Protein AF-A0A9E5YK25-F1 (afdb_monomer_lite)

Foldseek 3Di:
DQQVCALPDPLLVVVCVVDVVLVVLSVVLVVCVVCVVVCVVVVCPCVSVVSSVVSLVVLLVVQVVQLCVQLVVLPDDDDDPLLVLLVVLLVLLVVLPLFDFDPCSVVLVCVVPPDRDDRDPDDSVVQSVRHSDHPVPDGRPDDDDDDDDDDSSVVSQVRLQVSLVSCLPPLLLVLLVVLLVLCVPPPVPLNVLSVVVSVLSPDPPRGSSVCSVRDDNSNSVSSSLSSVPDAAEAEDEVVVLCVLVPPDDDDPVRNVVSVCVRVDDDDPRYDYHYDHPPPCPDPPPPLVCPVVCLLCVVVDPDPDPDDLVVVLVVCCVVPPLVNCLVVLLPDDLVRLLVCLAEVARHLSNNLSSLQSNLLVLLVLDAHDDDDQLFHNHSDPVSRVVSSVSVVLSNVLNVLVPDDPPSVLLNLQSLLVQLPDPSDDPVSNVSSVVSLVVSLVVLLVVLVVFAAADADDWQLQAAEEAEEAFFPSLLSLLCVDPQSPPPPWDKDKHFYPFFLDQQRLCCRNHVHPDGNVVVCVVVVEAEAEAQLPDPDAPVVVDDQDDLRGHYYYYYNPDVVCQVVVNDASNCSSVSSNVNCSGHVVVVVVSCVVSLHKYKYKYSFHWDQDPVGTDGRPDTRGTGIMMIIMDNPD

Radius of gyration: 38.43 Å; chains: 1; bounding box: 90×90×93 Å

Secondary structure (DSSP, 8-state):
-HHHHHHTSHHHHHHHHH-HHHHHHHHHHHHHHH-THHHHHTT-THHHHHHHHHHHHHHHHHHHHHHHHHHHTTSPPPPPHHHHHHHHHHHHHHH-TTSPPPTTHHHHHHHHHSPPP----S-HHHHHHH-SS-TT---TTPPP----PPPHHHHHHHHHHHHHHHHTSHHHHHHHHHHHHHHTTT-HHHHHHHHHHHHHHH-TT--GGGHHHH--HHHHHHHHHHHTT--EEEEEEHHHHHHHHTT----HHHHHHHHHHHH--S-TTEEEEEE--S--SS-TTGGGGHHHHHH-TTT--S-----HHHHHHHHHHHS-HHHHHHHHTTS-HHHHHHHHHH-SS-HHHHHHHHHHHHHHHHTTPPPPPS-------SSHHHHHHHHHHHHHHHHHHHHTTSPTTGGGGGHHHHHHHHT-TT--HHHHHHHHHHHHHHHHHHHHHHHHSPBPPPPP-TT--EEEEETT--HHHHHHHTTSTT---TT---EEEE--S-SSHHHHHHHHHT-SS-HHHHHHHTT--EEEE-S--SS-HHHHSPPPPTTS-EEEEE-TTHHHHHTT-S-TTTHHHHHHHHHHHHHHHHHHHHHHHT--EEEE-S---EEETTEEE-SS-SHHHHEEEEEEE---

Sequence (632 aa):
MFVNHYIRHTAVERGCLAEKDIAELKDKVKHLLDHPHDLVINDDTSQLKDIFDRFRTVYADFYTKKHNEHYKHFIKKPFSRFGKRAVVLLKRLVSIEILDRPPGLEALLRELQAPEVAVCRRNLSEELLRSPVCNCAFIPGDTPKFAQTKDPEEAIETCLNEYLLILKKPGVREAISARIFALADADPDRTKRLRSMISLLEDKLSSAAALLDILDDVTAQEVGKALAGRVKIERRGLKDLYSHLGGRRLSPDQVNEIIKEWICTTSDNTVIAIEDDRDISSGSRDRSLLWWSKMHPALFKEDVHFESRDLEDSLERQFPSMQLKDTLKRLDDGGILAFIKNEPFHTKAIRMAWLLLAERILAKAPWPDQAALDCRHVDRGIAVKIQERLSVLNTISSLWKASFPAALRVRIPLSGISVDSWVTEELRSLVFETLRAVAQRGDEWLGTLPAVEPIELSDHPVVLIIDGISPDVWLEATKTPGGKLGDGSPAWFRLEAAAKTAAAVGALFGFDQDAMDEFNARGIPYHHVKGNEQHGLADLLPEFPEKTAVVIRVGLVDEGAHAGFLRLAEIPGVLCSFLERELPRLQKICAAQKRRLIVTTDHGFSLTRKGLSHGTGGVFEQAILRAEWGIE

Structure (mmCIF, N/CA/C/O backbone):
data_AF-A0A9E5YK25-F1
#
_entry.id   AF-A0A9E5YK25-F1
#
loop_
_atom_site.group_PDB
_atom_site.id
_atom_site.type_symbol
_atom_site.label_atom_id
_atom_site.label_alt_id
_atom_site.label_comp_id
_atom_site.label_asym_id
_atom_site.label_entity_id
_atom_site.label_seq_id
_atom_site.pdbx_PDB_ins_code
_atom_site.Cartn_x
_atom_site.Cartn_y
_atom_site.Cartn_z
_atom_site.occupancy
_atom_site.B_iso_or_equiv
_atom_site.auth_seq_id
_atom_site.auth_comp_id
_atom_site.auth_asym_id
_atom_site.auth_atom_id
_atom_site.pdbx_PDB_model_num
ATOM 1 N N . MET A 1 1 ? -23.666 60.553 36.792 1.00 48.12 1 MET A N 1
ATOM 2 C CA . MET A 1 1 ? -23.942 60.941 35.386 1.00 48.12 1 MET A CA 1
ATOM 3 C C . MET A 1 1 ? -23.931 59.784 34.374 1.00 48.12 1 MET A C 1
ATOM 5 O O . MET A 1 1 ? -24.538 59.955 33.329 1.00 48.12 1 MET A O 1
ATOM 9 N N . PHE A 1 2 ? -23.347 58.605 34.648 1.00 69.31 2 PHE A N 1
ATOM 10 C CA . PHE A 1 2 ? -23.287 57.502 33.663 1.00 69.31 2 PHE A CA 1
ATOM 11 C C . PHE A 1 2 ? -24.593 56.693 33.486 1.00 69.31 2 PHE A C 1
ATOM 13 O O . PHE A 1 2 ? -24.932 56.339 32.362 1.00 69.31 2 PHE A O 1
ATOM 20 N N . VAL A 1 3 ? -25.363 56.450 34.557 1.00 81.12 3 VAL A N 1
ATOM 21 C CA . VAL A 1 3 ? -26.561 55.575 34.525 1.00 81.12 3 VAL A CA 1
ATOM 22 C C . VAL A 1 3 ? -27.672 56.120 33.619 1.00 81.12 3 VAL A C 1
ATOM 24 O O . VAL A 1 3 ? -28.175 55.404 32.758 1.00 81.12 3 VAL A O 1
ATOM 27 N N . ASN A 1 4 ? -28.022 57.404 33.763 1.00 80.81 4 ASN A N 1
ATOM 28 C CA . ASN A 1 4 ? -29.111 58.021 32.997 1.00 80.81 4 ASN A CA 1
ATOM 29 C C . ASN A 1 4 ? -28.830 58.040 31.481 1.00 80.81 4 ASN A C 1
ATOM 31 O O . ASN A 1 4 ? -29.735 57.828 30.680 1.00 80.81 4 ASN A O 1
ATOM 35 N N . HIS A 1 5 ? -27.571 58.253 31.084 1.00 82.56 5 HIS A N 1
ATOM 36 C CA . HIS A 1 5 ? -27.168 58.169 29.679 1.00 82.56 5 HIS A CA 1
ATOM 37 C C . HIS A 1 5 ? -27.248 56.728 29.159 1.00 82.56 5 HIS A C 1
ATOM 39 O O . HIS A 1 5 ? -27.764 56.494 28.069 1.00 82.56 5 HIS A O 1
ATOM 45 N N . TYR A 1 6 ? -26.801 55.761 29.965 1.00 87.56 6 TYR A N 1
ATOM 46 C CA . TYR A 1 6 ? -26.789 54.348 29.604 1.00 87.56 6 TYR A CA 1
ATOM 47 C C . TYR A 1 6 ? -28.197 53.827 29.287 1.00 87.56 6 TYR A C 1
ATOM 49 O O . TYR A 1 6 ? -28.430 53.285 28.210 1.00 87.56 6 TYR A O 1
ATOM 57 N N . ILE A 1 7 ? -29.161 54.036 30.188 1.00 88.88 7 ILE A N 1
ATOM 58 C CA . ILE A 1 7 ? -30.518 53.479 30.043 1.00 88.88 7 ILE A CA 1
ATOM 59 C C . ILE A 1 7 ? -31.350 54.156 28.939 1.00 88.88 7 ILE A C 1
ATOM 61 O O . ILE A 1 7 ? -32.312 53.570 28.437 1.00 88.88 7 ILE A O 1
ATOM 65 N N . ARG A 1 8 ? -31.002 55.394 28.562 1.00 86.88 8 ARG A N 1
ATOM 66 C CA . ARG A 1 8 ? -31.686 56.177 27.516 1.00 86.88 8 ARG A CA 1
ATOM 67 C C . ARG A 1 8 ? -31.014 56.054 26.144 1.00 86.88 8 ARG A C 1
ATOM 69 O O . ARG A 1 8 ? -31.401 56.747 25.213 1.00 86.88 8 ARG A O 1
ATOM 76 N N . HIS A 1 9 ? -30.004 55.200 26.006 1.00 87.44 9 HIS A N 1
ATOM 77 C CA . HIS A 1 9 ? -29.312 55.022 24.737 1.00 87.44 9 HIS A CA 1
ATOM 78 C C . HIS A 1 9 ? -30.168 54.243 23.727 1.00 87.44 9 HIS A C 1
ATOM 80 O O . HIS A 1 9 ? -30.809 53.251 24.072 1.00 87.44 9 HIS A O 1
ATOM 86 N N . THR A 1 10 ? -30.122 54.628 22.451 1.00 86.50 10 THR A N 1
ATOM 87 C CA . THR A 1 10 ? -30.947 54.033 21.381 1.00 86.50 10 THR A CA 1
ATOM 88 C C . THR A 1 10 ? -30.739 52.520 21.228 1.00 86.50 10 THR A C 1
ATOM 90 O O . THR A 1 10 ? -31.681 51.781 20.959 1.00 86.50 10 THR A O 1
ATOM 93 N N . ALA A 1 11 ? -29.520 52.021 21.452 1.00 85.81 11 ALA A N 1
ATOM 94 C CA . ALA A 1 11 ? -29.242 50.578 21.452 1.00 85.81 11 ALA A CA 1
ATOM 95 C C . ALA A 1 11 ? -29.976 49.822 22.576 1.00 85.81 11 ALA A C 1
ATOM 97 O O . ALA A 1 11 ? -30.475 48.719 22.353 1.00 85.81 11 ALA A O 1
ATOM 98 N N . VAL A 1 12 ? -30.103 50.442 23.755 1.00 88.00 12 VAL A N 1
ATOM 99 C CA . VAL A 1 12 ? -30.874 49.897 24.879 1.00 88.00 12 VAL A CA 1
ATOM 100 C C . VAL A 1 12 ? -32.362 49.912 24.557 1.00 88.00 12 VAL A C 1
ATOM 102 O O . VAL A 1 12 ? -33.045 48.933 24.832 1.00 88.00 12 VAL A O 1
ATOM 105 N N . GLU A 1 13 ? -32.871 50.974 23.931 1.00 87.81 13 GLU A N 1
ATOM 106 C CA . GLU A 1 13 ? -34.269 51.032 23.480 1.00 87.81 13 GLU A CA 1
ATOM 107 C C . GLU A 1 13 ? -34.601 49.908 22.498 1.00 87.81 13 GLU A C 1
ATOM 109 O O . GLU A 1 13 ? -35.614 49.232 22.664 1.00 87.81 13 GLU A O 1
ATOM 114 N N . ARG A 1 14 ? -33.711 49.631 21.539 1.00 86.19 14 ARG A N 1
ATOM 115 C CA . ARG A 1 14 ? -33.862 48.480 20.637 1.00 86.19 14 ARG A CA 1
ATOM 116 C C . ARG A 1 14 ? -33.811 47.142 21.379 1.00 86.19 14 ARG A C 1
ATOM 118 O O . ARG A 1 14 ? -34.563 46.239 21.031 1.00 86.19 14 ARG A O 1
ATOM 125 N N . GLY A 1 15 ? -32.973 47.022 22.411 1.00 87.44 15 GLY A N 1
ATOM 126 C CA . GLY A 1 15 ? -32.959 45.850 23.293 1.00 87.44 15 GLY A CA 1
ATOM 127 C C . GLY A 1 15 ? -34.271 45.662 24.057 1.00 87.44 15 GLY A C 1
ATOM 128 O O . GLY A 1 15 ? -34.787 44.555 24.107 1.00 87.44 15 GLY A O 1
ATOM 129 N N . CYS A 1 16 ? -34.862 46.746 24.563 1.00 89.06 16 CYS A N 1
ATOM 130 C CA . CYS A 1 16 ? -36.151 46.724 25.267 1.00 89.06 16 CYS A CA 1
ATOM 131 C C . CYS A 1 16 ? -37.317 46.319 24.354 1.00 89.06 16 CYS A C 1
ATOM 133 O O . CYS A 1 16 ? -38.253 45.666 24.801 1.00 89.06 16 CYS A O 1
ATOM 135 N N . LEU A 1 17 ? -37.271 46.700 23.072 1.00 88.00 17 LEU A N 1
ATOM 136 C CA . LEU A 1 17 ? -38.264 46.268 22.083 1.00 88.00 17 LEU A CA 1
ATOM 137 C C . LEU A 1 17 ? -38.148 44.774 21.750 1.00 88.00 17 LEU A C 1
ATOM 139 O O . LEU A 1 17 ? -39.139 44.162 21.358 1.00 88.00 17 LEU A O 1
ATOM 143 N N . ALA A 1 18 ? -36.948 44.203 21.875 1.00 86.06 18 ALA A N 1
ATOM 144 C CA . ALA A 1 18 ? -36.676 42.806 21.554 1.00 86.06 18 ALA A CA 1
ATOM 145 C C . ALA A 1 18 ? -36.892 41.858 22.747 1.00 86.06 18 ALA A C 1
ATOM 147 O O . ALA A 1 18 ? -37.378 40.750 22.545 1.00 86.06 18 ALA A O 1
ATOM 148 N N . GLU A 1 19 ? -36.551 42.283 23.967 1.00 89.25 19 GLU A N 1
ATOM 149 C CA . GLU A 1 19 ? -36.593 41.460 25.181 1.00 89.25 19 GLU A CA 1
ATOM 150 C C . GLU A 1 19 ? -37.325 42.189 26.315 1.00 89.25 19 GLU A C 1
ATOM 152 O O . GLU A 1 19 ? -36.907 43.261 26.770 1.00 89.25 19 GLU A O 1
ATOM 157 N N . LYS A 1 20 ? -38.408 41.579 26.810 1.00 89.25 20 LYS A N 1
ATOM 158 C CA . LYS A 1 20 ? -39.278 42.171 27.841 1.00 89.25 20 LYS A CA 1
ATOM 159 C C . LYS A 1 20 ? -38.553 42.392 29.167 1.00 89.25 20 LYS A C 1
ATOM 161 O O . LYS A 1 20 ? -38.716 43.443 29.778 1.00 89.25 20 LYS A O 1
ATOM 166 N N . ASP A 1 21 ? -37.693 41.459 29.560 1.00 89.50 21 ASP A N 1
ATOM 167 C CA . ASP A 1 21 ? -36.958 41.523 30.827 1.00 89.50 21 ASP A CA 1
ATOM 168 C C . ASP A 1 21 ? -36.039 42.754 30.900 1.00 89.50 21 ASP A C 1
ATOM 170 O O . ASP A 1 21 ? -35.901 43.383 31.952 1.00 89.50 21 ASP A O 1
ATOM 174 N N . ILE A 1 22 ? -35.442 43.147 29.767 1.00 91.50 22 ILE A N 1
ATOM 175 C CA . ILE A 1 22 ? -34.609 44.353 29.668 1.00 91.50 22 ILE A CA 1
ATOM 176 C C . ILE A 1 22 ? -35.473 45.605 29.847 1.00 91.50 22 ILE A C 1
ATOM 178 O O . ILE A 1 22 ? -35.061 46.526 30.554 1.00 91.50 22 ILE A O 1
ATOM 182 N N . ALA A 1 23 ? -36.665 45.635 29.239 1.00 90.31 23 ALA A N 1
ATOM 183 C CA . ALA A 1 23 ? -37.608 46.745 29.368 1.00 90.31 23 ALA A CA 1
ATOM 184 C C . ALA A 1 23 ? -38.085 46.919 30.818 1.00 90.31 23 ALA A C 1
ATOM 186 O O . ALA A 1 23 ? -37.994 48.015 31.367 1.00 90.31 23 ALA A O 1
ATOM 187 N N . GLU A 1 24 ? -38.497 45.831 31.471 1.00 91.25 24 GLU A N 1
ATOM 188 C CA . GLU A 1 24 ? -38.963 45.861 32.861 1.00 91.25 24 GLU A CA 1
ATOM 189 C C . GLU A 1 24 ? -37.872 46.324 33.834 1.00 91.25 24 GLU A C 1
ATOM 191 O O . GLU A 1 24 ? -38.128 47.113 34.747 1.00 91.25 24 GLU A O 1
ATOM 196 N N . LEU A 1 25 ? -36.636 45.849 33.650 1.00 90.62 25 LEU A N 1
ATOM 197 C CA . LEU A 1 25 ? -35.502 46.268 34.472 1.00 90.62 25 LEU A CA 1
ATOM 198 C C . LEU A 1 25 ? -35.119 47.728 34.201 1.00 90.62 25 LEU A C 1
ATOM 200 O O . LEU A 1 25 ? -34.860 48.470 35.148 1.00 90.62 25 LEU A O 1
ATOM 204 N N . LYS A 1 26 ? -35.140 48.173 32.938 1.00 92.75 26 LYS A N 1
ATOM 205 C CA . LYS A 1 26 ? -34.910 49.577 32.572 1.00 92.75 26 LYS A CA 1
ATOM 206 C C . LYS A 1 26 ? -35.932 50.500 33.229 1.00 92.75 26 LYS A C 1
ATOM 208 O O . LYS A 1 26 ? -35.537 51.531 33.771 1.00 92.75 26 LYS A O 1
ATOM 213 N N . ASP A 1 27 ? -37.214 50.150 33.183 1.00 91.88 27 ASP A N 1
ATOM 214 C CA . ASP A 1 27 ? -38.284 50.978 33.741 1.00 91.88 27 ASP A CA 1
ATOM 215 C C . ASP A 1 27 ? -38.169 51.089 35.263 1.00 91.88 27 ASP A C 1
ATOM 217 O O . ASP A 1 27 ? -38.332 52.181 35.806 1.00 91.88 27 ASP A O 1
ATOM 221 N N . LYS A 1 28 ? -37.764 50.010 35.946 1.00 89.44 28 LYS A N 1
ATOM 222 C CA . LYS A 1 28 ? -37.436 50.039 37.382 1.00 89.44 28 LYS A CA 1
ATOM 223 C C . LYS A 1 28 ? -36.259 50.970 37.690 1.00 89.44 28 LYS A C 1
ATOM 225 O O . LYS A 1 28 ? -36.358 51.783 38.606 1.00 89.44 28 LYS A O 1
ATOM 230 N N . VAL A 1 29 ? -35.169 50.909 36.913 1.00 89.25 29 VAL A N 1
ATOM 231 C CA . VAL A 1 29 ? -34.032 51.843 37.071 1.00 89.25 29 VAL A CA 1
ATOM 232 C C . VAL A 1 29 ? -34.476 53.286 36.817 1.00 89.25 29 VAL A C 1
ATOM 234 O O . VAL A 1 29 ? -34.118 54.186 37.573 1.00 89.25 29 VAL A O 1
ATOM 237 N N . LYS A 1 30 ? -35.265 53.521 35.765 1.00 90.31 30 LYS A N 1
ATOM 238 C CA . LYS A 1 30 ? -35.756 54.853 35.400 1.00 90.31 30 LYS A CA 1
ATOM 239 C C . LYS A 1 30 ? -36.669 55.434 36.480 1.00 90.31 30 LYS A C 1
ATOM 241 O O . LYS A 1 30 ? -36.488 56.589 36.843 1.00 90.31 30 LYS A O 1
ATOM 246 N N . HIS A 1 31 ? -37.585 54.634 37.025 1.00 88.44 31 HIS A N 1
ATOM 247 C CA . HIS A 1 31 ? -38.475 55.048 38.108 1.00 88.44 31 HIS A CA 1
ATOM 248 C C . HIS A 1 31 ? -37.690 55.566 39.316 1.00 88.44 31 HIS A C 1
ATOM 250 O O . HIS A 1 31 ? -37.974 56.659 39.797 1.00 88.44 31 HIS A O 1
ATOM 256 N N . LEU A 1 32 ? -36.666 54.823 39.752 1.00 85.69 32 LEU A N 1
ATOM 257 C CA . LEU A 1 32 ? -35.812 55.198 40.885 1.00 85.69 32 LEU A CA 1
ATOM 258 C C . LEU A 1 32 ? -34.933 56.429 40.607 1.00 85.69 32 LEU A C 1
ATOM 260 O O . LEU A 1 32 ? -34.586 57.155 41.533 1.00 85.69 32 LEU A O 1
ATOM 264 N N . LEU A 1 33 ? -34.570 56.680 39.344 1.00 85.31 33 LEU A N 1
ATOM 265 C CA . LEU A 1 33 ? -33.854 57.900 38.952 1.00 85.31 33 LEU A CA 1
ATOM 266 C C . LEU A 1 33 ? -34.766 59.131 38.901 1.00 85.31 33 LEU A C 1
ATOM 268 O O . LEU A 1 33 ? -34.321 60.219 39.260 1.00 85.31 33 LEU A O 1
ATOM 272 N N . ASP A 1 34 ? -36.005 58.965 38.436 1.00 85.75 34 ASP A N 1
ATOM 273 C CA . ASP A 1 34 ? -36.979 60.052 38.308 1.00 85.75 34 ASP A CA 1
ATOM 274 C C . ASP A 1 34 ? -37.640 60.385 39.673 1.00 85.75 34 ASP A C 1
ATOM 276 O O . ASP A 1 34 ? -38.044 61.528 39.889 1.00 85.75 34 ASP A O 1
ATOM 280 N N . HIS A 1 35 ? -37.675 59.434 40.622 1.00 85.00 35 HIS A N 1
ATOM 281 C CA . HIS A 1 35 ? -38.239 59.584 41.976 1.00 85.00 35 HIS A CA 1
ATOM 282 C C . HIS A 1 35 ? -37.203 59.258 43.074 1.00 85.00 35 HIS A C 1
ATOM 284 O O . HIS A 1 35 ? -37.340 58.276 43.804 1.00 85.00 35 HIS A O 1
ATOM 290 N N . PRO A 1 36 ? -36.151 60.082 43.251 1.00 77.12 36 PRO A N 1
ATOM 291 C CA . PRO A 1 36 ? -35.056 59.783 44.180 1.00 77.12 36 PRO A CA 1
ATOM 292 C C . PRO A 1 36 ? -35.483 59.722 45.658 1.00 77.12 36 PRO A C 1
ATOM 294 O O . PRO A 1 36 ? -34.763 59.156 46.477 1.00 77.12 36 PRO A O 1
ATOM 297 N N . HIS A 1 37 ? -36.645 60.282 46.014 1.00 75.00 37 HIS A N 1
ATOM 298 C CA . HIS A 1 37 ? -37.199 60.201 47.370 1.00 75.00 37 HIS A CA 1
ATOM 299 C C . HIS A 1 37 ? -37.519 58.758 47.796 1.00 75.00 37 HIS A C 1
ATOM 301 O O . HIS A 1 37 ? -37.378 58.441 48.976 1.00 75.00 37 HIS A O 1
ATOM 307 N N . ASP A 1 38 ? -37.842 57.870 46.852 1.00 72.38 38 ASP A N 1
ATOM 308 C CA . ASP A 1 38 ? -38.148 56.460 47.131 1.00 72.38 38 ASP A CA 1
ATOM 309 C C . ASP A 1 38 ? -36.926 55.682 47.653 1.00 72.38 38 ASP A C 1
ATOM 311 O O . ASP A 1 38 ? -37.073 54.702 48.381 1.00 72.38 38 ASP A O 1
ATOM 315 N N . LEU A 1 39 ? -35.710 56.147 47.332 1.00 66.44 39 LEU A N 1
ATOM 316 C CA . LEU A 1 39 ? -34.450 55.575 47.825 1.00 66.44 39 LEU A CA 1
ATOM 317 C C . LEU A 1 39 ? -34.131 56.009 49.263 1.00 66.44 39 LEU A C 1
ATOM 319 O O . LEU A 1 39 ? -33.459 55.287 49.992 1.00 66.44 39 LEU A O 1
ATOM 323 N N . VAL A 1 40 ? -34.609 57.187 49.674 1.00 61.34 40 VAL A N 1
ATOM 324 C CA . VAL A 1 40 ? -34.353 57.754 51.009 1.00 61.34 40 VAL A CA 1
ATOM 325 C C . VAL A 1 40 ? -35.270 57.126 52.060 1.00 61.34 40 VAL A C 1
ATOM 327 O O . VAL A 1 40 ? -34.871 56.968 53.207 1.00 61.34 40 VAL A O 1
ATOM 330 N N . ILE A 1 41 ? -36.487 56.731 51.673 1.00 60.00 41 ILE A N 1
ATOM 331 C CA . ILE A 1 41 ? -37.489 56.161 52.589 1.00 60.00 41 ILE A CA 1
ATOM 332 C C . ILE A 1 41 ? -37.073 54.775 53.117 1.00 60.00 41 ILE A C 1
ATOM 334 O O . ILE A 1 41 ? -37.440 54.419 54.234 1.00 60.00 41 ILE A O 1
ATOM 338 N N . ASN A 1 42 ? -36.283 54.015 52.352 1.00 59.03 42 ASN A N 1
ATOM 339 C CA . ASN A 1 42 ? -35.887 52.643 52.694 1.00 59.03 42 ASN A CA 1
ATOM 340 C C . ASN A 1 42 ? -34.444 52.511 53.225 1.00 59.03 42 ASN A C 1
ATOM 342 O O . ASN A 1 42 ? -34.003 51.391 53.463 1.00 59.03 42 ASN A O 1
ATOM 346 N N . ASP A 1 43 ? -33.712 53.623 53.382 1.00 57.59 43 ASP A N 1
ATOM 347 C CA . ASP A 1 43 ? -32.288 53.689 53.788 1.00 57.59 43 ASP A CA 1
ATOM 348 C C . ASP A 1 43 ? -31.331 52.813 52.942 1.00 57.59 43 ASP A C 1
ATOM 350 O O . ASP A 1 43 ? -30.188 52.536 53.308 1.00 57.59 43 ASP A O 1
ATOM 354 N N . ASP A 1 44 ? -31.790 52.386 51.762 1.00 64.81 44 ASP A N 1
ATOM 355 C CA . ASP A 1 44 ? -31.112 51.418 50.910 1.00 64.81 44 ASP A CA 1
ATOM 356 C C . ASP A 1 44 ? -30.579 52.089 49.640 1.00 64.81 44 ASP A C 1
ATOM 358 O O . ASP A 1 44 ? -31.100 51.971 48.528 1.00 64.81 44 ASP A O 1
ATOM 362 N N . THR A 1 45 ? -29.470 52.804 49.811 1.00 65.25 45 THR A N 1
ATOM 363 C CA . THR A 1 45 ? -28.717 53.391 48.692 1.00 65.25 45 THR A CA 1
ATOM 364 C C . THR A 1 45 ? -28.107 52.335 47.756 1.00 65.25 45 THR A C 1
ATOM 366 O O . THR A 1 45 ? -27.671 52.680 46.652 1.00 65.25 45 THR A O 1
ATOM 369 N N . SER A 1 46 ? -28.099 51.053 48.150 1.00 77.12 46 SER A N 1
ATOM 370 C CA . SER A 1 46 ? -27.620 49.949 47.315 1.00 77.12 46 SER A CA 1
ATOM 371 C C . SER A 1 46 ? -28.670 49.456 46.317 1.00 77.12 46 SER A C 1
ATOM 373 O O . SER A 1 46 ? -28.304 48.999 45.236 1.00 77.12 46 SER A O 1
ATOM 375 N N . GLN A 1 47 ? -29.958 49.703 46.571 1.00 82.81 47 GLN A N 1
ATOM 376 C CA . GLN A 1 47 ? -31.062 49.253 45.720 1.00 82.81 47 GLN A CA 1
ATOM 377 C C . GLN A 1 47 ? -30.960 49.731 44.258 1.00 82.81 47 GLN A C 1
ATOM 379 O O . GLN A 1 47 ? -31.131 48.939 43.327 1.00 82.81 47 GLN A O 1
ATOM 384 N N . LEU A 1 48 ? -30.651 51.014 44.018 1.00 84.19 48 LEU A N 1
ATOM 385 C CA . LEU A 1 48 ? -30.476 51.537 42.652 1.00 84.19 48 LEU A CA 1
ATOM 386 C C . LEU A 1 48 ? -29.279 50.881 41.954 1.00 84.19 48 LEU A C 1
ATOM 388 O O . LEU A 1 48 ? -29.346 50.581 40.760 1.00 84.19 48 LEU A O 1
ATOM 392 N N . LYS A 1 49 ? -28.186 50.672 42.695 1.00 85.12 49 LYS A N 1
ATOM 393 C CA . LYS A 1 49 ? -26.971 50.047 42.173 1.00 85.12 49 LYS A CA 1
ATOM 394 C C . LYS A 1 49 ? -27.246 48.596 41.784 1.00 85.12 49 LYS A C 1
ATOM 396 O O . LYS A 1 49 ? -26.927 48.222 40.662 1.00 85.12 49 LYS A O 1
ATOM 401 N N . ASP A 1 50 ? -27.909 47.833 42.643 1.00 87.31 50 ASP A N 1
ATOM 402 C CA . ASP A 1 50 ? -28.199 46.416 42.421 1.00 87.31 50 ASP A CA 1
ATOM 403 C C . ASP A 1 50 ? -29.164 46.202 41.250 1.00 87.31 50 ASP A C 1
ATOM 405 O O . ASP A 1 50 ? -28.941 45.345 40.390 1.00 87.31 50 ASP A O 1
ATOM 409 N N . ILE A 1 51 ? -30.216 47.023 41.156 1.00 88.25 51 ILE A N 1
ATOM 410 C CA . ILE A 1 51 ? -31.162 46.960 40.035 1.00 88.25 51 ILE A CA 1
ATOM 411 C C . ILE A 1 51 ? -30.471 47.380 38.733 1.00 88.25 51 ILE A C 1
ATOM 413 O O . ILE A 1 51 ? -30.692 46.748 37.697 1.00 88.25 51 ILE A O 1
ATOM 417 N N . PHE A 1 52 ? -29.608 48.400 38.766 1.00 89.88 52 PHE A N 1
ATOM 418 C CA . PHE A 1 52 ? -28.848 48.810 37.588 1.00 89.88 52 PHE A CA 1
ATOM 419 C C . PHE A 1 52 ? -27.806 47.768 37.165 1.00 89.88 52 PHE A C 1
ATOM 421 O O . PHE A 1 52 ? -27.671 47.507 35.972 1.00 89.88 52 PHE A O 1
ATOM 428 N N . ASP A 1 53 ? -27.110 47.129 38.105 1.00 88.62 53 ASP A N 1
ATOM 429 C CA . ASP A 1 53 ? -26.151 46.061 37.817 1.00 88.62 53 ASP A CA 1
ATOM 430 C C . ASP A 1 53 ? -26.852 44.834 37.225 1.00 88.62 53 ASP A C 1
ATOM 432 O O . ASP A 1 53 ? -26.370 44.256 36.244 1.00 88.62 53 ASP A O 1
ATOM 436 N N . ARG A 1 54 ? -28.046 44.497 37.727 1.00 89.88 54 ARG A N 1
ATOM 437 C CA . ARG A 1 54 ? -28.887 43.445 37.148 1.00 89.88 54 ARG A CA 1
ATOM 438 C C . ARG A 1 54 ? -29.365 43.803 35.742 1.00 89.88 54 ARG A C 1
ATOM 440 O O . ARG A 1 54 ? -29.217 42.989 34.835 1.00 89.88 54 ARG A O 1
ATOM 447 N N . PHE A 1 55 ? -29.884 45.017 35.541 1.00 93.00 55 PHE A N 1
ATOM 448 C CA . PHE A 1 55 ? -30.252 45.532 34.217 1.00 93.00 55 PHE A CA 1
ATOM 449 C C . PHE A 1 55 ? -29.073 45.442 33.238 1.00 93.00 55 PHE A C 1
ATOM 451 O O . PHE A 1 55 ? -29.209 44.899 32.142 1.00 93.00 55 PHE A O 1
ATOM 458 N N . ARG A 1 56 ? -27.903 45.944 33.647 1.00 91.31 56 ARG A N 1
ATOM 459 C CA . ARG A 1 56 ? -26.697 45.995 32.822 1.00 91.31 56 ARG A CA 1
ATOM 460 C C . ARG A 1 56 ? -26.206 44.601 32.454 1.00 91.31 56 ARG A C 1
ATOM 462 O O . ARG A 1 56 ? -25.799 44.413 31.317 1.00 91.31 56 ARG A O 1
ATOM 469 N N . THR A 1 57 ? -26.279 43.640 33.373 1.00 90.94 57 THR A N 1
ATOM 470 C CA . THR A 1 57 ? -25.898 42.243 33.114 1.00 90.94 57 THR A CA 1
ATOM 471 C C . THR A 1 57 ? -26.800 41.624 32.047 1.00 90.94 57 THR A C 1
ATOM 473 O O . THR A 1 57 ? -26.308 41.178 31.015 1.00 90.94 57 THR A O 1
ATOM 476 N N . VAL A 1 58 ? -28.124 41.703 32.227 1.00 90.81 58 VAL A N 1
ATOM 477 C CA . VAL A 1 58 ? -29.091 41.139 31.266 1.00 90.81 58 VAL A CA 1
ATOM 478 C C . VAL A 1 58 ? -28.973 41.815 29.895 1.00 90.81 58 VAL A C 1
ATOM 480 O O . VAL A 1 58 ? -28.982 41.149 28.858 1.00 90.81 58 VAL A O 1
ATOM 483 N N . TYR A 1 59 ? -28.805 43.140 29.866 1.00 91.94 59 TYR A N 1
ATOM 484 C CA . TYR A 1 59 ? -28.578 43.869 28.620 1.00 91.94 59 TYR A CA 1
ATOM 485 C C . TYR A 1 59 ? -27.238 43.505 27.962 1.00 91.94 59 TYR A C 1
ATOM 487 O O . TYR A 1 59 ? -27.182 43.363 26.739 1.00 91.94 59 TYR A O 1
ATOM 495 N N . ALA A 1 60 ? -26.167 43.326 28.741 1.00 90.06 60 ALA A N 1
ATOM 496 C CA . ALA A 1 60 ? -24.857 42.960 28.217 1.00 90.06 60 ALA A CA 1
ATOM 497 C C . ALA A 1 60 ? -24.851 41.557 27.601 1.00 90.06 60 ALA A C 1
ATOM 499 O O . ALA A 1 60 ? -24.251 41.371 26.540 1.00 90.06 60 ALA A O 1
ATOM 500 N N . ASP A 1 61 ? -25.569 40.605 28.196 1.00 90.69 61 ASP A N 1
ATOM 501 C CA . ASP A 1 61 ? -25.740 39.258 27.646 1.00 90.69 61 ASP A CA 1
ATOM 502 C C . ASP A 1 61 ? -26.501 39.296 26.316 1.00 90.69 61 ASP A C 1
ATOM 504 O O . ASP A 1 61 ? -26.055 38.726 25.314 1.00 90.69 61 ASP A O 1
ATOM 508 N N . PHE A 1 62 ? -27.610 40.041 26.264 1.00 92.56 62 PHE A N 1
ATOM 509 C CA . PHE A 1 62 ? -28.370 40.255 25.031 1.00 92.56 62 PHE A CA 1
ATOM 510 C C . PHE A 1 62 ? -27.521 40.918 23.938 1.00 92.56 62 PHE A C 1
ATOM 512 O O . PHE A 1 62 ? -27.472 40.436 22.801 1.00 92.56 62 PHE A O 1
ATOM 519 N N . TYR A 1 63 ? -26.823 42.006 24.276 1.00 91.50 63 TYR A N 1
ATOM 520 C CA . TYR A 1 63 ? -25.973 42.730 23.336 1.00 91.50 63 TYR A CA 1
ATOM 521 C C . TYR A 1 63 ? -24.843 41.834 22.830 1.00 91.50 63 TYR A C 1
ATOM 523 O O . TYR A 1 63 ? -24.597 41.787 21.628 1.00 91.50 63 TYR A O 1
ATOM 531 N N . THR A 1 64 ? -24.200 41.071 23.717 1.00 89.88 64 THR A N 1
ATOM 532 C CA . THR A 1 64 ? -23.134 40.123 23.370 1.00 89.88 64 THR A CA 1
ATOM 533 C C . THR A 1 64 ? -23.639 39.039 22.429 1.00 89.88 64 THR A C 1
ATOM 535 O O . THR A 1 64 ? -23.004 38.767 21.409 1.00 89.88 64 THR A O 1
ATOM 538 N N . LYS A 1 65 ? -24.816 38.468 22.703 1.00 89.38 65 LYS A N 1
ATOM 539 C CA . LYS A 1 65 ? -25.454 37.488 21.820 1.00 89.38 65 LYS A CA 1
ATOM 540 C C . LYS A 1 65 ? -25.702 38.073 20.429 1.00 89.38 65 LYS A C 1
ATOM 542 O O . LYS A 1 65 ? -25.280 37.478 19.440 1.00 89.38 65 LYS A O 1
ATOM 547 N N . LYS A 1 66 ? -26.312 39.259 20.340 1.00 88.50 66 LYS A N 1
ATOM 548 C CA . LYS A 1 66 ? -26.618 39.916 19.057 1.00 88.50 66 LYS A CA 1
ATOM 549 C C . LYS A 1 66 ? -25.371 40.379 18.306 1.00 88.50 66 LYS A C 1
ATOM 551 O O . LYS A 1 66 ? -25.314 40.249 17.087 1.00 88.50 66 LYS A O 1
ATOM 556 N N . HIS A 1 67 ? -24.362 40.856 19.024 1.00 88.44 67 HIS A N 1
ATOM 557 C CA . HIS A 1 67 ? -23.061 41.219 18.473 1.00 88.44 67 HIS A CA 1
ATOM 558 C C . HIS A 1 67 ? -22.364 39.993 17.874 1.00 88.44 67 HIS A C 1
ATOM 560 O O . HIS A 1 67 ? -21.916 40.026 16.729 1.00 88.44 67 HIS A O 1
ATOM 566 N N . ASN A 1 68 ? -22.325 38.880 18.608 1.00 85.12 68 ASN A N 1
ATOM 567 C CA . ASN A 1 68 ? -21.733 37.639 18.117 1.00 85.12 68 ASN A CA 1
ATOM 568 C C . ASN A 1 68 ? -22.514 37.074 16.926 1.00 85.12 68 ASN A C 1
ATOM 570 O O . ASN A 1 68 ? -21.895 36.658 15.952 1.00 85.12 68 ASN A O 1
ATOM 574 N N . GLU A 1 69 ? -23.851 37.110 16.954 1.00 84.25 69 GLU A N 1
ATOM 575 C CA . GLU A 1 69 ? -24.695 36.743 15.808 1.00 84.25 69 GLU A CA 1
ATOM 576 C C . GLU A 1 69 ? -24.364 37.593 14.573 1.00 84.25 69 GLU A C 1
ATOM 578 O O . GLU A 1 69 ? -24.163 37.040 13.494 1.00 84.25 69 GLU A O 1
ATOM 583 N N . HIS A 1 70 ? -24.233 38.914 14.718 1.00 82.50 70 HIS A N 1
ATOM 584 C CA . HIS A 1 70 ? -23.885 39.811 13.615 1.00 82.50 70 HIS A CA 1
ATOM 585 C C . HIS A 1 70 ? -22.511 39.474 13.018 1.00 82.50 70 HIS A C 1
ATOM 587 O O . HIS A 1 70 ? -22.396 39.266 11.811 1.00 82.50 70 HIS A O 1
ATOM 593 N N . TYR A 1 71 ? -21.482 39.329 13.858 1.00 78.88 71 TYR A N 1
ATOM 594 C CA . TYR A 1 71 ? -20.114 39.085 13.396 1.00 78.88 71 TYR A CA 1
ATOM 595 C C . TYR A 1 71 ? -19.834 37.646 12.947 1.00 78.88 71 TYR A C 1
ATOM 597 O O . TYR A 1 71 ? -18.955 37.448 12.109 1.00 78.88 71 TYR A O 1
ATOM 605 N N . LYS A 1 72 ? -20.601 36.649 13.410 1.00 74.62 72 LYS A N 1
ATOM 606 C CA . LYS A 1 72 ? -20.475 35.242 12.979 1.00 74.62 72 LYS A CA 1
ATOM 607 C C . LYS A 1 72 ? -20.595 35.080 11.461 1.00 74.62 72 LYS A C 1
ATOM 609 O O . LYS A 1 72 ? -19.963 34.195 10.896 1.00 74.62 72 LYS A O 1
ATOM 614 N N . HIS A 1 73 ? -21.354 35.957 10.807 1.00 67.00 73 HIS A N 1
ATOM 615 C CA . HIS A 1 73 ? -21.556 35.949 9.358 1.00 67.00 73 HIS A CA 1
ATOM 616 C C . HIS A 1 73 ? -20.395 36.576 8.567 1.00 67.00 73 HIS A C 1
ATOM 618 O O . HIS A 1 73 ? -20.282 36.332 7.370 1.00 67.00 73 HIS A O 1
ATOM 624 N N . PHE A 1 74 ? -19.521 37.353 9.217 1.00 69.25 74 PHE A N 1
ATOM 625 C CA . PHE A 1 74 ? -18.337 37.966 8.598 1.00 69.25 74 PHE A CA 1
ATOM 626 C C . PHE A 1 74 ? -17.063 37.132 8.784 1.00 69.25 74 PHE A C 1
ATOM 628 O O . PHE A 1 74 ? -16.035 37.429 8.173 1.00 69.25 74 PHE A O 1
ATOM 635 N N . ILE A 1 75 ? -17.113 36.080 9.608 1.00 66.38 75 ILE A N 1
ATOM 636 C CA . ILE A 1 75 ? -16.005 35.139 9.771 1.00 66.38 75 ILE A CA 1
ATOM 637 C C . ILE A 1 75 ? -15.910 34.307 8.488 1.00 66.38 75 ILE A C 1
ATOM 639 O O . ILE A 1 75 ? -16.695 33.380 8.279 1.00 66.38 75 ILE A O 1
ATOM 643 N N . LYS A 1 76 ? -14.943 34.635 7.618 1.00 65.88 76 LYS A N 1
ATOM 644 C CA . LYS A 1 76 ? -14.596 33.789 6.467 1.00 65.88 76 LYS A CA 1
ATOM 645 C C . LYS A 1 76 ? -14.264 32.390 6.994 1.00 65.88 76 LYS A C 1
ATOM 647 O O . LYS A 1 76 ? -13.451 32.249 7.911 1.00 65.88 76 LYS A O 1
ATOM 652 N N . LYS A 1 77 ? -14.886 31.351 6.428 1.00 68.69 77 LYS A N 1
ATOM 653 C CA . LYS A 1 77 ? -14.492 29.971 6.737 1.00 68.69 77 LYS A CA 1
ATOM 654 C C . LYS A 1 77 ? -13.014 29.809 6.363 1.00 68.69 77 LYS A C 1
ATOM 656 O O . LYS A 1 77 ? -12.637 30.203 5.257 1.00 68.69 77 LYS A O 1
ATOM 661 N N . PRO A 1 78 ? -12.163 29.283 7.259 1.00 69.56 78 PRO A N 1
ATOM 662 C CA . PRO A 1 78 ? -10.777 29.037 6.909 1.00 69.56 78 PRO A CA 1
ATOM 663 C C . PRO A 1 78 ? -10.731 28.004 5.786 1.00 69.56 78 PRO A C 1
ATOM 665 O O . PRO A 1 78 ? -11.398 26.974 5.870 1.00 69.56 78 PRO A O 1
ATOM 668 N N . PHE A 1 79 ? -9.918 28.272 4.764 1.00 78.38 79 PHE A N 1
ATOM 669 C CA . PHE A 1 79 ? -9.688 27.306 3.697 1.00 78.38 79 PHE A CA 1
ATOM 670 C C . PHE A 1 79 ? -9.185 25.977 4.262 1.00 78.38 79 PHE A C 1
ATOM 672 O O . PHE A 1 79 ? -8.320 25.946 5.153 1.00 78.38 79 PHE A O 1
ATOM 679 N N . SER A 1 80 ? -9.666 24.889 3.671 1.00 83.50 80 SER A N 1
ATOM 680 C CA . SER A 1 80 ? -9.114 23.555 3.839 1.00 83.50 80 SER A CA 1
ATOM 681 C C . SER A 1 80 ? -7.623 23.537 3.468 1.00 83.50 80 SER A C 1
ATOM 683 O O . SER A 1 80 ? -7.091 24.428 2.792 1.00 83.50 80 SER A O 1
ATOM 685 N N . ARG A 1 81 ? -6.892 22.501 3.904 1.00 80.81 81 ARG A N 1
ATOM 686 C CA . ARG A 1 81 ? -5.481 22.323 3.505 1.00 80.81 81 ARG A CA 1
ATOM 687 C C . ARG A 1 81 ? -5.339 22.276 1.978 1.00 80.81 81 ARG A C 1
ATOM 689 O O . ARG A 1 81 ? -4.356 22.790 1.446 1.00 80.81 81 ARG A O 1
ATOM 696 N N . PHE A 1 82 ? -6.325 21.692 1.299 1.00 82.81 82 PHE A N 1
ATOM 697 C CA . PHE A 1 82 ? -6.420 21.673 -0.154 1.00 82.81 82 PHE A CA 1
ATOM 698 C C . PHE A 1 82 ? -6.652 23.080 -0.716 1.00 82.81 82 PHE A C 1
ATOM 700 O O . PHE A 1 82 ? -5.832 23.541 -1.507 1.00 82.81 82 PHE A O 1
ATOM 707 N N . GLY A 1 83 ? -7.664 23.806 -0.227 1.00 83.75 83 GLY A N 1
ATOM 708 C CA . GLY A 1 83 ? -7.981 25.170 -0.658 1.00 83.75 83 GLY A CA 1
ATOM 709 C C . GLY A 1 83 ? -6.788 26.126 -0.550 1.00 83.75 83 GLY A C 1
ATOM 710 O O . GLY A 1 83 ? -6.485 26.861 -1.488 1.00 83.75 83 GLY A O 1
ATOM 711 N N . LYS A 1 84 ? -6.007 26.046 0.537 1.00 85.75 84 LYS A N 1
ATOM 712 C CA . LYS A 1 84 ? -4.775 26.845 0.694 1.00 85.75 84 LYS A CA 1
ATOM 713 C C . LYS A 1 84 ? -3.737 26.551 -0.393 1.00 85.75 84 LYS A C 1
ATOM 715 O O . LYS A 1 84 ? -3.157 27.482 -0.949 1.00 85.75 84 LYS A O 1
ATOM 720 N N . ARG A 1 85 ? -3.498 25.272 -0.705 1.00 87.94 85 ARG A N 1
ATOM 721 C CA . ARG A 1 85 ? -2.573 24.868 -1.782 1.00 87.94 85 ARG A CA 1
ATOM 722 C C . ARG A 1 85 ? -3.112 25.275 -3.156 1.00 87.94 85 ARG A C 1
ATOM 724 O O . ARG A 1 85 ? -2.343 25.750 -3.988 1.00 87.94 85 ARG A O 1
ATOM 731 N N . ALA A 1 86 ? -4.419 25.150 -3.363 1.00 88.38 86 ALA A N 1
ATOM 732 C CA . ALA A 1 86 ? -5.109 25.517 -4.593 1.00 88.38 86 ALA A CA 1
ATOM 733 C C . ALA A 1 86 ? -5.001 27.019 -4.899 1.00 88.38 86 ALA A C 1
ATOM 735 O O . ALA A 1 86 ? -4.694 27.388 -6.030 1.00 88.38 86 ALA A O 1
ATOM 736 N N . VAL A 1 87 ? -5.124 27.892 -3.892 1.00 88.19 87 VAL A N 1
ATOM 737 C CA . VAL A 1 87 ? -4.893 29.341 -4.056 1.00 88.19 87 VAL A CA 1
ATOM 738 C C . VAL A 1 87 ? -3.449 29.645 -4.470 1.00 88.19 87 VAL A C 1
ATOM 740 O O . VAL A 1 87 ? -3.223 30.504 -5.323 1.00 88.19 87 VAL A O 1
ATOM 743 N N . VAL A 1 88 ? -2.460 28.959 -3.887 1.00 89.25 88 VAL A N 1
ATOM 744 C CA . VAL A 1 88 ? -1.044 29.135 -4.264 1.00 89.25 88 VAL A CA 1
ATOM 745 C C . VAL A 1 88 ? -0.819 28.718 -5.716 1.00 89.25 88 VAL A C 1
ATOM 747 O O . VAL A 1 88 ? -0.217 29.469 -6.482 1.00 89.25 88 VAL A O 1
ATOM 750 N N . LEU A 1 89 ? -1.354 27.563 -6.116 1.00 90.69 89 LEU A N 1
ATOM 751 C CA . LEU A 1 89 ? -1.292 27.094 -7.497 1.00 90.69 89 LEU A CA 1
ATOM 752 C C . LEU A 1 89 ? -1.961 28.077 -8.467 1.00 90.69 89 LEU A C 1
ATOM 754 O O . LEU A 1 89 ? -1.383 28.410 -9.499 1.00 90.69 89 LEU A O 1
ATOM 758 N N . LEU A 1 90 ? -3.140 28.595 -8.116 1.00 89.44 90 LEU A N 1
ATOM 759 C CA . LEU A 1 90 ? -3.857 29.572 -8.931 1.00 89.44 90 LEU A CA 1
ATOM 760 C C . LEU A 1 90 ? -3.018 30.839 -9.154 1.00 89.44 90 LEU A C 1
ATOM 762 O O . LEU A 1 90 ? -2.928 31.328 -10.277 1.00 89.44 90 LEU A O 1
ATOM 766 N N . LYS A 1 91 ? -2.335 31.338 -8.115 1.00 88.12 91 LYS A N 1
ATOM 767 C CA . LYS A 1 91 ? -1.416 32.484 -8.230 1.00 88.12 91 LYS A CA 1
ATOM 768 C C . LYS A 1 91 ? -0.217 32.190 -9.137 1.00 88.12 91 LYS A C 1
ATOM 770 O O . LYS A 1 91 ? 0.181 33.063 -9.904 1.00 88.12 91 LYS A O 1
ATOM 775 N N . ARG A 1 92 ? 0.331 30.971 -9.097 1.00 90.31 92 ARG A N 1
ATOM 776 C CA . ARG A 1 92 ? 1.411 30.549 -10.007 1.00 90.31 92 ARG A CA 1
ATOM 777 C C . ARG A 1 92 ? 0.946 30.528 -11.457 1.00 90.31 92 ARG A C 1
ATOM 779 O O . ARG A 1 92 ? 1.621 31.085 -12.314 1.00 90.31 92 ARG A O 1
ATOM 786 N N . LEU A 1 93 ? -0.230 29.973 -11.732 1.00 88.44 93 LEU A N 1
ATOM 787 C CA . LEU A 1 93 ? -0.810 29.981 -13.080 1.00 88.44 93 LEU A CA 1
ATOM 788 C C . LEU A 1 93 ? -1.058 31.414 -13.576 1.00 88.44 93 LEU A C 1
ATOM 790 O O . LEU A 1 93 ? -0.756 31.736 -14.723 1.00 88.44 93 LEU A O 1
ATOM 794 N N . VAL A 1 94 ? -1.508 32.301 -12.682 1.00 87.56 94 VAL A N 1
ATOM 795 C CA . VAL A 1 94 ? -1.658 33.737 -12.958 1.00 87.56 94 VAL A CA 1
ATOM 796 C C . VAL A 1 94 ? -0.321 34.409 -13.285 1.00 87.56 94 VAL A C 1
ATOM 798 O O . VAL A 1 94 ? -0.275 35.262 -14.162 1.00 87.56 94 VAL A O 1
ATOM 801 N N . SER A 1 95 ? 0.789 34.022 -12.657 1.00 86.50 95 SER A N 1
ATOM 802 C CA . SER A 1 95 ? 2.099 34.618 -12.975 1.00 86.50 95 SER A CA 1
ATOM 803 C C . SER A 1 95 ? 2.623 34.298 -14.382 1.00 86.50 95 SER A C 1
ATOM 805 O O . SER A 1 95 ? 3.539 34.962 -14.856 1.00 86.50 95 SER A O 1
ATOM 807 N N . ILE A 1 96 ? 2.033 33.325 -15.083 1.00 86.19 96 ILE A N 1
ATOM 808 C CA . ILE A 1 96 ? 2.373 33.038 -16.476 1.00 86.19 96 ILE A CA 1
ATOM 809 C C . ILE A 1 96 ? 1.576 33.998 -17.365 1.00 86.19 96 ILE A C 1
ATOM 811 O O . ILE A 1 96 ? 0.400 33.761 -17.632 1.00 86.19 96 ILE A O 1
ATOM 815 N N . GLU A 1 97 ? 2.199 35.099 -17.792 1.00 78.69 97 GLU A N 1
ATOM 816 C CA . GLU A 1 97 ? 1.530 36.199 -18.513 1.00 78.69 97 GLU A CA 1
ATOM 817 C C . GLU A 1 97 ? 0.913 35.784 -19.854 1.00 78.69 97 GLU A C 1
ATOM 819 O O . GLU A 1 97 ? -0.155 36.267 -20.215 1.00 78.69 97 GLU A O 1
ATOM 824 N N . ILE A 1 98 ? 1.570 34.873 -20.576 1.00 80.50 98 ILE A N 1
ATOM 825 C CA . ILE A 1 98 ? 1.184 34.452 -21.935 1.00 80.50 98 ILE A CA 1
ATOM 826 C C . ILE A 1 98 ? 0.065 33.393 -21.918 1.00 80.50 98 ILE A C 1
ATOM 828 O O . ILE A 1 98 ? -0.509 33.069 -22.955 1.00 80.50 98 ILE A O 1
ATOM 832 N N . LEU A 1 99 ? -0.258 32.832 -20.750 1.00 81.19 99 LEU A N 1
ATOM 833 C CA . LEU A 1 99 ? -1.285 31.803 -20.621 1.00 81.19 99 LEU A CA 1
ATOM 834 C C . LEU A 1 99 ? -2.683 32.436 -20.580 1.00 81.19 99 LEU A C 1
ATOM 836 O O . LEU A 1 99 ? -2.928 33.350 -19.788 1.00 81.19 99 LEU A O 1
ATOM 840 N N . ASP A 1 100 ? -3.611 31.904 -21.382 1.00 76.88 100 ASP A N 1
ATOM 841 C CA . ASP A 1 100 ? -5.012 32.344 -21.378 1.00 76.88 100 ASP A CA 1
ATOM 842 C C . ASP A 1 100 ? -5.615 32.293 -19.963 1.00 76.88 100 ASP A C 1
ATOM 844 O O . ASP A 1 100 ? -5.290 31.419 -19.152 1.00 76.88 100 ASP A O 1
ATOM 848 N N . ARG A 1 101 ? -6.533 33.222 -19.670 1.00 82.19 101 ARG A N 1
ATOM 849 C CA . ARG A 1 101 ? -7.214 33.309 -18.371 1.00 82.19 101 ARG A CA 1
ATOM 850 C C . ARG A 1 101 ? -8.604 32.666 -18.424 1.00 82.19 101 ARG A C 1
ATOM 852 O O . ARG A 1 101 ? -9.378 32.995 -19.322 1.00 82.19 101 ARG A O 1
ATOM 859 N N . PRO A 1 102 ? -8.950 31.804 -17.453 1.00 81.69 102 PRO A N 1
ATOM 860 C CA . PRO A 1 102 ? -10.314 31.337 -17.246 1.00 81.69 102 PRO A CA 1
ATOM 861 C C . PRO A 1 102 ? -11.321 32.476 -16.992 1.00 81.69 102 PRO A C 1
ATOM 863 O O . PRO A 1 102 ? -10.966 33.481 -16.359 1.00 81.69 102 PRO A O 1
ATOM 866 N N . PRO A 1 103 ? -12.581 32.343 -17.444 1.00 73.44 103 PRO A N 1
ATOM 867 C CA . PRO A 1 103 ? -13.646 33.294 -17.135 1.00 73.44 103 PRO A CA 1
ATOM 868 C C . PRO A 1 103 ? -13.876 33.438 -15.620 1.00 73.44 103 PRO A C 1
ATOM 870 O O . PRO A 1 103 ? -13.845 32.477 -14.863 1.00 73.44 103 PRO A O 1
ATOM 873 N N . GLY A 1 104 ? -14.128 34.665 -15.153 1.00 72.12 104 GLY A N 1
ATOM 874 C CA . GLY A 1 104 ? -14.433 34.934 -13.738 1.00 72.12 104 GLY A CA 1
ATOM 875 C C . GLY A 1 104 ? -13.226 34.952 -12.787 1.00 72.12 104 GLY A C 1
ATOM 876 O O . GLY A 1 104 ? -13.383 35.322 -11.623 1.00 72.12 104 GLY A O 1
ATOM 877 N N . LEU A 1 105 ? -12.015 34.654 -13.274 1.00 80.00 105 LEU A N 1
ATOM 878 C CA . LEU A 1 105 ? -10.790 34.641 -12.469 1.00 80.00 105 LEU A CA 1
ATOM 879 C C . LEU A 1 105 ? -10.487 35.987 -11.794 1.00 80.00 105 LEU A C 1
ATOM 881 O O . LEU A 1 105 ? -10.105 36.020 -10.628 1.00 80.00 105 LEU A O 1
ATOM 885 N N . GLU A 1 106 ? -10.654 37.106 -12.501 1.00 76.19 106 GLU A N 1
ATOM 886 C CA . GLU A 1 106 ? -10.370 38.438 -11.946 1.00 76.19 106 GLU A CA 1
ATOM 887 C C . GLU A 1 106 ? -11.293 38.790 -10.773 1.00 76.19 106 GLU A C 1
ATOM 889 O O . GLU A 1 106 ? -10.851 39.379 -9.784 1.00 76.19 106 GLU A O 1
ATOM 894 N N . ALA A 1 107 ? -12.567 38.398 -10.862 1.00 76.19 107 ALA A N 1
ATOM 895 C CA . ALA A 1 107 ? -13.535 38.580 -9.787 1.00 76.19 107 ALA A CA 1
ATOM 896 C C . ALA A 1 107 ? -13.165 37.719 -8.570 1.00 76.19 107 ALA A C 1
ATOM 898 O O . ALA A 1 107 ? -13.130 38.231 -7.451 1.00 76.19 107 ALA A O 1
ATOM 899 N N . LEU A 1 108 ? -12.791 36.455 -8.800 1.00 82.88 108 LEU A N 1
ATOM 900 C CA . LEU A 1 108 ? -12.335 35.543 -7.750 1.00 82.88 108 LEU A CA 1
ATOM 901 C C . LEU A 1 108 ? -11.056 36.048 -7.066 1.00 82.88 108 LEU A C 1
ATOM 903 O O . LEU A 1 108 ? -10.976 36.073 -5.842 1.00 82.88 108 LEU A O 1
ATOM 907 N N . LEU A 1 109 ? -10.053 36.499 -7.825 1.00 81.69 109 LEU A N 1
ATOM 908 C CA . LEU A 1 109 ? -8.816 37.043 -7.254 1.00 81.69 109 LEU A CA 1
ATOM 909 C C . LEU A 1 109 ? -9.081 38.297 -6.419 1.00 81.69 109 LEU A C 1
ATOM 911 O O . LEU A 1 109 ? -8.496 38.440 -5.345 1.00 81.69 109 LEU A O 1
ATOM 915 N N . ARG A 1 110 ? -9.987 39.171 -6.872 1.00 80.44 110 ARG A N 1
ATOM 916 C CA . ARG A 1 110 ? -10.411 40.352 -6.112 1.00 80.44 110 ARG A CA 1
ATOM 917 C C . ARG A 1 110 ? -11.083 39.963 -4.794 1.00 80.44 110 ARG A C 1
ATOM 919 O O . ARG A 1 110 ? -10.822 40.600 -3.780 1.00 80.44 110 ARG A O 1
ATOM 926 N N . GLU A 1 111 ? -11.895 38.911 -4.785 1.00 81.12 111 GLU A N 1
ATOM 927 C CA . GLU A 1 111 ? -12.546 38.389 -3.577 1.00 81.12 111 GLU A CA 1
ATOM 928 C C . GLU A 1 111 ? -11.550 37.726 -2.606 1.00 81.12 111 GLU A C 1
ATOM 930 O O . GLU A 1 111 ? -11.593 37.965 -1.395 1.00 81.12 111 GLU A O 1
ATOM 935 N N . LEU A 1 112 ? -10.595 36.953 -3.134 1.00 79.44 112 LEU A N 1
ATOM 936 C CA . LEU A 1 112 ? -9.527 36.317 -2.354 1.00 79.44 112 LEU A CA 1
ATOM 937 C C . LEU A 1 112 ? -8.559 37.336 -1.738 1.00 79.44 112 LEU A C 1
ATOM 939 O O . LEU A 1 112 ? -8.017 37.094 -0.661 1.00 79.44 112 LEU A O 1
ATOM 943 N N . GLN A 1 113 ? -8.332 38.461 -2.418 1.00 75.88 113 GLN A N 1
ATOM 944 C CA . GLN A 1 113 ? -7.485 39.560 -1.950 1.00 75.88 113 GLN A CA 1
ATOM 945 C C . GLN A 1 113 ? -8.251 40.606 -1.131 1.00 75.88 113 GLN A C 1
ATOM 947 O O . GLN A 1 113 ? -7.624 41.489 -0.545 1.00 75.88 113 GLN A O 1
ATOM 952 N N . ALA A 1 114 ? -9.585 40.523 -1.072 1.00 72.38 114 ALA A N 1
ATOM 953 C CA . ALA A 1 114 ? -10.385 41.460 -0.302 1.00 72.38 114 ALA A CA 1
ATOM 954 C C . ALA A 1 114 ? -10.015 41.347 1.189 1.00 72.38 114 ALA A C 1
ATOM 956 O O . ALA A 1 114 ? -10.072 40.233 1.737 1.00 72.38 114 ALA A O 1
ATOM 957 N N . PRO A 1 115 ? -9.653 42.467 1.850 1.00 62.34 115 PRO A N 1
ATOM 958 C CA . PRO A 1 115 ? -9.307 42.459 3.264 1.00 62.34 115 PRO A CA 1
ATOM 959 C C . PRO A 1 115 ? -10.444 41.834 4.075 1.00 62.34 115 PRO A C 1
ATOM 961 O O . PRO A 1 115 ? -11.623 42.013 3.756 1.00 62.34 115 PRO A O 1
ATOM 964 N N . GLU A 1 116 ? -10.092 41.058 5.101 1.00 63.19 116 GLU A N 1
ATOM 965 C CA . GLU A 1 116 ? -11.091 40.533 6.030 1.00 63.19 116 GLU A CA 1
ATOM 966 C C . GLU A 1 116 ? -11.871 41.709 6.618 1.00 63.19 116 GLU A C 1
ATOM 968 O O . GLU A 1 116 ? -11.281 42.678 7.104 1.00 63.19 116 GLU A O 1
ATOM 973 N N . VAL A 1 117 ? -13.204 41.646 6.544 1.00 65.06 117 VAL A N 1
ATOM 974 C CA . VAL A 1 117 ? -14.050 42.634 7.214 1.00 65.06 117 VAL A CA 1
ATOM 975 C C . VAL A 1 117 ? -13.685 42.578 8.692 1.00 65.06 117 VAL A C 1
ATOM 977 O O . VAL A 1 117 ? -13.706 41.502 9.288 1.00 65.06 117 VAL A O 1
ATOM 980 N N . ALA A 1 118 ? -13.287 43.716 9.263 1.00 63.84 118 ALA A N 1
ATOM 981 C CA . ALA A 1 118 ? -12.778 43.777 10.625 1.00 63.84 118 ALA A CA 1
ATOM 982 C C . ALA A 1 118 ? -13.839 43.267 11.612 1.00 63.84 118 ALA A C 1
ATOM 984 O O . ALA A 1 118 ? -14.787 43.971 11.955 1.00 63.84 118 ALA A O 1
ATOM 985 N N . VAL A 1 119 ? -13.678 42.024 12.068 1.00 75.94 119 VAL A N 1
ATOM 986 C CA . VAL A 1 119 ? -14.502 41.453 13.131 1.00 75.94 119 VAL A CA 1
ATOM 987 C C . VAL A 1 119 ? -14.084 42.096 14.449 1.00 75.94 119 VAL A C 1
ATOM 989 O O . VAL A 1 119 ? -12.904 42.089 14.808 1.00 75.94 119 VAL A O 1
ATOM 992 N N . CYS A 1 120 ? -15.043 42.650 15.190 1.00 80.81 120 CYS A N 1
ATOM 993 C CA . CYS A 1 120 ? -14.772 43.214 16.507 1.00 80.81 120 CYS A CA 1
ATOM 994 C C . CYS A 1 120 ? -14.316 42.112 17.484 1.00 80.81 120 CYS A C 1
ATOM 996 O O . CYS A 1 120 ? -15.047 41.154 17.725 1.00 80.81 120 CYS A O 1
ATOM 998 N N . ARG A 1 121 ? -13.116 42.265 18.066 1.00 80.00 121 ARG A N 1
ATOM 999 C CA . ARG A 1 121 ? -12.526 41.350 19.072 1.00 80.00 121 ARG A CA 1
ATOM 1000 C C . ARG A 1 121 ? -12.392 41.975 20.468 1.00 80.00 121 ARG A C 1
ATOM 1002 O O . ARG A 1 121 ? -11.607 41.501 21.283 1.00 80.00 121 ARG A O 1
ATOM 1009 N N . ARG A 1 122 ? -13.080 43.089 20.727 1.00 83.31 122 ARG A N 1
ATOM 1010 C CA . ARG A 1 122 ? -12.986 43.795 22.015 1.00 83.31 122 ARG A CA 1
ATOM 1011 C C . ARG A 1 122 ? -13.659 42.992 23.129 1.00 83.31 122 ARG A C 1
ATOM 1013 O O . ARG A 1 122 ? -14.603 42.248 22.871 1.00 83.31 122 ARG A O 1
ATOM 1020 N N . ASN A 1 123 ? -13.195 43.179 24.364 1.00 85.88 123 ASN A N 1
ATOM 1021 C CA . ASN A 1 123 ? -13.826 42.589 25.541 1.00 85.88 123 ASN A CA 1
ATOM 1022 C C . ASN A 1 123 ? -15.165 43.294 25.810 1.00 85.88 123 ASN A C 1
ATOM 1024 O O . ASN A 1 123 ? -15.204 44.366 26.412 1.00 85.88 123 ASN A O 1
ATOM 1028 N N . LEU A 1 124 ? -16.259 42.701 25.324 1.00 87.06 124 LEU A N 1
ATOM 1029 C CA . LEU A 1 124 ? -17.596 43.283 25.444 1.00 87.06 124 LEU A CA 1
ATOM 1030 C C . LEU A 1 124 ? -18.006 43.481 26.899 1.00 87.06 124 LEU A C 1
ATOM 1032 O O . LEU A 1 124 ? -18.645 44.482 27.193 1.00 87.06 124 LEU A O 1
ATOM 1036 N N . SER A 1 125 ? -17.589 42.603 27.811 1.00 83.19 125 SER A N 1
ATOM 1037 C CA . SER A 1 125 ? -17.889 42.756 29.233 1.00 83.19 125 SER A CA 1
ATOM 1038 C C . SER A 1 125 ? -17.303 44.058 29.779 1.00 83.19 125 SER A C 1
ATOM 1040 O O . SER A 1 125 ? -18.010 44.816 30.427 1.00 83.19 125 SER A O 1
ATOM 1042 N N . GLU A 1 126 ? -16.052 44.390 29.456 1.00 84.25 126 GLU A N 1
ATOM 1043 C CA . GLU A 1 126 ? -15.419 45.640 29.907 1.00 84.25 126 GLU A CA 1
ATOM 1044 C C . GLU A 1 126 ? -15.962 46.890 29.206 1.00 84.25 126 GLU A C 1
ATOM 1046 O O . GLU A 1 126 ? -16.158 47.929 29.843 1.00 84.25 126 GLU A O 1
ATOM 1051 N N . GLU A 1 127 ? -16.223 46.801 27.901 1.00 86.56 127 GLU A N 1
ATOM 1052 C CA . GLU A 1 127 ? -16.790 47.907 27.124 1.00 86.56 127 GLU A CA 1
ATOM 1053 C C . GLU A 1 127 ? -18.205 48.243 27.619 1.00 86.56 127 GLU A C 1
ATOM 1055 O O . GLU A 1 127 ? -18.522 49.412 27.857 1.00 86.56 127 GLU A O 1
ATOM 1060 N N . LEU A 1 128 ? -19.029 47.215 27.857 1.00 87.50 128 LEU A N 1
ATOM 1061 C CA . LEU A 1 128 ? -20.417 47.361 28.289 1.00 87.50 128 LEU A CA 1
ATOM 1062 C C . LEU A 1 128 ? -20.555 47.786 29.756 1.00 87.50 128 LEU A C 1
ATOM 1064 O O . LEU A 1 128 ? -21.600 48.314 30.138 1.00 87.50 128 LEU A O 1
ATOM 1068 N N . LEU A 1 129 ? -19.497 47.659 30.569 1.00 85.44 129 LEU A N 1
ATOM 1069 C CA . LEU A 1 129 ? -19.436 48.296 31.889 1.00 85.44 129 LEU A CA 1
ATOM 1070 C C . LEU A 1 129 ? -19.382 49.830 31.786 1.00 85.44 129 LEU A C 1
ATOM 1072 O O . LEU A 1 129 ? -19.874 50.505 32.693 1.00 85.44 129 LEU A O 1
ATOM 1076 N N . ARG A 1 130 ? -18.786 50.369 30.710 1.00 84.25 130 ARG A N 1
ATOM 1077 C CA . ARG A 1 130 ? -18.508 51.806 30.519 1.00 84.25 130 ARG A CA 1
ATOM 1078 C C . ARG A 1 130 ? -19.504 52.500 29.584 1.00 84.25 130 ARG A C 1
ATOM 1080 O O . ARG A 1 130 ? -19.764 53.687 29.766 1.00 84.25 130 ARG A O 1
ATOM 1087 N N . SER A 1 131 ? -20.051 51.782 28.602 1.00 85.56 131 SER A N 1
ATOM 1088 C CA . SER A 1 131 ? -20.925 52.312 27.545 1.00 85.56 131 SER A CA 1
ATOM 1089 C C . SER A 1 131 ? -22.016 51.302 27.159 1.00 85.56 131 SER A C 1
ATOM 1091 O O . SER A 1 131 ? -21.751 50.109 27.160 1.00 85.56 131 SER A O 1
ATOM 1093 N N . PRO A 1 132 ? -23.235 51.725 26.780 1.00 86.44 132 PRO A N 1
ATOM 1094 C CA . PRO A 1 132 ? -24.300 50.818 26.328 1.00 86.44 132 PRO A CA 1
ATOM 1095 C C . PRO A 1 132 ? -24.056 50.192 24.943 1.00 86.44 132 PRO A C 1
ATOM 1097 O O . PRO A 1 132 ? -24.865 49.387 24.480 1.00 86.44 132 PRO A O 1
ATOM 1100 N N . VAL A 1 133 ? -22.979 50.574 24.255 1.00 88.88 133 VAL A N 1
ATOM 1101 C CA . VAL A 1 133 ? -22.561 50.004 22.970 1.00 88.88 133 VAL A CA 1
ATOM 1102 C C . VAL A 1 133 ? -21.059 49.785 22.951 1.00 88.88 133 VAL A C 1
ATOM 1104 O O . VAL A 1 133 ? -20.298 50.553 23.543 1.00 88.88 133 VAL A O 1
ATOM 1107 N N . CYS A 1 134 ? -20.626 48.767 22.212 1.00 85.62 134 CYS A N 1
ATOM 1108 C CA . CYS A 1 134 ? -19.220 48.604 21.895 1.00 85.62 134 CYS A CA 1
ATOM 1109 C C . CYS A 1 134 ? -18.772 49.724 20.948 1.00 85.62 134 CYS A C 1
ATOM 1111 O O . CYS A 1 134 ? -19.473 50.091 20.002 1.00 85.62 134 CYS A O 1
ATOM 1113 N N . ASN A 1 135 ? -17.538 50.187 21.117 1.00 84.00 135 ASN A N 1
ATOM 1114 C CA . ASN A 1 135 ? -16.904 51.155 20.224 1.00 84.00 135 ASN A CA 1
ATOM 1115 C C . ASN A 1 135 ? -16.725 50.658 18.765 1.00 84.00 135 ASN A C 1
ATOM 1117 O O . ASN A 1 135 ? -16.073 51.327 17.968 1.00 84.00 135 ASN A O 1
ATOM 1121 N N . CYS A 1 136 ? -17.180 49.447 18.411 1.00 80.12 136 CYS A N 1
ATOM 1122 C CA . CYS A 1 136 ? -17.234 48.962 17.023 1.00 80.12 136 CYS A CA 1
ATOM 1123 C C . CYS A 1 136 ? -18.443 49.508 16.244 1.00 80.12 136 CYS A C 1
ATOM 1125 O O . CYS A 1 136 ? -18.613 49.157 15.082 1.00 80.12 136 CYS A O 1
ATOM 1127 N N . ALA A 1 137 ? -19.267 50.349 16.884 1.00 75.81 137 ALA A N 1
ATOM 1128 C CA . ALA A 1 137 ? -20.459 50.984 16.321 1.00 75.81 137 ALA A CA 1
ATOM 1129 C C . ALA A 1 137 ? -21.601 50.020 15.941 1.00 75.81 137 ALA A C 1
ATOM 1131 O O . ALA A 1 137 ? -22.553 50.435 15.288 1.00 75.81 137 ALA A O 1
ATOM 1132 N N . PHE A 1 138 ? -21.550 48.759 16.385 1.00 85.50 138 PHE A N 1
ATOM 1133 C CA . PHE A 1 138 ? -22.655 47.815 16.215 1.00 85.50 138 PHE A CA 1
ATOM 1134 C C . PHE A 1 138 ? -23.870 48.215 17.065 1.00 85.50 138 PHE A C 1
ATOM 1136 O O . PHE A 1 138 ? -23.742 48.444 18.276 1.00 85.50 138 PHE A O 1
ATOM 1143 N N . ILE A 1 139 ? -25.060 48.221 16.458 1.00 86.12 139 ILE A N 1
ATOM 1144 C CA . ILE A 1 139 ? -26.328 48.408 17.162 1.00 86.12 139 ILE A CA 1
ATOM 1145 C C . ILE A 1 139 ? -27.212 47.163 16.954 1.00 86.12 139 ILE A C 1
ATOM 1147 O O . ILE A 1 139 ? -27.407 46.721 15.820 1.00 86.12 139 ILE A O 1
ATOM 1151 N N . PRO A 1 140 ? -27.802 46.588 18.022 1.00 83.88 140 PRO A N 1
ATOM 1152 C CA . PRO A 1 140 ? -28.757 45.493 17.886 1.00 83.88 140 PRO A CA 1
ATOM 1153 C C . PRO A 1 140 ? -29.874 45.840 16.889 1.00 83.88 140 PRO A C 1
ATOM 1155 O O . PRO A 1 140 ? -30.455 46.926 16.945 1.00 83.88 140 PRO A O 1
ATOM 1158 N N . GLY A 1 141 ? -30.153 44.923 15.959 1.00 76.25 141 GLY A N 1
ATOM 1159 C CA . GLY A 1 141 ? -31.110 45.120 14.862 1.00 76.25 141 GLY A CA 1
ATOM 1160 C C . GLY A 1 141 ? -30.484 45.508 13.517 1.00 76.25 141 GLY A C 1
ATOM 1161 O O . GLY A 1 141 ? -31.191 45.505 12.513 1.00 76.25 141 GLY A O 1
ATOM 1162 N N . ASP A 1 142 ? -29.179 45.785 13.461 1.00 78.56 142 ASP A N 1
ATOM 1163 C CA . ASP A 1 142 ? -28.495 46.043 12.193 1.00 78.56 142 ASP A CA 1
ATOM 1164 C C . ASP A 1 142 ? -28.385 44.752 11.357 1.00 78.56 142 ASP A C 1
ATOM 1166 O O . ASP A 1 142 ? -27.749 43.768 11.755 1.00 78.56 142 ASP A O 1
ATOM 1170 N N . THR A 1 143 ? -29.011 44.746 10.176 1.00 64.25 143 THR A N 1
ATOM 1171 C CA . THR A 1 143 ? -28.983 43.615 9.237 1.00 64.25 143 THR A CA 1
ATOM 1172 C C . THR A 1 143 ? -27.730 43.658 8.353 1.00 64.25 143 THR A C 1
ATOM 1174 O O . THR A 1 143 ? -27.482 44.697 7.730 1.00 64.25 143 THR A O 1
ATOM 1177 N N . PRO A 1 144 ? -26.968 42.554 8.215 1.00 63.69 144 PRO A N 1
ATOM 1178 C CA . PRO A 1 144 ? -25.849 42.491 7.277 1.00 63.69 144 PRO A CA 1
ATOM 1179 C C . PRO A 1 144 ? -26.338 42.701 5.835 1.00 63.69 144 PRO A C 1
ATOM 1181 O O . PRO A 1 144 ? -27.292 42.055 5.402 1.00 63.69 144 PRO A O 1
ATOM 1184 N N . LYS A 1 145 ? -25.690 43.583 5.064 1.00 56.19 145 LYS A N 1
ATOM 1185 C CA . LYS A 1 145 ? -25.910 43.667 3.610 1.00 56.19 145 LYS A CA 1
ATOM 1186 C C . LYS A 1 145 ? -25.104 42.551 2.938 1.00 56.19 145 LYS A C 1
ATOM 1188 O O . LYS A 1 145 ? -23.881 42.632 2.890 1.00 56.19 145 LYS A O 1
ATOM 1193 N N . PHE A 1 146 ? -25.776 41.506 2.462 1.00 56.44 146 PHE A N 1
ATOM 1194 C CA . PHE A 1 146 ? -25.131 40.356 1.821 1.00 56.44 146 PHE A CA 1
ATOM 1195 C C . PHE A 1 146 ? -24.772 40.633 0.355 1.00 56.44 146 PHE A C 1
ATOM 1197 O O . PHE A 1 146 ? -25.592 41.154 -0.399 1.00 56.44 146 PHE A O 1
ATOM 1204 N N . ALA A 1 147 ? -23.595 40.172 -0.069 1.00 48.47 147 ALA A N 1
ATOM 1205 C CA . ALA A 1 147 ? -23.400 39.650 -1.418 1.00 48.47 147 ALA A CA 1
ATOM 1206 C C . ALA A 1 147 ? -23.444 38.119 -1.295 1.00 48.47 147 ALA A C 1
ATOM 1208 O O . ALA A 1 147 ? -22.725 37.559 -0.471 1.00 48.47 147 ALA A O 1
ATOM 1209 N N . GLN A 1 148 ? -24.332 37.447 -2.031 1.00 46.47 148 GLN A N 1
ATOM 1210 C CA . GLN A 1 148 ? -24.380 35.982 -2.066 1.00 46.47 148 GLN A CA 1
ATOM 1211 C C . GLN A 1 148 ? -23.051 35.458 -2.615 1.00 46.47 148 GLN A C 1
ATOM 1213 O O . GLN A 1 148 ? -22.740 35.688 -3.782 1.00 46.47 148 GLN A O 1
ATOM 1218 N N . THR A 1 149 ? -22.268 34.766 -1.795 1.00 52.75 149 THR A N 1
ATOM 1219 C CA . THR A 1 149 ? -21.022 34.140 -2.231 1.00 52.75 149 THR A CA 1
ATOM 1220 C C . THR A 1 149 ? -21.254 32.650 -2.447 1.00 52.75 149 THR A C 1
ATOM 1222 O O . THR A 1 149 ? -21.701 31.931 -1.552 1.00 52.75 149 THR A O 1
ATOM 1225 N N . LYS A 1 150 ? -20.974 32.193 -3.674 1.00 59.53 150 LYS A N 1
ATOM 1226 C CA . LYS A 1 150 ? -20.692 30.779 -3.959 1.00 59.53 150 LYS A CA 1
ATOM 1227 C C . LYS A 1 150 ? -19.570 30.307 -3.026 1.00 59.53 150 LYS A C 1
ATOM 1229 O O . LYS A 1 150 ? -18.775 31.133 -2.576 1.00 59.53 150 LYS A O 1
ATOM 1234 N N . ASP A 1 151 ? -19.498 29.009 -2.737 1.00 76.00 151 ASP A N 1
ATOM 1235 C CA . ASP A 1 151 ? -18.380 28.471 -1.958 1.00 76.00 151 ASP A CA 1
ATOM 1236 C C . ASP A 1 151 ? -17.054 28.842 -2.657 1.00 76.00 151 ASP A C 1
ATOM 1238 O O . ASP A 1 151 ? -16.859 28.488 -3.827 1.00 76.00 151 ASP A O 1
ATOM 1242 N N . PRO A 1 152 ? -16.153 29.600 -2.002 1.00 77.81 152 PRO A N 1
ATOM 1243 C CA . PRO A 1 152 ? -14.910 30.030 -2.628 1.00 77.81 152 PRO A CA 1
ATOM 1244 C C . PRO A 1 152 ? -14.021 28.847 -3.032 1.00 77.81 152 PRO A C 1
ATOM 1246 O O . PRO A 1 152 ? -13.261 28.982 -3.989 1.00 77.81 152 PRO A O 1
ATOM 1249 N N . GLU A 1 153 ? -14.107 27.691 -2.359 1.00 84.06 153 GLU A N 1
ATOM 1250 C CA . GLU A 1 153 ? -13.340 26.501 -2.758 1.00 84.06 153 GLU A CA 1
ATOM 1251 C C . GLU A 1 153 ? -13.866 25.889 -4.063 1.00 84.06 153 GLU A C 1
ATOM 1253 O O . GLU A 1 153 ? -13.066 25.549 -4.936 1.00 84.06 153 GLU A O 1
ATOM 1258 N N . GLU A 1 154 ? -15.185 25.860 -4.258 1.00 85.00 154 GLU A N 1
ATOM 1259 C CA . GLU A 1 154 ? -15.819 25.404 -5.504 1.00 85.00 154 GLU A CA 1
ATOM 1260 C C . GLU A 1 154 ? -15.465 26.328 -6.685 1.00 85.00 154 GLU A C 1
ATOM 1262 O O . GLU A 1 154 ? -15.174 25.876 -7.799 1.00 85.00 154 GLU A O 1
ATOM 1267 N N . ALA A 1 155 ? -15.413 27.643 -6.439 1.00 83.94 155 ALA A N 1
ATOM 1268 C CA . ALA A 1 155 ? -14.990 28.623 -7.438 1.00 83.94 155 ALA A CA 1
ATOM 1269 C C . ALA A 1 155 ? -13.507 28.459 -7.830 1.00 83.94 155 ALA A C 1
ATOM 1271 O O . ALA A 1 155 ? -13.162 28.567 -9.012 1.00 83.94 155 ALA A O 1
ATOM 1272 N N . ILE A 1 156 ? -12.632 28.166 -6.859 1.00 88.12 156 ILE A N 1
ATOM 1273 C CA . ILE A 1 156 ? -11.212 27.873 -7.109 1.00 88.12 156 ILE A CA 1
ATOM 1274 C C . ILE A 1 156 ? -11.063 26.584 -7.921 1.00 88.12 156 ILE A C 1
ATOM 1276 O O . ILE A 1 156 ? -10.314 26.568 -8.897 1.00 88.12 156 ILE A O 1
ATOM 1280 N N . GLU A 1 157 ? -11.770 25.516 -7.549 1.00 88.25 157 GLU A N 1
ATOM 1281 C CA . GLU A 1 157 ? -11.712 24.235 -8.257 1.00 88.25 157 GLU A CA 1
ATOM 1282 C C . GLU A 1 157 ? -12.175 24.371 -9.712 1.00 88.25 157 GLU A C 1
ATOM 1284 O O . GLU A 1 157 ? -11.501 23.890 -10.626 1.00 88.25 157 GLU A O 1
ATOM 1289 N N . THR A 1 158 ? -13.264 25.109 -9.941 1.00 87.31 158 THR A N 1
ATOM 1290 C CA . THR A 1 158 ? -13.756 25.423 -11.289 1.00 87.31 158 THR A CA 1
ATOM 1291 C C . THR A 1 158 ? -12.678 26.129 -12.119 1.00 87.31 158 THR A C 1
ATOM 1293 O O . THR A 1 158 ? -12.344 25.668 -13.212 1.00 87.31 158 THR A O 1
ATOM 1296 N N . CYS A 1 159 ? -12.050 27.179 -11.575 1.00 86.94 159 CYS A N 1
ATOM 1297 C CA . CYS A 1 159 ? -10.979 27.905 -12.268 1.00 86.94 159 CYS A CA 1
ATOM 1298 C C . CYS A 1 159 ? -9.757 27.020 -12.566 1.00 86.94 159 CYS A C 1
ATOM 1300 O O . CYS A 1 159 ? -9.130 27.163 -13.617 1.00 86.94 159 CYS A O 1
ATOM 1302 N N . LEU A 1 160 ? -9.386 26.114 -11.656 1.00 89.94 160 LEU A N 1
ATOM 1303 C CA . LEU A 1 160 ? -8.251 25.213 -11.869 1.00 89.94 160 LEU A CA 1
ATOM 1304 C C . LEU A 1 160 ? -8.546 24.150 -12.935 1.00 89.94 160 LEU A C 1
ATOM 1306 O O . LEU A 1 160 ? -7.665 23.839 -13.737 1.00 89.94 160 LEU A O 1
ATOM 1310 N N . ASN A 1 161 ? -9.772 23.625 -12.985 1.00 89.00 161 ASN A N 1
ATOM 1311 C CA . ASN A 1 161 ? -10.200 22.712 -14.047 1.00 89.00 161 ASN A CA 1
ATOM 1312 C C . ASN A 1 161 ? -10.197 23.408 -15.417 1.00 89.00 161 ASN A C 1
ATOM 1314 O O . ASN A 1 161 ? -9.734 22.832 -16.403 1.00 89.00 161 ASN A O 1
ATOM 1318 N N . GLU A 1 162 ? -10.621 24.669 -15.487 1.00 85.38 162 GLU A N 1
ATOM 1319 C CA . GLU A 1 162 ? -10.540 25.465 -16.716 1.00 85.38 162 GLU A CA 1
ATOM 1320 C C . GLU A 1 162 ? -9.088 25.751 -17.127 1.00 85.38 162 GLU A C 1
ATOM 1322 O O . GLU A 1 162 ? -8.736 25.596 -18.299 1.00 85.38 162 GLU A O 1
ATOM 1327 N N . TYR A 1 163 ? -8.201 26.069 -16.179 1.00 89.81 163 TYR A N 1
ATOM 1328 C CA . TYR A 1 163 ? -6.765 26.178 -16.457 1.00 89.81 163 TYR A CA 1
ATOM 1329 C C . TYR A 1 163 ? -6.170 24.871 -16.981 1.00 89.81 163 TYR A C 1
ATOM 1331 O O . TYR A 1 163 ? -5.350 24.898 -17.898 1.00 89.81 163 TYR A O 1
ATOM 1339 N N . LEU A 1 164 ? -6.585 23.722 -16.443 1.00 89.94 164 LEU A N 1
ATOM 1340 C CA . LEU A 1 164 ? -6.145 22.426 -16.949 1.00 89.94 164 LEU A CA 1
ATOM 1341 C C . LEU A 1 164 ? -6.559 22.236 -18.416 1.00 89.94 164 LEU A C 1
ATOM 1343 O O . LEU A 1 164 ? -5.746 21.784 -19.220 1.00 89.94 164 LEU A O 1
ATOM 1347 N N . LEU A 1 165 ? -7.777 22.633 -18.797 1.00 86.75 165 LEU A N 1
ATOM 1348 C CA . LEU A 1 165 ? -8.215 22.603 -20.198 1.00 86.75 165 LEU A CA 1
ATOM 1349 C C . LEU A 1 165 ? -7.369 23.522 -21.090 1.00 86.75 165 LEU A C 1
ATOM 1351 O O . LEU A 1 165 ? -6.997 23.125 -22.196 1.00 86.75 165 LEU A O 1
ATOM 1355 N N . ILE A 1 166 ? -7.018 24.717 -20.606 1.00 85.50 166 ILE A N 1
ATOM 1356 C CA . ILE A 1 166 ? -6.128 25.650 -21.313 1.00 85.50 166 ILE A CA 1
ATOM 1357 C C . ILE A 1 166 ? -4.740 25.026 -21.509 1.00 85.50 166 ILE A C 1
ATOM 1359 O O . ILE A 1 166 ? -4.209 25.049 -22.619 1.00 85.50 166 ILE A O 1
ATOM 1363 N N . LEU A 1 167 ? -4.173 24.409 -20.471 1.00 87.88 167 LEU A N 1
ATOM 1364 C CA . LEU A 1 167 ? -2.863 23.754 -20.536 1.00 87.88 167 LEU A CA 1
ATOM 1365 C C . LEU A 1 167 ? -2.857 22.522 -21.458 1.00 87.88 167 LEU A C 1
ATOM 1367 O O . LEU A 1 167 ? -1.836 22.219 -22.071 1.00 87.88 167 LEU A O 1
ATOM 1371 N N . LYS A 1 168 ? -3.993 21.827 -21.606 1.00 89.25 168 LYS A N 1
ATOM 1372 C CA . LYS A 1 168 ? -4.145 20.694 -22.537 1.00 89.25 168 LYS A CA 1
ATOM 1373 C C . LYS A 1 168 ? -4.239 21.116 -24.012 1.00 89.25 168 LYS A C 1
ATOM 1375 O O . LYS A 1 168 ? -4.176 20.250 -24.895 1.00 89.25 168 LYS A O 1
ATOM 1380 N N . LYS A 1 169 ? -4.349 22.415 -24.329 1.00 86.31 169 LYS A N 1
ATOM 1381 C CA . LYS A 1 169 ? -4.352 22.891 -25.724 1.00 86.31 169 LYS A CA 1
ATOM 1382 C C . LYS A 1 169 ? -3.072 22.434 -26.454 1.00 86.31 169 LYS A C 1
ATOM 1384 O O . LYS A 1 169 ? -1.989 22.503 -25.872 1.00 86.31 169 LYS A O 1
ATOM 1389 N N . PRO A 1 170 ? -3.159 21.974 -27.720 1.00 81.31 170 PRO A N 1
ATOM 1390 C CA . PRO A 1 170 ? -1.999 21.480 -28.473 1.00 81.31 170 PRO A CA 1
ATOM 1391 C C . PRO A 1 170 ? -0.817 22.456 -28.501 1.00 81.31 170 PRO A C 1
ATOM 1393 O O . PRO A 1 170 ? 0.290 22.058 -28.163 1.00 81.31 170 PRO A O 1
ATOM 1396 N N . GLY A 1 171 ? -1.066 23.748 -28.750 1.00 77.19 171 GLY A N 1
ATOM 1397 C CA . GLY A 1 171 ? -0.001 24.757 -28.810 1.00 77.19 171 GLY A CA 1
ATOM 1398 C C . GLY A 1 171 ? 0.782 24.935 -27.501 1.00 77.19 171 GLY A C 1
ATOM 1399 O O . GLY A 1 171 ? 1.984 25.177 -27.530 1.00 77.19 171 GLY A O 1
ATOM 1400 N N . VAL A 1 172 ? 0.140 24.744 -26.342 1.00 84.31 172 VAL A N 1
ATOM 1401 C CA . VAL A 1 172 ? 0.828 24.787 -25.038 1.00 84.31 172 VAL A CA 1
ATOM 1402 C C . VAL A 1 172 ? 1.724 23.560 -24.864 1.00 84.31 172 VAL A C 1
ATOM 1404 O O . VAL A 1 172 ? 2.875 23.679 -24.446 1.00 84.31 172 VAL A O 1
ATOM 1407 N N . ARG A 1 173 ? 1.225 22.375 -25.232 1.00 87.62 173 ARG A N 1
ATOM 1408 C CA . ARG A 1 173 ? 1.984 21.117 -25.152 1.00 87.62 173 ARG A CA 1
ATOM 1409 C C . ARG A 1 173 ? 3.172 21.096 -26.110 1.00 87.62 173 ARG A C 1
ATOM 1411 O O . ARG A 1 173 ? 4.250 20.639 -25.734 1.00 87.62 173 ARG A O 1
ATOM 1418 N N . GLU A 1 174 ? 2.998 21.624 -27.314 1.00 81.56 174 GLU A N 1
ATOM 1419 C CA . GLU A 1 174 ? 4.066 21.775 -28.306 1.00 81.56 174 GLU A CA 1
ATOM 1420 C C . GLU A 1 174 ? 5.167 22.712 -27.798 1.00 81.56 174 GLU A C 1
ATOM 1422 O O . GLU A 1 174 ? 6.345 22.356 -27.848 1.00 81.56 174 GLU A O 1
ATOM 1427 N N . ALA A 1 175 ? 4.800 23.858 -27.215 1.00 82.56 175 ALA A N 1
ATOM 1428 C CA . ALA A 1 175 ? 5.756 24.796 -26.631 1.00 82.56 175 ALA A CA 1
ATOM 1429 C C . ALA A 1 175 ? 6.568 24.162 -25.487 1.00 82.56 175 ALA A C 1
ATOM 1431 O O . ALA A 1 175 ? 7.797 24.275 -25.449 1.00 82.56 175 ALA A O 1
ATOM 1432 N N . ILE A 1 176 ? 5.901 23.441 -24.577 1.00 89.25 176 ILE A N 1
ATOM 1433 C CA . ILE A 1 176 ? 6.572 22.720 -23.485 1.00 89.25 176 ILE A CA 1
ATOM 1434 C C . ILE A 1 176 ? 7.488 21.619 -24.045 1.00 89.25 176 ILE A C 1
ATOM 1436 O O . ILE A 1 176 ? 8.620 21.481 -23.586 1.00 89.25 176 ILE A O 1
ATOM 1440 N N . SER A 1 177 ? 7.052 20.881 -25.071 1.00 86.25 177 SER A N 1
ATOM 1441 C CA . SER A 1 177 ? 7.860 19.840 -25.729 1.00 86.25 177 SER A CA 1
ATOM 1442 C C . SER A 1 177 ? 9.124 20.413 -26.372 1.00 86.25 177 SER A C 1
ATOM 1444 O O . SER A 1 177 ? 10.211 19.856 -26.214 1.00 86.25 177 SER A O 1
ATOM 1446 N N . ALA A 1 178 ? 9.014 21.562 -27.043 1.00 80.31 178 ALA A N 1
ATOM 1447 C CA . ALA A 1 178 ? 10.161 22.261 -27.616 1.00 80.31 178 ALA A CA 1
ATOM 1448 C C . ALA A 1 178 ? 11.147 22.720 -26.528 1.00 80.31 178 ALA A C 1
ATOM 1450 O O . ALA A 1 178 ? 12.362 22.600 -26.692 1.00 80.31 178 ALA A O 1
ATOM 1451 N N . ARG A 1 179 ? 10.637 23.185 -25.380 1.00 84.31 179 ARG A N 1
ATOM 1452 C CA . ARG A 1 179 ? 11.467 23.557 -24.226 1.00 84.31 179 ARG A CA 1
ATOM 1453 C C . ARG A 1 179 ? 12.173 22.352 -23.602 1.00 84.31 179 ARG A C 1
ATOM 1455 O O . ARG A 1 179 ? 13.345 22.468 -23.260 1.00 84.31 179 ARG A O 1
ATOM 1462 N N . ILE A 1 180 ? 11.497 21.206 -23.497 1.00 85.44 180 ILE A N 1
ATOM 1463 C CA . ILE A 1 180 ? 12.089 19.928 -23.060 1.00 85.44 180 ILE A CA 1
ATOM 1464 C C . ILE A 1 180 ? 13.249 19.541 -23.975 1.00 85.44 180 ILE A C 1
ATOM 1466 O O . ILE A 1 180 ? 14.298 19.144 -23.483 1.00 85.44 180 ILE A O 1
ATOM 1470 N N . PHE A 1 181 ? 13.073 19.668 -25.292 1.00 78.06 181 PHE A N 1
ATOM 1471 C CA . PHE A 1 181 ? 14.128 19.363 -26.255 1.00 78.06 181 PHE A CA 1
ATOM 1472 C C . PHE A 1 181 ? 15.330 20.304 -26.098 1.00 78.06 181 PHE A C 1
ATOM 1474 O O . PHE A 1 181 ? 16.465 19.847 -26.058 1.00 78.06 181 PHE A O 1
ATOM 1481 N N . ALA A 1 182 ? 15.086 21.606 -25.929 1.00 76.06 182 ALA A N 1
ATOM 1482 C CA . ALA A 1 182 ? 16.148 22.598 -25.759 1.00 76.06 182 ALA A CA 1
ATOM 1483 C C . ALA A 1 182 ? 16.941 22.462 -24.444 1.00 76.06 182 ALA A C 1
ATOM 1485 O O . ALA A 1 182 ? 18.091 22.888 -24.383 1.00 76.06 182 ALA A O 1
ATOM 1486 N N . LEU A 1 183 ? 16.328 21.916 -23.389 1.00 80.25 183 LEU A N 1
ATOM 1487 C CA . LEU A 1 183 ? 16.955 21.745 -22.073 1.00 80.25 183 LEU A CA 1
ATOM 1488 C C . LEU A 1 183 ? 17.512 20.338 -21.832 1.00 80.25 183 LEU A C 1
ATOM 1490 O O . LEU A 1 183 ? 18.131 20.127 -20.789 1.00 80.25 183 LEU A O 1
ATOM 1494 N N . ALA A 1 184 ? 17.302 19.398 -22.759 1.00 73.94 184 ALA A N 1
ATOM 1495 C CA . ALA A 1 184 ? 17.538 17.973 -22.535 1.00 73.94 184 ALA A CA 1
ATOM 1496 C C . ALA A 1 184 ? 18.952 17.661 -22.018 1.00 73.94 184 ALA A C 1
ATOM 1498 O O . ALA A 1 184 ? 19.085 16.857 -21.096 1.00 73.94 184 ALA A O 1
ATOM 1499 N N . ASP A 1 185 ? 19.956 18.352 -22.562 1.00 66.88 185 ASP A N 1
ATOM 1500 C CA . ASP A 1 185 ? 21.370 18.133 -22.238 1.00 66.88 185 ASP A CA 1
ATOM 1501 C C . ASP A 1 185 ? 21.913 19.145 -21.213 1.00 66.88 185 ASP A C 1
ATOM 1503 O O . ASP A 1 185 ? 22.879 18.868 -20.508 1.00 66.88 185 ASP A O 1
ATOM 1507 N N . ALA A 1 186 ? 21.287 20.323 -21.111 1.00 70.12 186 ALA A N 1
ATOM 1508 C CA . ALA A 1 186 ? 21.756 21.422 -20.265 1.00 70.12 186 ALA A CA 1
ATOM 1509 C C . ALA A 1 186 ? 21.204 21.366 -18.830 1.00 70.12 186 ALA A C 1
ATOM 1511 O O . ALA A 1 186 ? 21.889 21.770 -17.892 1.00 70.12 186 ALA A O 1
ATOM 1512 N N . ASP A 1 187 ? 19.967 20.893 -18.646 1.00 76.50 187 ASP A N 1
ATOM 1513 C CA . ASP A 1 187 ? 19.327 20.787 -17.331 1.00 76.50 187 ASP A CA 1
ATOM 1514 C C . ASP A 1 187 ? 18.362 19.578 -17.298 1.00 76.50 187 ASP A C 1
ATOM 1516 O O . ASP A 1 187 ? 17.158 19.701 -17.590 1.00 76.50 187 ASP A O 1
ATOM 1520 N N . PRO A 1 188 ? 18.873 18.376 -16.961 1.00 78.06 188 PRO A N 1
ATOM 1521 C CA . PRO A 1 188 ? 18.076 17.151 -16.959 1.00 78.06 188 PRO A CA 1
ATOM 1522 C C . PRO A 1 188 ? 16.977 17.163 -15.885 1.00 78.06 188 PRO A C 1
ATOM 1524 O O . PRO A 1 188 ? 15.932 16.529 -16.069 1.00 78.06 188 PRO A O 1
ATOM 1527 N N . ASP A 1 189 ? 17.158 17.916 -14.797 1.00 82.44 189 ASP A N 1
ATOM 1528 C CA . ASP A 1 189 ? 16.189 18.007 -13.705 1.00 82.44 189 ASP A CA 1
ATOM 1529 C C . ASP A 1 189 ? 14.970 18.848 -14.097 1.00 82.44 189 ASP A C 1
ATOM 1531 O O . ASP A 1 189 ? 13.830 18.416 -13.883 1.00 82.44 189 ASP A O 1
ATOM 1535 N N . ARG A 1 190 ? 15.168 20.009 -14.738 1.00 84.88 190 ARG A N 1
ATOM 1536 C CA . ARG A 1 190 ? 14.056 20.796 -15.310 1.00 84.88 190 ARG A CA 1
ATOM 1537 C C . ARG A 1 190 ? 13.353 20.033 -16.424 1.00 84.88 190 ARG A C 1
ATOM 1539 O O . ARG A 1 190 ? 12.124 20.017 -16.481 1.00 84.88 190 ARG A O 1
ATOM 1546 N N . THR A 1 191 ? 14.119 19.335 -17.258 1.00 86.19 191 THR A N 1
ATOM 1547 C CA . THR A 1 191 ? 13.587 18.482 -18.327 1.00 86.19 191 THR A CA 1
ATOM 1548 C C . THR A 1 191 ? 12.688 17.380 -17.763 1.00 86.19 191 THR A C 1
ATOM 1550 O O . THR A 1 191 ? 11.585 17.163 -18.266 1.00 86.19 191 THR A O 1
ATOM 1553 N N . LYS A 1 192 ? 13.104 16.710 -16.681 1.00 87.31 192 LYS A N 1
ATOM 1554 C CA . LYS A 1 192 ? 12.297 15.684 -16.005 1.00 87.31 192 LYS A CA 1
ATOM 1555 C C . LYS A 1 192 ? 10.983 16.251 -15.465 1.00 87.31 192 LYS A C 1
ATOM 1557 O O . LYS A 1 192 ? 9.943 15.627 -15.661 1.00 87.31 192 LYS A O 1
ATOM 1562 N N . ARG A 1 193 ? 11.007 17.432 -14.838 1.00 88.00 193 ARG A N 1
ATOM 1563 C CA . ARG A 1 193 ? 9.795 18.105 -14.327 1.00 88.00 193 ARG A CA 1
ATOM 1564 C C . ARG A 1 193 ? 8.815 18.446 -15.449 1.00 88.00 193 ARG A C 1
ATOM 1566 O O . ARG A 1 193 ? 7.634 18.123 -15.351 1.00 88.00 193 ARG A O 1
ATOM 1573 N N . LEU A 1 194 ? 9.309 19.012 -16.551 1.00 89.69 194 LEU A N 1
ATOM 1574 C CA . LEU A 1 194 ? 8.483 19.324 -17.720 1.00 89.69 194 LEU A CA 1
ATOM 1575 C C . LEU A 1 194 ? 7.931 18.059 -18.404 1.00 89.69 194 LEU A C 1
ATOM 1577 O O . LEU A 1 194 ? 6.789 18.067 -18.859 1.00 89.69 194 LEU A O 1
ATOM 1581 N N . ARG A 1 195 ? 8.680 16.946 -18.431 1.00 90.75 195 ARG A N 1
ATOM 1582 C CA . ARG A 1 195 ? 8.172 15.648 -18.922 1.00 90.75 195 ARG A CA 1
ATOM 1583 C C . ARG A 1 195 ? 7.040 15.105 -18.049 1.00 90.75 195 ARG A C 1
ATOM 1585 O O . ARG A 1 195 ? 6.038 14.649 -18.591 1.00 90.75 195 ARG A O 1
ATOM 1592 N N . SER A 1 196 ? 7.161 15.202 -16.722 1.00 89.19 196 SER A N 1
ATOM 1593 C CA . SER A 1 196 ? 6.067 14.855 -15.802 1.00 89.19 196 SER A CA 1
ATOM 1594 C C . SER A 1 196 ? 4.828 15.720 -16.046 1.00 89.19 196 SER A C 1
ATOM 1596 O O . SER A 1 196 ? 3.710 15.209 -16.030 1.00 89.19 196 SER A O 1
ATOM 1598 N N . MET A 1 197 ? 5.021 17.010 -16.340 1.00 89.94 197 MET A N 1
ATOM 1599 C CA . MET A 1 197 ? 3.935 17.915 -16.717 1.00 89.94 197 MET A CA 1
ATOM 1600 C C . MET A 1 197 ? 3.255 17.482 -18.023 1.00 89.94 197 MET A C 1
ATOM 1602 O O . MET A 1 197 ? 2.033 17.402 -18.066 1.00 89.94 197 MET A O 1
ATOM 1606 N N . ILE A 1 198 ? 4.008 17.142 -19.075 1.00 90.06 198 ILE A N 1
ATOM 1607 C CA . ILE A 1 198 ? 3.416 16.645 -20.331 1.00 90.06 198 ILE A CA 1
ATOM 1608 C C . ILE A 1 198 ? 2.647 15.344 -20.119 1.00 90.06 198 ILE A C 1
ATOM 1610 O O . ILE A 1 198 ? 1.510 15.247 -20.572 1.00 90.06 198 ILE A O 1
ATOM 1614 N N . SER A 1 199 ? 3.211 14.392 -19.373 1.00 89.50 199 SER A N 1
ATOM 1615 C CA . SER A 1 199 ? 2.527 13.133 -19.068 1.00 89.50 199 SER A CA 1
ATOM 1616 C C . SER A 1 199 ? 1.185 13.368 -18.368 1.00 89.50 199 SER A C 1
ATOM 1618 O O . SER A 1 199 ? 0.210 12.689 -18.680 1.00 89.50 199 SER A O 1
ATOM 1620 N N . LEU A 1 200 ? 1.111 14.352 -17.464 1.00 89.12 200 LEU A N 1
ATOM 1621 C CA . LEU A 1 200 ? -0.140 14.737 -16.815 1.00 89.12 200 LEU A CA 1
ATOM 1622 C C . LEU A 1 200 ? -1.147 15.347 -17.804 1.00 89.12 200 LEU A C 1
ATOM 1624 O O . LEU A 1 200 ? -2.347 15.077 -17.721 1.00 89.12 200 LEU A O 1
ATOM 1628 N N . LEU A 1 201 ? -0.675 16.196 -18.719 1.00 87.69 201 LEU A N 1
ATOM 1629 C CA . LEU A 1 201 ? -1.521 16.877 -19.701 1.00 87.69 201 LEU A CA 1
ATOM 1630 C C . LEU A 1 201 ? -2.035 15.932 -20.800 1.00 87.69 201 LEU A C 1
ATOM 1632 O O . LEU A 1 201 ? -3.095 16.188 -21.371 1.00 87.69 201 LEU A O 1
ATOM 1636 N N . GLU A 1 202 ? -1.313 14.851 -21.096 1.00 86.25 202 GLU A N 1
ATOM 1637 C CA . GLU A 1 202 ? -1.726 13.814 -22.051 1.00 86.25 202 GLU A CA 1
ATOM 1638 C C . GLU A 1 202 ? -2.797 12.874 -21.491 1.00 86.25 202 GLU A C 1
ATOM 1640 O O . GLU A 1 202 ? -3.641 12.385 -22.250 1.00 86.25 202 GLU A O 1
ATOM 1645 N N . ASP A 1 203 ? -2.813 12.661 -20.175 1.00 84.94 203 ASP A N 1
ATOM 1646 C CA . ASP A 1 203 ? -3.841 11.854 -19.532 1.00 84.94 203 ASP A CA 1
ATOM 1647 C C . ASP A 1 203 ? -5.208 12.571 -19.562 1.00 84.94 203 ASP A C 1
ATOM 1649 O O . ASP A 1 203 ? -5.411 13.704 -19.098 1.00 84.94 203 ASP A O 1
ATOM 1653 N N . LYS A 1 204 ? -6.185 11.893 -20.172 1.00 73.94 204 LYS A N 1
ATOM 1654 C CA . LYS A 1 204 ? -7.555 12.384 -20.351 1.00 73.94 204 LYS A CA 1
ATOM 1655 C C . LYS A 1 204 ? -8.342 12.405 -19.040 1.00 73.94 204 LYS A C 1
ATOM 1657 O O . LYS A 1 204 ? -9.294 13.176 -18.958 1.00 73.94 204 LYS A O 1
ATOM 1662 N N . LEU A 1 205 ? -7.940 11.615 -18.043 1.00 73.88 205 LEU A N 1
ATOM 1663 C CA . LEU A 1 205 ? -8.609 11.489 -16.745 1.00 73.88 205 LEU A CA 1
ATOM 1664 C C . LEU A 1 205 ? -7.969 12.348 -15.642 1.00 73.88 205 LEU A C 1
ATOM 1666 O O . LEU A 1 205 ? -8.490 12.386 -14.528 1.00 73.88 205 LEU A O 1
ATOM 1670 N N . SER A 1 206 ? -6.884 13.071 -15.941 1.00 79.50 206 SER A N 1
ATOM 1671 C CA . SER A 1 206 ? -6.227 13.967 -14.984 1.00 79.50 206 SER A CA 1
ATOM 1672 C C . SER A 1 206 ? -7.175 15.035 -14.448 1.00 79.50 206 SER A C 1
ATOM 1674 O O . SER A 1 206 ? -7.805 15.753 -15.230 1.00 79.50 206 SER A O 1
ATOM 1676 N N . SER A 1 207 ? -7.201 15.187 -13.123 1.00 82.56 207 SER A N 1
ATOM 1677 C CA . SER A 1 207 ? -7.899 16.264 -12.421 1.00 82.56 207 SER A CA 1
ATOM 1678 C C . SER A 1 207 ? -6.966 17.439 -12.118 1.00 82.56 207 SER A C 1
ATOM 1680 O O . SER A 1 207 ? -5.740 17.294 -12.075 1.00 82.56 207 SER A O 1
ATOM 1682 N N . ALA A 1 208 ? -7.541 18.612 -11.845 1.00 81.00 208 ALA A N 1
ATOM 1683 C CA . ALA A 1 208 ? -6.786 19.788 -11.414 1.00 81.00 208 ALA A CA 1
ATOM 1684 C C . ALA A 1 208 ? -5.968 19.563 -10.128 1.00 81.00 208 ALA A C 1
ATOM 1686 O O . ALA A 1 208 ? -4.956 20.231 -9.921 1.00 81.00 208 ALA A O 1
ATOM 1687 N N . ALA A 1 209 ? -6.355 18.602 -9.281 1.00 81.94 209 ALA A N 1
ATOM 1688 C CA . ALA A 1 209 ? -5.621 18.274 -8.062 1.00 81.94 209 ALA A CA 1
ATOM 1689 C C . ALA A 1 209 ? -4.196 17.775 -8.354 1.00 81.94 209 ALA A C 1
ATOM 1691 O O . ALA A 1 209 ? -3.274 18.098 -7.611 1.00 81.94 209 ALA A O 1
ATOM 1692 N N . ALA A 1 210 ? -3.988 17.071 -9.467 1.00 84.19 210 ALA A N 1
ATOM 1693 C CA . ALA A 1 210 ? -2.671 16.568 -9.848 1.00 84.19 210 ALA A CA 1
ATOM 1694 C C . ALA A 1 210 ? -1.688 17.685 -10.262 1.00 84.19 210 ALA A C 1
ATOM 1696 O O . ALA A 1 210 ? -0.472 17.510 -10.177 1.00 84.19 210 ALA A O 1
ATOM 1697 N N . LEU A 1 211 ? -2.188 18.874 -10.634 1.00 84.94 211 LEU A N 1
ATOM 1698 C CA . LEU A 1 211 ? -1.339 20.050 -10.866 1.00 84.94 211 LEU A CA 1
ATOM 1699 C C . LEU A 1 211 ? -0.669 20.542 -9.573 1.00 84.94 211 LEU A C 1
ATOM 1701 O O . LEU A 1 211 ? 0.394 21.156 -9.644 1.00 84.94 211 LEU A O 1
ATOM 1705 N N . LEU A 1 212 ? -1.248 20.266 -8.396 1.00 83.94 212 LEU A N 1
ATOM 1706 C CA . LEU A 1 212 ? -0.723 20.730 -7.103 1.00 83.94 212 LEU A CA 1
ATOM 1707 C C . LEU A 1 212 ? 0.617 20.100 -6.726 1.00 83.94 212 LEU A C 1
ATOM 1709 O O . LEU A 1 212 ? 1.334 20.670 -5.898 1.00 83.94 212 LEU A O 1
ATOM 1713 N N . ASP A 1 213 ? 0.918 18.930 -7.284 1.00 83.25 213 ASP A N 1
ATOM 1714 C CA . ASP A 1 213 ? 2.130 18.169 -6.981 1.00 83.25 213 ASP A CA 1
ATOM 1715 C C . ASP A 1 213 ? 3.212 18.347 -8.056 1.00 83.25 213 ASP A C 1
ATOM 1717 O O . ASP A 1 213 ? 4.387 18.103 -7.793 1.00 83.25 213 ASP A O 1
ATOM 1721 N N . ILE A 1 214 ? 2.829 18.803 -9.255 1.00 86.06 214 ILE A N 1
ATOM 1722 C CA . ILE A 1 214 ? 3.727 18.914 -10.414 1.00 86.06 214 ILE A CA 1
ATOM 1723 C C . ILE A 1 214 ? 4.089 20.372 -10.725 1.00 86.06 214 ILE A C 1
ATOM 1725 O O . ILE A 1 214 ? 5.230 20.650 -11.092 1.00 86.06 214 ILE A O 1
ATOM 1729 N N . LEU A 1 215 ? 3.159 21.320 -10.563 1.00 88.56 215 LEU A N 1
ATOM 1730 C CA . LEU A 1 215 ? 3.378 22.722 -10.923 1.00 88.56 215 LEU A CA 1
ATOM 1731 C C . LEU A 1 215 ? 3.898 23.549 -9.734 1.00 88.56 215 LEU A C 1
ATOM 1733 O O . LEU A 1 215 ? 3.178 24.314 -9.079 1.00 88.56 215 LEU A O 1
ATOM 1737 N N . ASP A 1 216 ? 5.188 23.392 -9.461 1.00 88.50 216 ASP A N 1
ATOM 1738 C CA . ASP A 1 216 ? 5.935 24.272 -8.565 1.00 88.50 216 ASP A CA 1
ATOM 1739 C C . ASP A 1 216 ? 6.417 25.558 -9.264 1.00 88.50 216 ASP A C 1
ATOM 1741 O O . ASP A 1 216 ? 6.190 25.763 -10.457 1.00 88.50 216 ASP A O 1
ATOM 1745 N N . ASP A 1 217 ? 7.062 26.454 -8.512 1.00 85.94 217 ASP A N 1
ATOM 1746 C CA . ASP A 1 217 ? 7.511 27.756 -9.029 1.00 85.94 217 ASP A CA 1
ATOM 1747 C C . ASP A 1 217 ? 8.523 27.610 -10.180 1.00 85.94 217 ASP A C 1
ATOM 1749 O O . ASP A 1 217 ? 8.475 28.359 -11.156 1.00 85.94 217 ASP A O 1
ATOM 1753 N N . VAL A 1 218 ? 9.394 26.597 -10.109 1.00 87.56 218 VAL A N 1
ATOM 1754 C CA . VAL A 1 218 ? 10.387 26.300 -11.153 1.00 87.56 218 VAL A CA 1
ATOM 1755 C C . VAL A 1 218 ? 9.692 25.836 -12.433 1.00 87.56 218 VAL A C 1
ATOM 1757 O O . VAL A 1 218 ? 9.992 26.323 -13.522 1.00 87.56 218 VAL A O 1
ATOM 1760 N N . THR A 1 219 ? 8.729 24.927 -12.309 1.00 89.75 219 THR A N 1
ATOM 1761 C CA . THR A 1 219 ? 7.983 24.381 -13.445 1.00 89.75 219 THR A CA 1
ATOM 1762 C C . THR A 1 219 ? 7.098 25.453 -14.077 1.00 89.75 219 THR A C 1
ATOM 1764 O O . THR A 1 219 ? 7.077 25.575 -15.299 1.00 89.75 219 THR A O 1
ATOM 1767 N N . ALA A 1 220 ? 6.434 26.293 -13.275 1.00 88.62 220 ALA A N 1
ATOM 1768 C CA . ALA A 1 220 ? 5.644 27.421 -13.770 1.00 88.62 220 ALA A CA 1
ATOM 1769 C C . ALA A 1 220 ? 6.503 28.429 -14.555 1.00 88.62 220 ALA A C 1
ATOM 1771 O O . ALA A 1 220 ? 6.103 28.868 -15.636 1.00 88.62 220 ALA A O 1
ATOM 1772 N N . GLN A 1 221 ? 7.709 28.742 -14.067 1.00 87.81 221 GLN A N 1
ATOM 1773 C CA . GLN A 1 221 ? 8.643 29.624 -14.769 1.00 87.81 221 GLN A CA 1
ATOM 1774 C C . GLN A 1 221 ? 9.079 29.035 -16.118 1.00 87.81 221 GLN A C 1
ATOM 1776 O O . GLN A 1 221 ? 9.117 29.746 -17.122 1.00 87.81 221 GLN A O 1
ATOM 1781 N N . GLU A 1 222 ? 9.405 27.743 -16.165 1.00 87.94 222 GLU A N 1
ATOM 1782 C CA . GLU A 1 222 ? 9.819 27.092 -17.409 1.00 87.94 222 GLU A CA 1
ATOM 1783 C C . GLU A 1 222 ? 8.666 26.942 -18.410 1.00 87.94 222 GLU A C 1
ATOM 1785 O O . GLU A 1 222 ? 8.889 27.124 -19.606 1.00 87.94 222 GLU A O 1
ATOM 1790 N N . VAL A 1 223 ? 7.432 26.715 -17.947 1.00 88.38 223 VAL A N 1
ATOM 1791 C CA . VAL A 1 223 ? 6.230 26.786 -18.798 1.00 88.38 223 VAL A CA 1
ATOM 1792 C C . VAL A 1 223 ? 6.052 28.203 -19.352 1.00 88.38 223 VAL A C 1
ATOM 1794 O O . VAL A 1 223 ? 5.806 28.361 -20.545 1.00 88.38 223 VAL A O 1
ATOM 1797 N N . GLY A 1 224 ? 6.257 29.244 -18.540 1.00 86.12 224 GLY A N 1
ATOM 1798 C CA . GLY A 1 224 ? 6.238 30.628 -19.019 1.00 86.12 224 GLY A CA 1
ATOM 1799 C C . GLY A 1 224 ? 7.293 30.910 -20.091 1.00 86.12 224 GLY A C 1
ATOM 1800 O O . GLY A 1 224 ? 6.973 31.485 -21.130 1.00 86.12 224 GLY A O 1
ATOM 1801 N N . LYS A 1 225 ? 8.530 30.436 -19.902 1.00 84.88 225 LYS A N 1
ATOM 1802 C CA . LYS A 1 225 ? 9.602 30.556 -20.909 1.00 84.88 225 LYS A CA 1
ATOM 1803 C C . LYS A 1 225 ? 9.307 29.764 -22.182 1.00 84.88 225 LYS A C 1
ATOM 1805 O O . LYS A 1 225 ? 9.628 30.235 -23.270 1.00 84.88 225 LYS A O 1
ATOM 1810 N N . ALA A 1 226 ? 8.705 28.583 -22.050 1.00 86.06 226 ALA A N 1
ATOM 1811 C CA . ALA A 1 226 ? 8.274 27.770 -23.181 1.00 86.06 226 ALA A CA 1
ATOM 1812 C C . ALA A 1 226 ? 7.246 28.525 -24.037 1.00 86.06 226 ALA A C 1
ATOM 1814 O O . ALA A 1 226 ? 7.405 28.632 -25.251 1.00 86.06 226 ALA A O 1
ATOM 1815 N N . LEU A 1 227 ? 6.238 29.119 -23.391 1.00 82.06 227 LEU A N 1
ATOM 1816 C CA . LEU A 1 227 ? 5.177 29.883 -24.050 1.00 82.06 227 LEU A CA 1
ATOM 1817 C C . LEU A 1 227 ? 5.658 31.223 -24.629 1.00 82.06 227 LEU A C 1
ATOM 1819 O O . LEU A 1 227 ? 5.095 31.694 -25.613 1.00 82.06 227 LEU A O 1
ATOM 1823 N N . ALA A 1 228 ? 6.733 31.808 -24.089 1.00 78.50 228 ALA A N 1
ATOM 1824 C CA . ALA A 1 228 ? 7.376 33.011 -24.632 1.00 78.50 228 ALA A CA 1
ATOM 1825 C C . ALA A 1 228 ? 8.096 32.799 -25.977 1.00 78.50 228 ALA A C 1
ATOM 1827 O O . ALA A 1 228 ? 8.512 33.771 -26.610 1.00 78.50 228 ALA A O 1
ATOM 1828 N N . GLY A 1 229 ? 8.222 31.551 -26.445 1.00 60.19 229 GLY A N 1
ATOM 1829 C CA . GLY A 1 229 ? 8.469 31.246 -27.856 1.00 60.19 229 GLY A CA 1
ATOM 1830 C C . GLY A 1 229 ? 9.830 31.657 -28.425 1.00 60.19 229 GLY A C 1
ATOM 1831 O O . GLY A 1 229 ? 9.959 31.785 -29.639 1.00 60.19 229 GLY A O 1
ATOM 1832 N N . ARG A 1 230 ? 10.869 31.869 -27.608 1.00 49.50 230 ARG A N 1
ATOM 1833 C CA . ARG A 1 230 ? 12.213 32.194 -28.120 1.00 49.50 230 ARG A CA 1
ATOM 1834 C C . ARG A 1 230 ? 13.299 31.452 -27.363 1.00 49.50 230 ARG A C 1
ATOM 1836 O O . ARG A 1 230 ? 13.916 32.026 -26.477 1.00 49.50 230 ARG A O 1
ATOM 1843 N N . VAL A 1 231 ? 13.557 30.201 -27.738 1.00 51.25 231 VAL A N 1
ATOM 1844 C CA . VAL A 1 231 ? 14.901 29.639 -27.563 1.00 51.25 231 VAL A CA 1
ATOM 1845 C C . VAL A 1 231 ? 15.594 29.734 -28.908 1.00 51.25 231 VAL A C 1
ATOM 1847 O O . VAL A 1 231 ? 15.250 29.008 -29.839 1.00 51.25 231 VAL A O 1
ATOM 1850 N N . LYS A 1 232 ? 16.536 30.668 -29.033 1.00 48.19 232 LYS A N 1
ATOM 1851 C CA . LYS A 1 232 ? 17.400 30.727 -30.211 1.00 48.19 232 LYS A CA 1
ATOM 1852 C C . LYS A 1 232 ? 18.524 29.722 -29.970 1.00 48.19 232 LYS A C 1
ATOM 1854 O O . LYS A 1 232 ? 19.310 29.901 -29.046 1.00 48.19 232 LYS A O 1
ATOM 1859 N N . ILE A 1 233 ? 18.555 28.636 -30.738 1.00 54.78 233 ILE A N 1
ATOM 1860 C CA . ILE A 1 233 ? 19.666 27.682 -30.683 1.00 54.78 233 ILE A CA 1
ATOM 1861 C C . ILE A 1 233 ? 20.727 28.179 -31.659 1.00 54.78 233 ILE A C 1
ATOM 1863 O O . ILE A 1 233 ? 20.498 28.182 -32.869 1.00 54.78 233 ILE A O 1
ATOM 1867 N N . GLU A 1 234 ? 21.868 28.625 -31.140 1.00 57.50 234 GLU A N 1
ATOM 1868 C CA . GLU A 1 234 ? 23.023 28.993 -31.960 1.00 57.50 234 GLU A CA 1
ATOM 1869 C C . GLU A 1 234 ? 24.042 27.856 -31.935 1.00 57.50 234 GLU A C 1
ATOM 1871 O O . GLU A 1 234 ? 24.522 27.453 -30.878 1.00 57.50 234 GLU A O 1
ATOM 1876 N N . ARG A 1 235 ? 24.353 27.309 -33.110 1.00 56.44 235 ARG A N 1
ATOM 1877 C CA . ARG A 1 235 ? 25.341 26.237 -33.262 1.00 56.44 235 ARG A CA 1
ATOM 1878 C C . ARG A 1 235 ? 26.736 26.838 -33.405 1.00 56.44 235 ARG A C 1
ATOM 1880 O O . ARG A 1 235 ? 26.912 27.783 -34.175 1.00 56.44 235 ARG A O 1
ATOM 1887 N N . ARG A 1 236 ? 27.717 26.302 -32.679 1.00 73.44 236 ARG A N 1
ATOM 1888 C CA . ARG A 1 236 ? 29.124 26.732 -32.725 1.00 73.44 236 ARG A CA 1
ATOM 1889 C C . ARG A 1 236 ? 30.037 25.512 -32.830 1.00 73.44 236 ARG A C 1
ATOM 1891 O O . ARG A 1 236 ? 29.946 24.607 -32.006 1.00 73.44 236 ARG A O 1
ATOM 1898 N N . GLY A 1 237 ? 30.910 25.495 -33.835 1.00 70.69 237 GLY A N 1
ATOM 1899 C CA . GLY A 1 237 ? 31.876 24.413 -34.050 1.00 70.69 237 GLY A CA 1
ATOM 1900 C C . GLY A 1 237 ? 33.122 24.556 -33.173 1.00 70.69 237 GLY A C 1
ATOM 1901 O O . GLY A 1 237 ? 33.641 25.662 -32.990 1.00 70.69 237 GLY A O 1
ATOM 1902 N N . LEU A 1 238 ? 33.628 23.441 -32.643 1.00 78.06 238 LEU A N 1
ATOM 1903 C CA . LEU A 1 238 ? 34.874 23.391 -31.868 1.00 78.06 238 LEU A CA 1
ATOM 1904 C C . LEU A 1 238 ? 36.121 23.681 -32.710 1.00 78.06 238 LEU A C 1
ATOM 1906 O O . LEU A 1 238 ? 37.120 24.148 -32.162 1.00 78.06 238 LEU A O 1
ATOM 1910 N N . LYS A 1 239 ? 36.086 23.446 -34.025 1.00 77.69 239 LYS A N 1
ATOM 1911 C CA . LYS A 1 239 ? 37.179 23.771 -34.954 1.00 77.69 239 LYS A CA 1
ATOM 1912 C C . LYS A 1 239 ? 37.509 25.262 -34.948 1.00 77.69 239 LYS A C 1
ATOM 1914 O O . LYS A 1 239 ? 38.685 25.626 -34.987 1.00 77.69 239 LYS A O 1
ATOM 1919 N N . ASP A 1 240 ? 36.487 26.107 -34.843 1.00 74.69 240 ASP A N 1
ATOM 1920 C CA . ASP A 1 240 ? 36.631 27.561 -34.794 1.00 74.69 240 ASP A CA 1
ATOM 1921 C C . ASP A 1 240 ? 37.334 27.999 -33.501 1.00 74.69 240 ASP A C 1
ATOM 1923 O O . ASP A 1 240 ? 38.381 28.644 -33.548 1.00 74.69 240 ASP A O 1
ATOM 1927 N N . LEU A 1 241 ? 36.868 27.526 -32.340 1.00 81.31 241 LEU A N 1
ATOM 1928 C CA . LEU A 1 241 ? 37.522 27.790 -31.052 1.00 81.31 241 LEU A CA 1
ATOM 1929 C C . LEU A 1 241 ? 38.958 27.236 -31.007 1.00 81.31 241 LEU A C 1
ATOM 1931 O O . LEU A 1 241 ? 39.890 27.912 -30.564 1.00 81.31 241 LEU A O 1
ATOM 1935 N N . TYR A 1 242 ? 39.160 26.018 -31.515 1.00 80.19 242 TYR A N 1
ATOM 1936 C CA . TYR A 1 242 ? 40.474 25.383 -31.583 1.00 80.19 242 TYR A CA 1
ATOM 1937 C C . TYR A 1 242 ? 41.445 26.158 -32.481 1.00 80.19 242 TYR A C 1
ATOM 1939 O O . TYR A 1 242 ? 42.626 26.232 -32.161 1.00 80.19 242 TYR A O 1
ATOM 1947 N N . SER A 1 243 ? 40.984 26.797 -33.560 1.00 79.00 243 SER A N 1
ATOM 1948 C CA . SER A 1 243 ? 41.844 27.628 -34.419 1.00 79.00 243 SER A CA 1
ATOM 1949 C C . SER A 1 243 ? 42.404 28.873 -33.704 1.00 79.00 243 SER A C 1
ATOM 1951 O O . SER A 1 243 ? 43.499 29.350 -34.030 1.00 79.00 243 SER A O 1
ATOM 1953 N N . HIS A 1 244 ? 41.692 29.362 -32.684 1.00 77.62 244 HIS A N 1
ATOM 1954 C CA . HIS A 1 244 ? 42.088 30.518 -31.881 1.00 77.62 244 HIS A CA 1
ATOM 1955 C C . HIS A 1 244 ? 42.978 30.136 -30.687 1.00 77.62 244 HIS A C 1
ATOM 1957 O O . HIS A 1 244 ? 43.836 30.930 -30.298 1.00 77.62 244 HIS A O 1
ATOM 1963 N N . LEU A 1 245 ? 42.826 28.922 -30.143 1.00 85.19 245 LEU A N 1
ATOM 1964 C CA . LEU A 1 245 ? 43.570 28.443 -28.966 1.00 85.19 245 LEU A CA 1
ATOM 1965 C C . LEU A 1 245 ? 44.754 27.515 -29.305 1.00 85.19 245 LEU A C 1
ATOM 1967 O O . LEU A 1 245 ? 45.766 27.503 -28.604 1.00 85.19 245 LEU A O 1
ATOM 1971 N N . GLY A 1 246 ? 44.645 26.723 -30.370 1.00 81.19 246 GLY A N 1
ATOM 1972 C CA . GLY A 1 246 ? 45.567 25.643 -30.712 1.00 81.19 246 GLY A CA 1
ATOM 1973 C C . GLY A 1 246 ? 46.975 26.133 -31.051 1.00 81.19 246 GLY A C 1
ATOM 1974 O O . GLY A 1 246 ? 47.167 26.984 -31.915 1.00 81.19 246 GLY A O 1
ATOM 1975 N N . GLY A 1 247 ? 47.983 25.577 -30.370 1.00 73.25 247 GLY A N 1
ATOM 1976 C CA . GLY A 1 247 ? 49.403 25.825 -30.652 1.00 73.25 247 GLY A CA 1
ATOM 1977 C C . GLY A 1 247 ? 49.943 27.193 -30.213 1.00 73.25 247 GLY A C 1
ATOM 1978 O O . GLY A 1 247 ? 51.109 27.491 -30.474 1.00 73.25 247 GLY A O 1
ATOM 1979 N N . ARG A 1 248 ? 49.138 28.023 -29.536 1.00 82.81 248 ARG A N 1
ATOM 1980 C CA . ARG A 1 248 ? 49.533 29.368 -29.084 1.00 82.81 248 ARG A CA 1
ATOM 1981 C C . ARG A 1 248 ? 49.914 29.368 -27.601 1.00 82.81 248 ARG A C 1
ATOM 1983 O O . ARG A 1 248 ? 49.347 28.632 -26.801 1.00 82.81 248 ARG A O 1
ATOM 1990 N N . ARG A 1 249 ? 50.872 30.219 -27.217 1.00 79.56 249 ARG A N 1
ATOM 1991 C CA . ARG A 1 249 ? 51.181 30.514 -25.806 1.00 79.56 249 ARG A CA 1
ATOM 1992 C C . ARG A 1 249 ? 50.378 31.742 -25.393 1.00 79.56 249 ARG A C 1
ATOM 1994 O O . ARG A 1 249 ? 50.711 32.843 -25.818 1.00 79.56 249 ARG A O 1
ATOM 2001 N N . LEU A 1 250 ? 49.322 31.535 -24.617 1.00 87.19 250 LEU A N 1
ATOM 2002 C CA . LEU A 1 250 ? 48.375 32.572 -24.209 1.00 87.19 250 LEU A CA 1
ATOM 2003 C C . LEU A 1 250 ? 48.365 32.694 -22.682 1.00 87.19 250 LEU A C 1
ATOM 2005 O O . LEU A 1 250 ? 48.524 31.693 -21.981 1.00 87.19 250 LEU A O 1
ATOM 2009 N N . SER A 1 251 ? 48.186 33.909 -22.165 1.00 83.50 251 SER A N 1
ATOM 2010 C CA . SER A 1 251 ? 47.932 34.122 -20.738 1.00 83.50 251 SER A CA 1
ATOM 2011 C C . SER A 1 251 ? 46.496 33.705 -20.370 1.00 83.50 251 SER A C 1
ATOM 2013 O O . SER A 1 251 ? 45.631 33.655 -21.248 1.00 83.50 251 SER A O 1
ATOM 2015 N N . PRO A 1 252 ? 46.199 33.432 -19.085 1.00 79.88 252 PRO A N 1
ATOM 2016 C CA . PRO A 1 252 ? 44.842 33.096 -18.642 1.00 79.88 252 PRO A CA 1
ATOM 2017 C C . PRO A 1 252 ? 43.791 34.139 -19.046 1.00 79.88 252 PRO A C 1
ATOM 2019 O O . PRO A 1 252 ? 42.687 33.779 -19.449 1.00 79.88 252 PRO A O 1
ATOM 2022 N N . ASP A 1 253 ? 44.155 35.423 -19.014 1.00 80.19 253 ASP A N 1
ATOM 2023 C CA . ASP A 1 253 ? 43.267 36.515 -19.421 1.00 80.19 253 ASP A CA 1
ATOM 2024 C C . ASP A 1 253 ? 42.963 36.464 -20.922 1.00 80.19 253 ASP A C 1
ATOM 2026 O O . ASP A 1 253 ? 41.817 36.623 -21.326 1.00 80.19 253 ASP A O 1
ATOM 2030 N N . GLN A 1 254 ? 43.960 36.146 -21.753 1.00 75.50 254 GLN A N 1
ATOM 2031 C CA . GLN A 1 254 ? 43.777 35.998 -23.199 1.00 75.50 254 GLN A CA 1
ATOM 2032 C C . GLN A 1 254 ? 42.905 34.789 -23.552 1.00 75.50 254 GLN A C 1
ATOM 2034 O O . GLN A 1 254 ? 42.085 34.873 -24.461 1.00 75.50 254 GLN A O 1
ATOM 2039 N N . VAL A 1 255 ? 43.048 33.674 -22.829 1.00 82.69 255 VAL A N 1
ATOM 2040 C CA . VAL A 1 255 ? 42.183 32.497 -23.010 1.00 82.69 255 VAL A CA 1
ATOM 2041 C C . VAL A 1 255 ? 40.738 32.831 -22.642 1.00 82.69 255 VAL A C 1
ATOM 2043 O O . VAL A 1 255 ? 39.823 32.495 -23.390 1.00 82.69 255 VAL A O 1
ATOM 2046 N N . ASN A 1 256 ? 40.530 33.530 -21.523 1.00 81.50 256 ASN A N 1
ATOM 2047 C CA . ASN A 1 256 ? 39.198 33.938 -21.087 1.00 81.50 256 ASN A CA 1
ATOM 2048 C C . ASN A 1 256 ? 38.538 34.917 -22.059 1.00 81.50 256 ASN A C 1
ATOM 2050 O O . ASN A 1 256 ? 37.348 34.774 -22.319 1.00 81.50 256 ASN A O 1
ATOM 2054 N N . GLU A 1 257 ? 39.277 35.877 -22.613 1.00 82.81 257 GLU A N 1
ATOM 2055 C CA . GLU A 1 257 ? 38.729 36.797 -23.615 1.00 82.81 257 GLU A CA 1
ATOM 2056 C C . GLU A 1 257 ? 38.348 36.069 -24.910 1.00 82.81 257 GLU A C 1
ATOM 2058 O O . GLU A 1 257 ? 37.229 36.242 -25.382 1.00 82.81 257 GLU A O 1
ATOM 2063 N N . ILE A 1 258 ? 39.188 35.156 -25.413 1.00 83.06 258 ILE A N 1
ATOM 2064 C CA . ILE A 1 258 ? 38.865 34.341 -26.601 1.00 83.06 258 ILE A CA 1
ATOM 2065 C C . ILE A 1 258 ? 37.602 33.497 -26.372 1.00 83.06 258 ILE A C 1
ATOM 2067 O O . ILE A 1 258 ? 36.743 33.399 -27.247 1.00 83.06 258 ILE A O 1
ATOM 2071 N N . ILE A 1 259 ? 37.464 32.894 -25.189 1.00 83.06 259 ILE A N 1
ATOM 2072 C CA . ILE A 1 259 ? 36.284 32.096 -24.837 1.00 83.06 259 ILE A CA 1
ATOM 2073 C C . ILE A 1 259 ? 35.045 32.988 -24.687 1.00 83.06 259 ILE A C 1
ATOM 2075 O O . ILE A 1 259 ? 33.978 32.624 -25.177 1.00 83.06 259 ILE A O 1
ATOM 2079 N N . LYS A 1 260 ? 35.159 34.158 -24.050 1.00 80.88 260 LYS A N 1
AT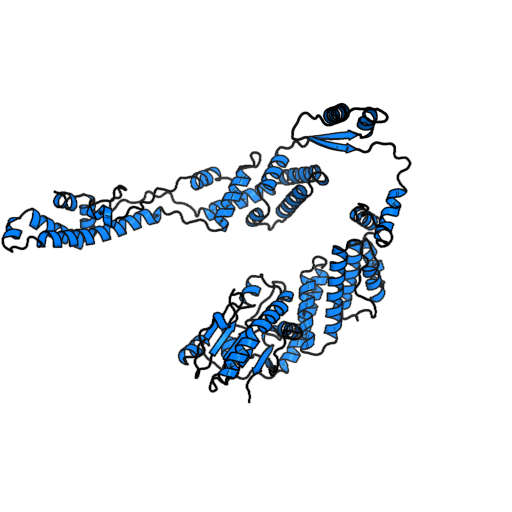OM 2080 C CA . LYS A 1 260 ? 34.044 35.107 -23.919 1.00 80.88 260 LYS A CA 1
ATOM 2081 C C . LYS A 1 260 ? 33.586 35.628 -25.273 1.00 80.88 260 LYS A C 1
ATOM 2083 O O . LYS A 1 260 ? 32.388 35.641 -25.518 1.00 80.88 260 LYS A O 1
ATOM 2088 N N . GLU A 1 261 ? 34.502 36.017 -26.153 1.00 77.75 261 GLU A N 1
ATOM 2089 C CA . GLU A 1 261 ? 34.171 36.449 -27.515 1.00 77.75 261 GLU A CA 1
ATOM 2090 C C . GLU A 1 261 ? 33.482 35.335 -28.306 1.00 77.75 261 GLU A C 1
ATOM 2092 O O . GLU A 1 261 ? 32.505 35.589 -29.009 1.00 77.75 261 GLU A O 1
ATOM 2097 N N . TRP A 1 262 ? 33.930 34.090 -28.134 1.00 80.81 262 TRP A N 1
ATOM 2098 C CA . TRP A 1 262 ? 33.318 32.928 -28.773 1.00 80.81 262 TRP A CA 1
ATOM 2099 C C . TRP A 1 262 ? 31.914 32.600 -28.224 1.00 80.81 262 TRP A C 1
ATOM 2101 O O . TRP A 1 262 ? 31.039 32.182 -28.984 1.00 80.81 262 TRP A O 1
ATOM 2111 N N . ILE A 1 263 ? 31.674 32.825 -26.925 1.00 76.44 263 ILE A N 1
ATOM 2112 C CA . ILE A 1 263 ? 30.391 32.573 -26.235 1.00 76.44 263 ILE A CA 1
ATOM 2113 C C . ILE A 1 263 ? 29.413 33.756 -26.351 1.00 76.44 263 ILE A C 1
ATOM 2115 O O . ILE A 1 263 ? 28.203 33.570 -26.200 1.00 76.44 263 ILE A O 1
ATOM 2119 N N . CYS A 1 264 ? 29.901 34.972 -26.604 1.00 63.78 264 CYS A N 1
ATOM 2120 C CA . CYS A 1 264 ? 29.101 36.193 -26.556 1.00 63.78 264 CYS A CA 1
ATOM 2121 C C . CYS A 1 264 ? 27.921 36.144 -27.538 1.00 63.78 264 CYS A C 1
ATOM 2123 O O . CYS A 1 264 ? 28.065 36.309 -28.750 1.00 63.78 264 CYS A O 1
ATOM 2125 N N . THR A 1 265 ? 26.722 35.970 -26.981 1.00 54.84 265 THR A N 1
ATOM 2126 C CA . THR A 1 265 ? 25.444 36.057 -27.689 1.00 54.84 265 THR A CA 1
ATOM 2127 C C . THR A 1 265 ? 24.572 37.133 -27.048 1.00 54.84 265 THR A C 1
ATOM 2129 O O . THR A 1 265 ? 24.633 37.394 -25.851 1.00 54.84 265 THR A O 1
ATOM 2132 N N . THR A 1 266 ? 23.775 37.812 -27.869 1.00 50.03 266 THR A N 1
ATOM 2133 C CA . THR A 1 266 ? 23.099 39.079 -27.541 1.00 50.03 266 THR A CA 1
ATOM 2134 C C . THR A 1 266 ? 21.778 38.928 -26.763 1.00 50.03 266 THR A C 1
ATOM 2136 O O . THR A 1 266 ? 21.035 39.901 -26.660 1.00 50.03 266 THR A O 1
ATOM 2139 N N . SER A 1 267 ? 21.435 37.745 -26.224 1.00 53.31 267 SER A N 1
ATOM 2140 C CA . SER A 1 267 ? 20.181 37.566 -25.464 1.00 53.31 267 SER A CA 1
ATOM 2141 C C . SER A 1 267 ? 20.224 36.450 -24.413 1.00 53.31 267 SER A C 1
ATOM 2143 O O . SER A 1 267 ? 20.718 35.363 -24.702 1.00 53.31 267 SER A O 1
ATOM 2145 N N . ASP A 1 268 ? 19.585 36.680 -23.260 1.00 54.47 268 ASP A N 1
ATOM 2146 C CA . ASP A 1 268 ? 19.451 35.740 -22.124 1.00 54.47 268 ASP A CA 1
ATOM 2147 C C . ASP A 1 268 ? 18.666 34.445 -22.438 1.00 54.47 268 ASP A C 1
ATOM 2149 O O . ASP A 1 268 ? 18.559 33.553 -21.598 1.00 54.47 268 ASP A O 1
ATOM 2153 N N . ASN A 1 269 ? 18.106 34.321 -23.646 1.00 55.12 269 ASN A N 1
ATOM 2154 C CA . ASN A 1 269 ? 17.268 33.197 -24.081 1.00 55.12 269 ASN A CA 1
ATOM 2155 C C . ASN A 1 269 ? 17.914 32.368 -25.218 1.00 55.12 269 ASN A C 1
ATOM 2157 O O . ASN A 1 269 ? 17.222 31.668 -25.966 1.00 55.12 269 ASN A O 1
ATOM 2161 N N . THR A 1 270 ? 19.241 32.447 -25.359 1.00 57.62 270 THR A N 1
ATOM 2162 C CA . THR A 1 270 ? 20.025 31.695 -26.351 1.00 57.62 270 THR A CA 1
ATOM 2163 C C . THR A 1 270 ? 20.647 30.447 -25.719 1.00 57.62 270 THR A C 1
ATOM 2165 O O . THR A 1 270 ? 21.267 30.529 -24.662 1.00 57.62 270 THR A O 1
ATOM 2168 N N . VAL A 1 271 ? 20.516 29.292 -26.374 1.00 57.56 271 VAL A N 1
ATOM 2169 C CA . VAL A 1 271 ? 21.242 28.060 -26.011 1.00 57.56 271 VAL A CA 1
ATOM 2170 C C . VAL A 1 271 ? 22.313 27.820 -27.070 1.00 57.56 271 VAL A C 1
ATOM 2172 O O . VAL A 1 271 ? 22.002 27.789 -28.261 1.00 57.56 271 VAL A O 1
ATOM 2175 N N . ILE A 1 272 ? 23.570 27.668 -26.647 1.00 60.94 272 ILE A N 1
ATOM 2176 C CA . ILE A 1 272 ? 24.687 27.377 -27.553 1.00 60.94 272 ILE A CA 1
ATOM 2177 C C . ILE A 1 272 ? 24.829 25.860 -27.676 1.00 60.94 272 ILE A C 1
ATOM 2179 O O . ILE A 1 272 ? 25.130 25.181 -26.697 1.00 60.94 272 ILE A O 1
ATOM 2183 N N . ALA A 1 273 ? 24.618 25.332 -28.879 1.00 59.81 273 ALA A N 1
ATOM 2184 C CA . ALA A 1 273 ? 24.898 23.938 -29.199 1.00 59.81 273 ALA A CA 1
ATOM 2185 C C . ALA A 1 273 ? 26.333 23.831 -29.733 1.00 59.81 273 ALA A C 1
ATOM 2187 O O . ALA A 1 273 ? 26.645 24.392 -30.785 1.00 59.81 273 ALA A O 1
ATOM 2188 N N . ILE A 1 274 ? 27.205 23.140 -28.998 1.00 67.62 274 ILE A N 1
ATOM 2189 C CA . ILE A 1 274 ? 28.610 22.957 -29.377 1.00 67.62 274 ILE A CA 1
ATOM 2190 C C . ILE A 1 274 ? 28.724 21.697 -30.239 1.00 67.62 274 ILE A C 1
ATOM 2192 O O . ILE A 1 274 ? 28.461 20.594 -29.765 1.00 67.62 274 ILE A O 1
ATOM 2196 N N . GLU A 1 275 ? 29.112 21.860 -31.501 1.00 62.16 275 GLU A N 1
ATOM 2197 C CA . GLU A 1 275 ? 29.321 20.751 -32.436 1.00 62.16 275 GLU A CA 1
ATOM 2198 C C . GLU A 1 275 ? 30.816 20.389 -32.486 1.00 62.16 275 GLU A C 1
ATOM 2200 O O . GLU A 1 275 ? 31.672 21.253 -32.691 1.00 62.16 275 GLU A O 1
ATOM 2205 N N . ASP A 1 276 ? 31.149 19.108 -32.288 1.00 56.22 276 ASP A N 1
ATOM 2206 C CA . ASP A 1 276 ? 32.506 18.595 -32.513 1.00 56.22 276 ASP A CA 1
ATOM 2207 C C . ASP A 1 276 ? 32.692 18.291 -34.005 1.00 56.22 276 ASP A C 1
ATOM 2209 O O . ASP A 1 276 ? 32.477 17.177 -34.476 1.00 56.22 276 ASP A O 1
ATOM 2213 N N . ASP A 1 277 ? 33.039 19.333 -34.755 1.00 60.28 277 ASP A N 1
ATOM 2214 C CA . ASP A 1 277 ? 33.255 19.355 -36.205 1.00 60.28 277 ASP A CA 1
ATOM 2215 C C . ASP A 1 277 ? 34.721 19.098 -36.599 1.00 60.28 277 ASP A C 1
ATOM 2217 O O . ASP A 1 277 ? 35.157 19.398 -37.716 1.00 60.28 277 ASP A O 1
ATOM 2221 N N . ARG A 1 278 ? 35.520 18.544 -35.681 1.00 55.56 278 ARG A N 1
ATOM 2222 C CA . ARG A 1 278 ? 36.866 18.066 -36.005 1.00 55.56 278 ARG A CA 1
ATOM 2223 C C . ARG A 1 278 ? 36.737 16.855 -36.929 1.00 55.56 278 ARG A C 1
ATOM 2225 O O . ARG A 1 278 ? 35.955 15.949 -36.660 1.00 55.56 278 ARG A O 1
ATOM 2232 N N . ASP A 1 279 ? 37.534 16.810 -37.997 1.00 44.59 279 ASP A N 1
ATOM 2233 C CA . ASP A 1 279 ? 37.645 15.641 -38.877 1.00 44.59 279 ASP A CA 1
ATOM 2234 C C . ASP A 1 279 ? 38.259 14.460 -38.098 1.00 44.59 279 ASP A C 1
ATOM 2236 O O . ASP A 1 279 ? 39.458 14.182 -38.167 1.00 44.59 279 ASP A O 1
ATOM 2240 N N . ILE A 1 280 ? 37.438 13.758 -37.313 1.00 43.75 280 ILE A N 1
ATOM 2241 C CA . ILE A 1 280 ? 37.831 12.565 -36.561 1.00 43.75 280 ILE A CA 1
ATOM 2242 C C . ILE A 1 280 ? 37.840 11.383 -37.535 1.00 43.75 280 ILE A C 1
ATOM 2244 O O . ILE A 1 280 ? 36.975 10.513 -37.533 1.00 43.75 280 ILE A O 1
ATOM 2248 N N . SER A 1 281 ? 38.871 11.327 -38.372 1.00 43.03 281 SER A N 1
ATOM 2249 C CA . SER A 1 281 ? 39.196 10.155 -39.193 1.00 43.03 281 SER A CA 1
ATOM 2250 C C . SER A 1 281 ? 39.976 9.073 -38.419 1.00 43.03 281 SER A C 1
ATOM 2252 O O . SER A 1 281 ? 40.600 8.207 -39.023 1.00 43.03 281 SER A O 1
ATOM 2254 N N . SER A 1 282 ? 39.941 9.055 -37.078 1.00 42.31 282 SER A N 1
ATOM 2255 C CA . SER A 1 282 ? 40.691 8.054 -36.286 1.00 42.31 282 SER A CA 1
ATOM 2256 C C . SER A 1 282 ? 40.141 7.702 -34.886 1.00 42.31 282 SER A C 1
ATOM 2258 O O . SER A 1 282 ? 40.857 7.108 -34.089 1.00 42.31 282 SER A O 1
ATOM 2260 N N . GLY A 1 283 ? 38.864 7.969 -34.575 1.00 41.47 283 GLY A N 1
ATOM 2261 C CA . GLY A 1 283 ? 38.299 7.769 -33.219 1.00 41.47 283 GLY A CA 1
ATOM 2262 C C . GLY A 1 283 ? 37.359 6.570 -33.006 1.00 41.47 283 GLY A C 1
ATOM 2263 O O . GLY A 1 283 ? 36.848 6.381 -31.906 1.00 41.47 283 GLY A O 1
ATOM 2264 N N . SER A 1 284 ? 37.093 5.744 -34.024 1.00 42.62 284 SER A N 1
ATOM 2265 C CA . SER A 1 284 ? 36.087 4.664 -33.926 1.00 42.62 284 SER A CA 1
ATOM 2266 C C . SER A 1 284 ? 36.537 3.432 -33.121 1.00 42.62 284 SER A C 1
ATOM 2268 O O . SER A 1 284 ? 35.711 2.557 -32.858 1.00 42.62 284 SER A O 1
ATOM 2270 N N . ARG A 1 285 ? 37.816 3.308 -32.741 1.00 43.44 285 ARG A N 1
ATOM 2271 C CA . ARG A 1 285 ? 38.304 2.117 -32.019 1.00 43.44 285 ARG A CA 1
ATOM 2272 C C . ARG A 1 285 ? 38.178 2.223 -30.497 1.00 43.44 285 ARG A C 1
ATOM 2274 O O . ARG A 1 285 ? 37.829 1.219 -29.881 1.00 43.44 285 ARG A O 1
ATOM 2281 N N . ASP A 1 286 ? 38.340 3.410 -29.909 1.00 46.53 286 ASP A N 1
ATOM 2282 C CA . ASP A 1 286 ? 38.365 3.563 -28.442 1.00 46.53 286 ASP A CA 1
ATOM 2283 C C . ASP A 1 286 ? 36.989 3.430 -27.778 1.00 46.53 286 ASP A C 1
ATOM 2285 O O . ASP A 1 286 ? 36.878 2.810 -26.724 1.00 46.53 286 ASP A O 1
ATOM 2289 N N . ARG A 1 287 ? 35.901 3.886 -28.420 1.00 49.31 287 ARG A N 1
ATOM 2290 C CA . ARG A 1 287 ? 34.536 3.632 -27.908 1.00 49.31 287 ARG A CA 1
ATOM 2291 C C . ARG A 1 287 ? 34.162 2.145 -27.915 1.00 49.31 287 ARG A C 1
ATOM 2293 O O . ARG A 1 287 ? 33.313 1.732 -27.130 1.00 49.31 287 ARG A O 1
ATOM 2300 N N . SER A 1 288 ? 34.804 1.332 -28.761 1.00 55.09 288 SER A N 1
ATOM 2301 C CA . SER A 1 288 ? 34.451 -0.083 -28.939 1.00 55.09 288 SER A CA 1
ATOM 2302 C C . SER A 1 288 ? 34.917 -1.000 -27.805 1.00 55.09 288 SER A C 1
ATOM 2304 O O . SER A 1 288 ? 34.513 -2.156 -27.793 1.00 55.09 288 SER A O 1
ATOM 2306 N N . LEU A 1 289 ? 35.723 -0.513 -26.851 1.00 64.06 289 LEU A N 1
ATOM 2307 C CA . LEU A 1 289 ? 36.259 -1.316 -25.740 1.00 64.06 289 LEU A CA 1
ATOM 2308 C C . LEU A 1 289 ? 35.877 -0.782 -24.349 1.00 64.06 289 LEU A C 1
ATOM 2310 O O . LEU A 1 289 ? 36.209 -1.408 -23.346 1.00 64.06 289 LEU A O 1
ATOM 2314 N N . LEU A 1 290 ? 35.138 0.330 -24.257 1.00 64.81 290 LEU A N 1
ATOM 2315 C CA . LEU A 1 290 ? 34.724 0.912 -22.968 1.00 64.81 290 LEU A CA 1
ATOM 2316 C C . LEU A 1 290 ? 33.778 -0.004 -22.171 1.00 64.81 290 LEU A C 1
ATOM 2318 O O . LEU A 1 290 ? 33.748 0.049 -20.946 1.00 64.81 290 LEU A O 1
ATOM 2322 N N . TRP A 1 291 ? 33.049 -0.896 -22.843 1.00 70.81 291 TRP A N 1
ATOM 2323 C CA . TRP A 1 291 ? 32.228 -1.922 -22.192 1.00 70.81 291 TRP A CA 1
ATOM 2324 C C . TRP A 1 291 ? 33.069 -3.007 -21.501 1.00 70.81 291 TRP A C 1
ATOM 2326 O O . TRP A 1 291 ? 32.626 -3.603 -20.519 1.00 70.81 291 TRP A O 1
ATOM 2336 N N . TRP A 1 292 ? 34.300 -3.243 -21.971 1.00 73.25 292 TRP A N 1
ATOM 2337 C CA . TRP A 1 292 ? 35.197 -4.256 -21.413 1.00 73.25 292 TRP A CA 1
ATOM 2338 C C . TRP A 1 292 ? 35.647 -3.892 -19.999 1.00 73.25 292 TRP A C 1
ATOM 2340 O O . TRP A 1 292 ? 35.672 -4.748 -19.114 1.00 73.25 292 TRP A O 1
ATOM 2350 N N . SER A 1 293 ? 35.935 -2.611 -19.747 1.00 71.50 293 SER A N 1
ATOM 2351 C CA . SER A 1 293 ? 36.332 -2.164 -18.408 1.00 71.50 293 SER A CA 1
ATOM 2352 C C . SER A 1 293 ? 35.227 -2.369 -17.374 1.00 71.50 293 SER A C 1
ATOM 2354 O O . SER A 1 293 ? 35.496 -2.714 -16.224 1.00 71.50 293 SER A O 1
ATOM 2356 N N . LYS A 1 294 ? 33.972 -2.258 -17.813 1.00 70.62 294 LYS A N 1
ATOM 2357 C CA . LYS A 1 294 ? 32.782 -2.517 -17.008 1.00 70.62 294 LYS A CA 1
ATOM 2358 C C . LYS A 1 294 ? 32.477 -4.006 -16.800 1.00 70.62 294 LYS A C 1
ATOM 2360 O O . LYS A 1 294 ? 31.949 -4.357 -15.750 1.00 70.62 294 LYS A O 1
ATOM 2365 N N . MET A 1 295 ? 32.860 -4.880 -17.733 1.00 70.88 295 MET A N 1
ATOM 2366 C CA . MET A 1 295 ? 32.803 -6.342 -17.549 1.00 70.88 295 MET A CA 1
ATOM 2367 C C . MET A 1 295 ? 33.869 -6.861 -16.574 1.00 70.88 295 MET A C 1
ATOM 2369 O O . MET A 1 295 ? 33.685 -7.907 -15.950 1.00 70.88 295 MET A O 1
ATOM 2373 N N . HIS A 1 296 ? 34.976 -6.128 -16.413 1.00 74.19 296 HIS A N 1
ATOM 2374 C CA . HIS A 1 296 ? 36.121 -6.539 -15.599 1.00 74.19 296 HIS A CA 1
ATOM 2375 C C . HIS A 1 296 ? 36.526 -5.484 -14.556 1.00 74.19 296 HIS A C 1
ATOM 2377 O O . HIS A 1 296 ? 37.684 -5.062 -14.532 1.00 74.19 296 HIS A O 1
ATOM 2383 N N . PRO A 1 297 ? 35.633 -5.093 -13.627 1.00 67.25 297 PRO A N 1
ATOM 2384 C CA . PRO A 1 297 ? 35.902 -4.017 -12.668 1.00 67.25 297 PRO A CA 1
ATOM 2385 C C . PRO A 1 297 ? 37.086 -4.308 -11.731 1.00 67.25 297 PRO A C 1
ATOM 2387 O O . PRO A 1 297 ? 37.667 -3.392 -11.166 1.00 67.25 297 PRO A O 1
ATOM 2390 N N . ALA A 1 298 ? 37.486 -5.574 -11.573 1.00 71.69 298 ALA A N 1
ATOM 2391 C CA . ALA A 1 298 ? 38.678 -5.946 -10.810 1.00 71.69 298 ALA A CA 1
ATOM 2392 C C . ALA A 1 298 ? 40.002 -5.547 -11.497 1.00 71.69 298 ALA A C 1
ATOM 2394 O O . ALA A 1 298 ? 41.027 -5.444 -10.826 1.00 71.69 298 ALA A O 1
ATOM 2395 N N . LEU A 1 299 ? 39.996 -5.347 -12.822 1.00 73.12 299 LEU A N 1
ATOM 2396 C CA . LEU A 1 299 ? 41.184 -5.009 -13.614 1.00 73.12 299 LEU A CA 1
ATOM 2397 C C . LEU A 1 299 ? 41.361 -3.496 -13.808 1.00 73.12 299 LEU A C 1
ATOM 2399 O O . LEU A 1 299 ? 42.483 -3.043 -14.025 1.00 73.12 299 LEU A O 1
ATOM 2403 N N . PHE A 1 300 ? 40.284 -2.714 -13.709 1.00 72.62 300 PHE A N 1
ATOM 2404 C CA . PHE A 1 300 ? 40.287 -1.278 -13.987 1.00 72.62 300 PHE A CA 1
ATOM 2405 C C . PHE A 1 300 ? 39.945 -0.495 -12.715 1.00 72.62 300 PHE A C 1
ATOM 2407 O O . PHE A 1 300 ? 38.861 -0.642 -12.161 1.00 72.62 300 PHE A O 1
ATOM 2414 N N . LYS A 1 301 ? 40.897 0.314 -12.229 1.00 55.88 301 LYS A N 1
ATOM 2415 C CA . LYS A 1 301 ? 40.770 1.089 -10.977 1.00 55.88 301 LYS A CA 1
ATOM 2416 C C . LYS A 1 301 ? 40.116 2.461 -11.157 1.00 55.88 301 LYS A C 1
ATOM 2418 O O . LYS A 1 301 ? 39.707 3.060 -10.169 1.00 55.88 301 LYS A O 1
ATOM 2423 N N . GLU A 1 302 ? 40.052 2.962 -12.387 1.00 55.06 302 GLU A N 1
ATOM 2424 C CA . GLU A 1 302 ? 39.464 4.261 -12.713 1.00 55.06 302 GLU A CA 1
ATOM 2425 C C . GLU A 1 302 ? 38.010 4.085 -13.155 1.00 55.06 302 GLU A C 1
ATOM 2427 O O . GLU A 1 302 ? 37.704 3.242 -14.004 1.00 55.06 302 GLU A O 1
ATOM 2432 N N . ASP A 1 303 ? 37.111 4.896 -12.590 1.00 51.91 303 ASP A N 1
ATOM 2433 C CA . ASP A 1 303 ? 35.731 5.000 -13.055 1.00 51.91 303 ASP A CA 1
ATOM 2434 C C . ASP A 1 303 ? 35.721 5.719 -14.405 1.00 51.91 303 ASP A C 1
ATOM 2436 O O . ASP A 1 303 ? 35.585 6.937 -14.509 1.00 51.91 303 ASP A O 1
ATOM 2440 N N . VAL A 1 304 ? 35.900 4.947 -15.473 1.00 53.50 304 VAL A N 1
ATOM 2441 C CA . VAL A 1 304 ? 35.714 5.461 -16.824 1.00 53.50 304 VAL A CA 1
ATOM 2442 C C . VAL A 1 304 ? 34.233 5.816 -16.975 1.00 53.50 304 VAL A C 1
ATOM 2444 O O . VAL A 1 304 ? 33.364 4.936 -16.925 1.00 53.50 304 VAL A O 1
ATOM 2447 N N . HIS A 1 305 ? 33.943 7.114 -17.116 1.00 50.00 305 HIS A N 1
ATOM 2448 C CA . HIS A 1 305 ? 32.607 7.623 -17.412 1.00 50.00 305 HIS A CA 1
ATOM 2449 C C . HIS A 1 305 ? 32.205 7.182 -18.824 1.00 50.00 305 HIS A C 1
ATOM 2451 O O . HIS A 1 305 ? 32.537 7.810 -19.825 1.00 50.00 305 HIS A O 1
ATOM 2457 N N . PHE A 1 306 ? 31.504 6.055 -18.883 1.00 60.03 306 PHE A N 1
ATOM 2458 C CA . PHE A 1 306 ? 30.818 5.548 -20.060 1.00 60.03 306 PHE A CA 1
ATOM 2459 C C . PHE A 1 306 ? 29.334 5.448 -19.724 1.00 60.03 306 PHE A C 1
ATOM 2461 O O . PHE A 1 306 ? 28.966 4.837 -18.715 1.00 60.03 306 PHE A O 1
ATOM 2468 N N . GLU A 1 307 ? 28.483 6.051 -20.548 1.00 64.75 307 GLU A N 1
ATOM 2469 C CA . GLU A 1 307 ? 27.040 5.974 -20.365 1.00 64.75 307 GLU A CA 1
ATOM 2470 C C . GLU A 1 307 ? 26.549 4.595 -20.821 1.00 64.75 307 GLU A C 1
ATOM 2472 O O . GLU A 1 307 ? 26.412 4.320 -22.009 1.00 64.75 307 GLU A O 1
ATOM 2477 N N . SER A 1 308 ? 26.266 3.704 -19.866 1.00 70.38 308 SER A N 1
ATOM 2478 C CA . SER A 1 308 ? 25.711 2.363 -20.127 1.00 70.38 308 SER A CA 1
ATOM 2479 C C . SER A 1 308 ? 24.435 2.392 -20.980 1.00 70.38 308 SER A C 1
ATOM 2481 O O . SER A 1 308 ? 24.142 1.421 -21.676 1.00 70.38 308 SER A O 1
ATOM 2483 N N . ARG A 1 309 ? 23.718 3.522 -20.970 1.00 76.81 309 ARG A N 1
ATOM 2484 C CA . ARG A 1 309 ? 22.521 3.768 -21.780 1.00 76.81 309 ARG A CA 1
ATOM 2485 C C . ARG A 1 309 ? 22.789 3.773 -23.280 1.00 76.81 309 ARG A C 1
ATOM 2487 O O . ARG A 1 309 ? 21.988 3.207 -24.010 1.00 76.81 309 ARG A O 1
ATOM 2494 N N . ASP A 1 310 ? 23.910 4.324 -23.740 1.00 78.75 310 ASP A N 1
ATOM 2495 C CA . ASP A 1 310 ? 24.234 4.352 -25.173 1.00 78.75 310 ASP A CA 1
ATOM 2496 C C . ASP A 1 310 ? 24.423 2.940 -25.734 1.00 78.75 310 ASP A C 1
ATOM 2498 O O . ASP A 1 310 ? 24.038 2.633 -26.869 1.00 78.75 310 ASP A O 1
ATOM 2502 N N . LEU A 1 311 ? 25.019 2.061 -24.924 1.00 81.75 311 LEU A N 1
ATOM 2503 C CA . LEU A 1 311 ? 25.231 0.668 -25.288 1.00 81.75 311 LEU A CA 1
ATOM 2504 C C . LEU A 1 311 ? 23.931 -0.128 -25.219 1.00 81.75 311 LEU A C 1
ATOM 2506 O O . LEU A 1 311 ? 23.655 -0.891 -26.140 1.00 81.75 311 LEU A O 1
ATOM 2510 N N . GLU A 1 312 ? 23.106 0.092 -24.195 1.00 87.81 312 GLU A N 1
ATOM 2511 C CA . GLU A 1 312 ? 21.762 -0.486 -24.132 1.00 87.81 312 GLU A CA 1
ATOM 2512 C C . GLU A 1 312 ? 20.902 -0.055 -25.334 1.00 87.81 312 GLU A C 1
ATOM 2514 O O . GLU A 1 312 ? 20.262 -0.894 -25.965 1.00 87.81 312 GLU A O 1
ATOM 2519 N N . ASP A 1 313 ? 20.915 1.227 -25.707 1.00 84.94 313 ASP A N 1
ATOM 2520 C CA . ASP A 1 313 ? 20.168 1.736 -26.860 1.00 84.94 313 ASP A CA 1
ATOM 2521 C C . ASP A 1 313 ? 20.711 1.188 -28.183 1.00 84.94 313 ASP A C 1
ATOM 2523 O O . ASP A 1 313 ? 19.939 0.883 -29.096 1.00 84.94 313 ASP A O 1
ATOM 2527 N N . SER A 1 314 ? 22.029 1.011 -28.292 1.00 85.12 314 SER A N 1
ATOM 2528 C CA . SER A 1 314 ? 22.650 0.358 -29.448 1.00 85.12 314 SER A CA 1
ATOM 2529 C C . SER A 1 314 ? 22.247 -1.116 -29.548 1.00 85.12 314 SER A C 1
ATOM 2531 O O . SER A 1 314 ? 21.887 -1.571 -30.636 1.00 85.12 314 SER A O 1
ATOM 2533 N N . LEU A 1 315 ? 22.247 -1.846 -28.425 1.00 87.81 315 LEU A N 1
ATOM 2534 C CA . LEU A 1 315 ? 21.784 -3.234 -28.352 1.00 87.81 315 LEU A CA 1
ATOM 2535 C C . LEU A 1 315 ? 20.297 -3.346 -28.689 1.00 87.81 315 LEU A C 1
ATOM 2537 O O . LEU A 1 315 ? 19.930 -4.211 -29.473 1.00 87.81 315 LEU A O 1
ATOM 2541 N N . GLU A 1 316 ? 19.444 -2.448 -28.194 1.00 92.06 316 GLU A N 1
ATOM 2542 C CA . GLU A 1 316 ? 18.013 -2.463 -28.518 1.00 92.06 316 GLU A CA 1
ATOM 2543 C C . GLU A 1 316 ? 17.747 -2.147 -29.998 1.00 92.06 316 GLU A C 1
ATOM 2545 O O . GLU A 1 316 ? 16.828 -2.713 -30.584 1.00 92.06 316 GLU A O 1
ATOM 2550 N N . ARG A 1 317 ? 18.541 -1.277 -30.636 1.00 88.88 317 ARG A N 1
ATOM 2551 C CA . ARG A 1 317 ? 18.416 -1.010 -32.081 1.00 88.88 317 ARG A CA 1
ATOM 2552 C C . ARG A 1 317 ? 18.830 -2.211 -32.930 1.00 88.88 31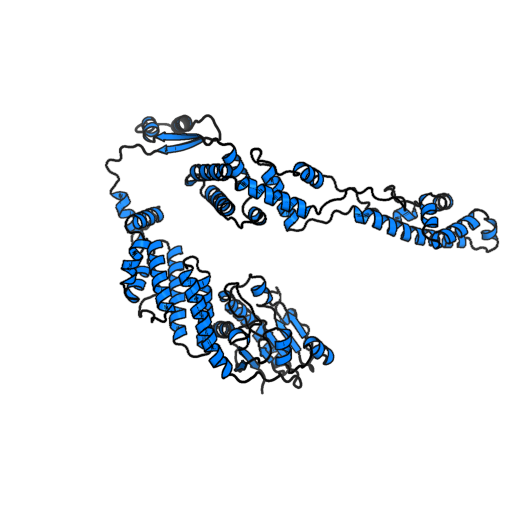7 ARG A C 1
ATOM 2554 O O . ARG A 1 317 ? 18.199 -2.466 -33.952 1.00 88.88 317 ARG A O 1
ATOM 2561 N N . GLN A 1 318 ? 19.896 -2.910 -32.540 1.00 89.31 318 GLN A N 1
ATOM 2562 C CA . GLN A 1 318 ? 20.432 -4.048 -33.297 1.00 89.31 318 GLN A CA 1
ATOM 2563 C C . GLN A 1 318 ? 19.678 -5.354 -33.020 1.00 89.31 318 GLN A C 1
ATOM 2565 O O . GLN A 1 318 ? 19.456 -6.142 -33.936 1.00 89.31 318 GLN A O 1
ATOM 2570 N N . PHE A 1 319 ? 19.253 -5.564 -31.776 1.00 89.88 319 PHE A N 1
ATOM 2571 C CA . PHE A 1 319 ? 18.558 -6.757 -31.301 1.00 89.88 319 PHE A CA 1
ATOM 2572 C C . PHE A 1 319 ? 17.290 -6.367 -30.529 1.00 89.88 319 PHE A C 1
ATOM 2574 O O . PHE A 1 319 ? 17.241 -6.528 -29.312 1.00 89.88 319 PHE A O 1
ATOM 2581 N N . PRO A 1 320 ? 16.238 -5.855 -31.190 1.00 91.38 320 PRO A N 1
ATOM 2582 C CA . PRO A 1 320 ? 15.044 -5.386 -30.492 1.00 91.38 320 PRO A CA 1
ATOM 2583 C C . PRO A 1 320 ? 14.477 -6.446 -29.544 1.00 91.38 320 PRO A C 1
ATOM 2585 O O . PRO A 1 320 ? 14.180 -7.571 -29.955 1.00 91.38 320 PRO A O 1
ATOM 2588 N N . SER A 1 321 ? 14.276 -6.088 -28.276 1.00 91.12 321 SER A N 1
ATOM 2589 C CA . SER A 1 321 ? 13.815 -7.004 -27.220 1.00 91.12 321 SER A CA 1
ATOM 2590 C C . SER A 1 321 ? 12.490 -7.696 -27.573 1.00 91.12 321 SER A C 1
ATOM 2592 O O . SER A 1 321 ? 12.286 -8.875 -27.277 1.00 91.12 321 SER A O 1
ATOM 2594 N N . MET A 1 322 ? 11.615 -6.991 -28.295 1.00 87.69 322 MET A N 1
ATOM 2595 C CA . MET A 1 322 ? 10.366 -7.535 -28.836 1.00 87.69 322 MET A CA 1
ATOM 2596 C C . MET A 1 322 ? 10.588 -8.662 -29.851 1.00 87.69 322 MET A C 1
ATOM 2598 O O . MET A 1 322 ? 9.821 -9.620 -29.860 1.00 87.69 322 MET A O 1
ATOM 2602 N N . GLN A 1 323 ? 11.637 -8.579 -30.674 1.00 89.69 323 GLN A N 1
ATOM 2603 C CA . GLN A 1 323 ? 12.004 -9.625 -31.636 1.00 89.69 323 GLN A CA 1
ATOM 2604 C C . GLN A 1 323 ? 12.757 -10.776 -30.956 1.00 89.69 323 GLN A C 1
ATOM 2606 O O . GLN A 1 323 ? 12.623 -11.932 -31.355 1.00 89.69 323 GLN A O 1
ATOM 2611 N N . LEU A 1 324 ? 13.500 -10.487 -29.881 1.00 90.06 324 LEU A N 1
ATOM 2612 C CA . LEU A 1 324 ? 14.150 -11.515 -29.066 1.00 90.06 324 LEU A CA 1
ATOM 2613 C C . LEU A 1 324 ? 13.146 -12.412 -28.334 1.00 90.06 324 LEU A C 1
ATOM 2615 O O . LEU A 1 324 ? 13.495 -13.547 -28.013 1.00 90.06 324 LEU A O 1
ATOM 2619 N N . LYS A 1 325 ? 11.902 -11.959 -28.116 1.00 89.62 325 LYS A N 1
ATOM 2620 C CA . LYS A 1 325 ? 10.853 -12.728 -27.425 1.00 89.62 325 LYS A CA 1
ATOM 2621 C C . LYS A 1 325 ? 10.695 -14.144 -27.983 1.00 89.62 325 LYS A C 1
ATOM 2623 O O . LYS A 1 325 ? 10.647 -15.092 -27.204 1.00 89.62 325 LYS A O 1
ATOM 2628 N N . ASP A 1 326 ? 10.650 -14.314 -29.302 1.00 89.81 326 ASP A N 1
ATOM 2629 C CA . ASP A 1 326 ? 10.445 -15.634 -29.917 1.00 89.81 326 ASP A CA 1
ATOM 2630 C C . ASP A 1 326 ? 11.689 -16.529 -29.840 1.00 89.81 326 ASP A C 1
ATOM 2632 O O . ASP A 1 326 ? 11.587 -17.754 -29.764 1.00 89.81 326 ASP A O 1
ATOM 2636 N N . THR A 1 327 ? 12.880 -15.935 -29.790 1.00 92.88 327 THR A N 1
ATOM 2637 C CA . THR A 1 327 ? 14.121 -16.673 -29.525 1.00 92.88 327 THR A CA 1
ATOM 2638 C C . THR A 1 327 ? 14.206 -17.098 -28.063 1.00 92.88 327 THR A C 1
ATOM 2640 O O . THR A 1 327 ? 14.445 -18.271 -27.795 1.00 92.88 327 THR A O 1
ATOM 2643 N N . LEU A 1 328 ? 13.912 -16.196 -27.126 1.00 93.81 328 LEU A N 1
ATOM 2644 C CA . LEU A 1 328 ? 13.888 -16.485 -25.690 1.00 93.81 328 LEU A CA 1
ATOM 2645 C C . LEU A 1 328 ? 12.824 -17.532 -25.332 1.00 93.81 328 LEU A C 1
ATOM 2647 O O . LEU A 1 328 ? 13.088 -18.419 -24.529 1.00 93.81 328 LEU A O 1
ATOM 2651 N N . LYS A 1 329 ? 11.652 -17.504 -25.979 1.00 93.19 329 LYS A N 1
ATOM 2652 C CA . LYS A 1 329 ? 10.598 -18.521 -25.807 1.00 93.19 329 LYS A CA 1
ATOM 2653 C C . LYS A 1 329 ? 11.045 -19.944 -26.143 1.00 93.19 329 LYS A C 1
ATOM 2655 O O . LYS A 1 329 ? 10.437 -20.881 -25.635 1.00 93.19 329 LYS A O 1
ATOM 2660 N N . ARG A 1 330 ? 12.049 -20.115 -27.010 1.00 94.00 330 ARG A N 1
ATOM 2661 C CA . ARG A 1 330 ? 12.585 -21.433 -27.389 1.00 94.00 330 ARG A CA 1
ATOM 2662 C C . ARG A 1 330 ? 13.574 -21.991 -26.367 1.00 94.00 330 ARG A C 1
ATOM 2664 O O . ARG A 1 330 ? 13.871 -23.178 -26.426 1.00 94.00 330 ARG A O 1
ATOM 2671 N N . LEU A 1 331 ? 14.073 -21.159 -25.453 1.00 94.00 331 LEU A N 1
ATOM 2672 C CA . LEU A 1 331 ? 14.922 -21.605 -24.355 1.00 94.00 331 LEU A CA 1
ATOM 2673 C C . LEU A 1 331 ? 14.080 -22.328 -23.296 1.00 94.00 331 LEU A C 1
ATOM 2675 O O . LEU A 1 331 ? 12.908 -21.998 -23.072 1.00 94.00 331 LEU A O 1
ATOM 2679 N N . ASP A 1 332 ? 14.687 -23.303 -22.630 1.00 93.19 332 ASP A N 1
ATOM 2680 C CA . ASP A 1 332 ? 14.155 -23.893 -21.406 1.00 93.19 332 ASP A CA 1
ATOM 2681 C C . ASP A 1 332 ? 14.299 -22.917 -20.223 1.00 93.19 332 ASP A C 1
ATOM 2683 O O . ASP A 1 332 ? 14.891 -21.841 -20.339 1.00 93.19 332 ASP A O 1
ATOM 2687 N N . ASP A 1 333 ? 13.713 -23.258 -19.077 1.00 92.50 333 ASP A N 1
ATOM 2688 C CA . ASP A 1 333 ? 13.682 -22.353 -17.919 1.00 92.50 333 ASP A CA 1
ATOM 2689 C C . ASP A 1 333 ? 15.096 -22.051 -17.397 1.00 92.50 333 ASP A C 1
ATOM 2691 O O . ASP A 1 333 ? 15.394 -20.916 -17.015 1.00 92.50 333 ASP A O 1
ATOM 2695 N N . GLY A 1 334 ? 15.994 -23.043 -17.461 1.00 92.12 334 GLY A N 1
ATOM 2696 C CA . GLY A 1 334 ? 17.413 -22.886 -17.143 1.00 92.12 334 GLY A CA 1
ATOM 2697 C C . GLY A 1 334 ? 18.129 -21.928 -18.096 1.00 92.12 334 GLY A C 1
ATOM 2698 O O . GLY A 1 334 ? 18.860 -21.050 -17.639 1.00 92.12 334 GLY A O 1
ATOM 2699 N N . GLY A 1 335 ? 17.879 -22.028 -19.403 1.00 93.06 335 GLY A N 1
ATOM 2700 C CA . GLY A 1 335 ? 18.424 -21.129 -20.416 1.00 93.06 335 GLY A CA 1
ATOM 2701 C C . GLY A 1 335 ? 17.934 -19.688 -20.267 1.00 93.06 335 GLY A C 1
ATOM 2702 O O . GLY A 1 335 ? 18.734 -18.757 -20.383 1.00 93.06 335 GLY A O 1
ATOM 2703 N N . ILE A 1 336 ? 16.653 -19.482 -19.939 1.00 94.62 336 ILE A N 1
ATOM 2704 C CA . ILE A 1 336 ? 16.108 -18.143 -19.656 1.00 94.62 336 ILE A CA 1
ATOM 2705 C C . ILE A 1 336 ? 16.762 -17.548 -18.402 1.00 94.62 336 ILE A C 1
ATOM 2707 O O . ILE A 1 336 ? 17.197 -16.394 -18.423 1.00 94.62 336 ILE A O 1
ATOM 2711 N N . LEU A 1 337 ? 16.879 -18.328 -17.322 1.00 93.81 337 LEU A N 1
ATOM 2712 C CA . LEU A 1 337 ? 17.539 -17.878 -16.095 1.00 93.81 337 LEU A CA 1
ATOM 2713 C C . LEU A 1 337 ? 19.016 -17.542 -16.350 1.00 93.81 337 LEU A C 1
ATOM 2715 O O . LEU A 1 337 ? 19.489 -16.485 -15.936 1.00 93.81 337 LEU A O 1
ATOM 2719 N N . ALA A 1 338 ? 19.736 -18.399 -17.076 1.00 92.75 338 ALA A N 1
ATOM 2720 C CA . ALA A 1 338 ? 21.126 -18.162 -17.449 1.00 92.75 338 ALA A CA 1
ATOM 2721 C C . ALA A 1 338 ? 21.288 -16.884 -18.284 1.00 92.75 338 ALA A C 1
ATOM 2723 O O . ALA A 1 338 ? 22.244 -16.139 -18.063 1.00 92.75 338 ALA A O 1
ATOM 2724 N N . PHE A 1 339 ? 20.354 -16.596 -19.193 1.00 94.88 339 PHE A N 1
ATOM 2725 C CA . PHE A 1 339 ? 20.345 -15.349 -19.953 1.00 94.88 339 PHE A CA 1
ATOM 2726 C C . PHE A 1 339 ? 20.180 -14.128 -19.036 1.00 94.88 339 PHE A C 1
ATOM 2728 O O . PHE A 1 339 ? 21.032 -13.244 -19.050 1.00 94.88 339 PHE A O 1
ATOM 2735 N N . ILE A 1 340 ? 19.157 -14.111 -18.170 1.00 95.19 340 ILE A N 1
ATOM 2736 C CA . ILE A 1 340 ? 18.900 -13.005 -17.223 1.00 95.19 340 ILE A CA 1
ATOM 2737 C C . ILE A 1 340 ? 20.122 -12.721 -16.339 1.00 95.19 340 ILE A C 1
ATOM 2739 O O . ILE A 1 340 ? 20.438 -11.569 -16.043 1.00 95.19 340 ILE A O 1
ATOM 2743 N N . LYS A 1 341 ? 20.803 -13.777 -15.891 1.00 92.50 341 LYS A N 1
ATOM 2744 C CA . LYS A 1 341 ? 21.959 -13.664 -15.002 1.00 92.50 341 LYS A CA 1
ATOM 2745 C C . LYS A 1 341 ? 23.205 -13.111 -15.684 1.00 92.50 341 LYS A C 1
ATOM 2747 O O . LYS A 1 341 ? 23.980 -12.405 -15.038 1.00 92.50 341 LYS A O 1
ATOM 2752 N N . ASN A 1 342 ? 23.434 -13.497 -16.938 1.00 92.06 342 ASN A N 1
ATOM 2753 C CA . ASN A 1 342 ? 24.695 -13.247 -17.631 1.00 92.06 342 ASN A CA 1
ATOM 2754 C C . ASN A 1 342 ? 24.647 -12.062 -18.596 1.00 92.06 342 ASN A C 1
ATOM 2756 O O . ASN A 1 342 ? 25.716 -11.582 -18.960 1.00 92.06 342 ASN A O 1
ATOM 2760 N N . GLU A 1 343 ? 23.461 -11.593 -18.993 1.00 93.31 343 GLU A N 1
ATOM 2761 C CA . GLU A 1 343 ? 23.309 -10.411 -19.843 1.00 93.31 343 GLU A CA 1
ATOM 2762 C C . GLU A 1 343 ? 23.730 -9.142 -19.070 1.00 93.31 343 GLU A C 1
ATOM 2764 O O . GLU A 1 343 ? 23.074 -8.777 -18.088 1.00 93.31 343 GLU A O 1
ATOM 2769 N N . PRO A 1 344 ? 24.832 -8.470 -19.454 1.00 90.94 344 PRO A N 1
ATOM 2770 C CA . PRO A 1 344 ? 25.393 -7.402 -18.640 1.00 90.94 344 PRO A CA 1
ATOM 2771 C C . PRO A 1 344 ? 24.805 -6.018 -18.929 1.00 90.94 344 PRO A C 1
ATOM 2773 O O . PRO A 1 344 ? 24.994 -5.120 -18.108 1.00 90.94 344 PRO A O 1
ATOM 2776 N N . PHE A 1 345 ? 24.132 -5.818 -20.067 1.00 90.75 345 PHE A N 1
ATOM 2777 C CA . PHE A 1 345 ? 23.821 -4.473 -20.562 1.00 90.75 345 PHE A CA 1
ATOM 2778 C C . PHE A 1 345 ? 22.378 -4.285 -21.044 1.00 90.75 345 PHE A C 1
ATOM 2780 O O . PHE A 1 345 ? 21.862 -3.168 -21.013 1.00 90.75 345 PHE A O 1
ATOM 2787 N N . HIS A 1 346 ? 21.713 -5.341 -21.513 1.00 93.69 346 HIS A N 1
ATOM 2788 C CA . HIS A 1 346 ? 20.436 -5.222 -22.218 1.00 93.69 346 HIS A CA 1
ATOM 2789 C C . HIS A 1 346 ? 19.211 -5.360 -21.301 1.00 93.69 346 HIS A C 1
ATOM 2791 O O . HIS A 1 346 ? 18.460 -6.338 -21.383 1.00 93.69 346 HIS A O 1
ATOM 2797 N N . THR A 1 347 ? 18.949 -4.362 -20.448 1.00 94.81 347 THR A N 1
ATOM 2798 C CA . THR A 1 347 ? 17.845 -4.405 -19.462 1.00 94.81 347 THR A CA 1
ATOM 2799 C C . THR A 1 347 ? 16.488 -4.738 -20.090 1.00 94.81 347 THR A C 1
ATOM 2801 O O . THR A 1 347 ? 15.712 -5.511 -19.525 1.00 94.81 347 THR A O 1
ATOM 2804 N N . LYS A 1 348 ? 16.183 -4.193 -21.275 1.00 94.75 348 LYS A N 1
ATOM 2805 C CA . LYS A 1 348 ? 14.931 -4.487 -22.003 1.00 94.75 348 LYS A CA 1
ATOM 2806 C C . LYS A 1 348 ? 14.794 -5.965 -22.393 1.00 94.75 348 LYS A C 1
ATOM 2808 O O . LYS A 1 348 ? 13.716 -6.539 -22.223 1.00 94.75 348 LYS A O 1
ATOM 2813 N N . ALA A 1 349 ? 15.866 -6.605 -22.861 1.00 95.75 349 ALA A N 1
ATOM 2814 C CA . ALA A 1 349 ? 15.859 -8.035 -23.165 1.00 95.75 349 ALA A CA 1
ATOM 2815 C C . ALA A 1 349 ? 15.762 -8.883 -21.889 1.00 95.75 349 ALA A C 1
ATOM 2817 O O . ALA A 1 349 ? 14.989 -9.842 -21.852 1.00 95.75 349 ALA A O 1
ATOM 2818 N N . ILE A 1 350 ? 16.460 -8.487 -20.817 1.00 96.75 350 ILE A N 1
ATOM 2819 C CA . ILE A 1 350 ? 16.340 -9.127 -19.499 1.00 96.75 350 ILE A CA 1
ATOM 2820 C C . ILE A 1 350 ? 14.898 -9.065 -18.994 1.00 96.75 350 ILE A C 1
ATOM 2822 O O . ILE A 1 350 ? 14.366 -10.071 -18.529 1.00 96.75 350 ILE A O 1
ATOM 2826 N N . ARG A 1 351 ? 14.233 -7.911 -19.123 1.00 96.81 351 ARG A N 1
ATOM 2827 C CA . ARG A 1 351 ? 12.818 -7.762 -18.770 1.00 96.81 351 ARG A CA 1
ATOM 2828 C C . ARG A 1 351 ? 11.945 -8.748 -19.543 1.00 96.81 351 ARG A C 1
ATOM 2830 O O . ARG A 1 351 ? 11.091 -9.388 -18.939 1.00 96.81 351 ARG A O 1
ATOM 2837 N N . MET A 1 352 ? 12.152 -8.888 -20.854 1.00 96.50 352 MET A N 1
ATOM 2838 C CA . MET A 1 352 ? 11.390 -9.837 -21.674 1.00 96.50 352 MET A CA 1
ATOM 2839 C C . MET A 1 352 ? 11.615 -11.287 -21.227 1.00 96.50 352 MET A C 1
ATOM 2841 O O . MET A 1 352 ? 10.660 -12.049 -21.093 1.00 96.50 352 MET A O 1
ATOM 2845 N N . ALA A 1 353 ? 12.865 -11.657 -20.946 1.00 96.75 353 ALA A N 1
ATOM 2846 C CA . ALA A 1 353 ? 13.214 -12.970 -20.416 1.00 96.75 353 ALA A CA 1
ATOM 2847 C C . ALA A 1 353 ? 12.564 -13.222 -19.044 1.00 96.75 353 ALA A C 1
ATOM 2849 O O . ALA A 1 353 ? 11.991 -14.287 -18.817 1.00 96.75 353 ALA A O 1
ATOM 2850 N N . TRP A 1 354 ? 12.582 -12.229 -18.151 1.00 97.25 354 TRP A N 1
ATOM 2851 C CA . TRP A 1 354 ? 11.945 -12.321 -16.839 1.00 97.25 354 TRP A CA 1
ATOM 2852 C C . TRP A 1 354 ? 10.426 -12.484 -16.940 1.00 97.25 354 TRP A C 1
ATOM 2854 O O . TRP A 1 354 ? 9.869 -13.303 -16.218 1.00 97.25 354 TRP A O 1
ATOM 2864 N N . LEU A 1 355 ? 9.761 -11.766 -17.854 1.00 97.06 355 LEU A N 1
ATOM 2865 C CA . LEU A 1 355 ? 8.323 -11.924 -18.099 1.00 97.06 355 LEU A CA 1
ATOM 2866 C C . LEU A 1 355 ? 7.979 -13.358 -18.520 1.00 97.06 355 LEU A C 1
ATOM 2868 O O . LEU A 1 355 ? 7.067 -13.953 -17.955 1.00 97.06 355 LEU A O 1
ATOM 2872 N N . LEU A 1 356 ? 8.748 -13.937 -19.449 1.00 96.19 356 LEU A N 1
ATOM 2873 C CA . LEU A 1 356 ? 8.560 -15.325 -19.886 1.00 96.19 356 LEU A CA 1
ATOM 2874 C C . LEU A 1 356 ? 8.795 -16.325 -18.747 1.00 96.19 356 LEU A C 1
ATOM 2876 O O . LEU A 1 356 ? 8.016 -17.263 -18.581 1.00 96.19 356 LEU A O 1
ATOM 2880 N N . LEU A 1 357 ? 9.847 -16.125 -17.949 1.00 95.88 357 LEU A N 1
ATOM 2881 C CA . LEU A 1 357 ? 10.112 -16.974 -16.789 1.00 95.88 357 LEU A CA 1
ATOM 2882 C C . LEU A 1 357 ? 8.978 -16.866 -15.763 1.00 95.88 357 LEU A C 1
ATOM 2884 O O . LEU A 1 357 ? 8.509 -17.884 -15.266 1.00 95.88 357 LEU A O 1
ATOM 2888 N N . ALA A 1 358 ? 8.501 -15.652 -15.477 1.00 97.00 358 ALA A N 1
ATOM 2889 C CA . ALA A 1 358 ? 7.388 -15.420 -14.565 1.00 97.00 358 ALA A CA 1
ATOM 2890 C C . ALA A 1 358 ? 6.117 -16.136 -15.041 1.00 97.00 358 ALA A C 1
ATOM 2892 O O . ALA A 1 358 ? 5.518 -16.868 -14.259 1.00 97.00 358 ALA A O 1
ATOM 2893 N N . GLU A 1 359 ? 5.743 -16.000 -16.317 1.00 96.06 359 GLU A N 1
ATOM 2894 C CA . GLU A 1 359 ? 4.596 -16.705 -16.908 1.00 96.06 359 GLU A CA 1
ATOM 2895 C C . GLU A 1 359 ? 4.689 -18.226 -16.698 1.00 96.06 359 GLU A C 1
ATOM 2897 O O . GLU A 1 359 ? 3.731 -18.849 -16.237 1.00 96.06 359 GLU A O 1
ATOM 2902 N N . ARG A 1 360 ? 5.856 -18.827 -16.968 1.00 95.50 360 ARG A N 1
ATOM 2903 C CA . ARG A 1 360 ? 6.071 -20.275 -16.803 1.00 95.50 360 ARG A CA 1
ATOM 2904 C C . ARG A 1 360 ? 6.024 -20.717 -15.344 1.00 95.50 360 ARG A C 1
ATOM 2906 O O . ARG A 1 360 ? 5.384 -21.715 -15.020 1.00 95.50 360 ARG A O 1
ATOM 2913 N N . ILE A 1 361 ? 6.660 -19.961 -14.456 1.00 95.19 361 ILE A N 1
ATOM 2914 C CA . ILE A 1 361 ? 6.672 -20.245 -13.020 1.00 95.19 361 ILE A CA 1
ATOM 2915 C C . ILE A 1 361 ? 5.254 -20.126 -12.433 1.00 95.19 361 ILE A C 1
ATOM 2917 O O . ILE A 1 361 ? 4.833 -21.000 -11.678 1.00 95.19 361 ILE A O 1
ATOM 2921 N N . LEU A 1 362 ? 4.462 -19.127 -12.846 1.00 95.19 362 LEU A N 1
ATOM 2922 C CA . LEU A 1 362 ? 3.046 -19.013 -12.467 1.00 95.19 362 LEU A CA 1
ATOM 2923 C C . LEU A 1 362 ? 2.193 -20.156 -13.042 1.00 95.19 362 LEU A C 1
ATOM 2925 O O . LEU A 1 362 ? 1.276 -20.634 -12.373 1.00 95.19 362 LEU A O 1
ATOM 2929 N N . ALA A 1 363 ? 2.551 -20.668 -14.222 1.00 92.62 363 ALA A N 1
ATOM 2930 C CA . ALA A 1 363 ? 2.012 -21.907 -14.783 1.00 92.62 363 ALA A CA 1
ATOM 2931 C C . ALA A 1 363 ? 2.540 -23.188 -14.091 1.00 92.62 363 ALA A C 1
ATOM 2933 O O . ALA A 1 363 ? 2.301 -24.294 -14.575 1.00 92.62 363 ALA A O 1
ATOM 2934 N N . LYS A 1 364 ? 3.198 -23.052 -12.929 1.00 91.00 364 LYS A N 1
ATOM 2935 C CA . LYS A 1 364 ? 3.739 -24.122 -12.073 1.00 91.00 364 LYS A CA 1
ATOM 2936 C C . LYS A 1 364 ? 4.921 -24.892 -12.668 1.00 91.00 364 LYS A C 1
ATOM 2938 O O . LYS A 1 364 ? 5.173 -26.026 -12.254 1.00 91.00 364 LYS A O 1
ATOM 2943 N N . ALA A 1 365 ? 5.669 -24.294 -13.596 1.00 90.75 365 ALA A N 1
ATOM 2944 C CA . ALA A 1 365 ? 6.969 -24.834 -13.981 1.00 90.75 365 ALA A CA 1
ATOM 2945 C C . ALA A 1 365 ? 7.919 -24.875 -12.760 1.00 90.75 365 ALA A C 1
ATOM 2947 O O . ALA A 1 365 ? 7.857 -23.992 -11.893 1.00 90.75 365 ALA A O 1
ATOM 2948 N N . PRO A 1 366 ? 8.778 -25.903 -12.636 1.00 88.44 366 PRO A N 1
ATOM 2949 C CA . PRO A 1 366 ? 9.735 -25.982 -11.541 1.00 88.44 366 PRO A CA 1
ATOM 2950 C C . PRO A 1 366 ? 10.803 -24.887 -11.660 1.00 88.44 366 PRO A C 1
ATOM 2952 O O . PRO A 1 366 ? 11.216 -24.522 -12.757 1.00 88.44 366 PRO A O 1
ATOM 2955 N N . TRP A 1 367 ? 11.297 -24.392 -10.522 1.00 91.12 367 TRP A N 1
ATOM 2956 C CA . TRP A 1 367 ? 12.486 -23.540 -10.515 1.00 91.12 367 TRP A CA 1
ATOM 2957 C C . TRP A 1 367 ? 13.698 -24.299 -11.085 1.00 91.12 367 TRP A C 1
ATOM 2959 O O . TRP A 1 367 ? 13.929 -25.436 -10.661 1.00 91.12 367 TRP A O 1
ATOM 2969 N N . PRO A 1 368 ? 14.490 -23.700 -11.993 1.00 86.31 368 PRO A N 1
ATOM 2970 C CA . PRO A 1 368 ? 15.732 -24.305 -12.469 1.00 86.31 368 PRO A CA 1
ATOM 2971 C C . PRO A 1 368 ? 16.755 -24.459 -11.330 1.00 86.31 368 PRO A C 1
ATOM 2973 O O . PRO A 1 368 ? 17.091 -23.483 -10.659 1.00 86.31 368 PRO A O 1
ATOM 2976 N N . ASP A 1 369 ? 17.252 -25.675 -11.099 1.00 71.62 369 ASP A N 1
ATOM 2977 C CA . ASP A 1 369 ? 18.182 -25.983 -10.002 1.00 71.62 369 ASP A CA 1
ATOM 2978 C C . ASP A 1 369 ? 19.593 -25.383 -10.201 1.00 71.62 369 ASP A C 1
ATOM 2980 O O . ASP A 1 369 ? 20.092 -25.273 -11.319 1.00 71.62 369 ASP A O 1
ATOM 2984 N N . GLN A 1 370 ? 20.258 -25.067 -9.080 1.00 60.69 370 GLN A N 1
ATOM 2985 C CA . GLN A 1 370 ? 21.684 -24.705 -8.953 1.00 60.69 370 GLN A CA 1
ATOM 2986 C C . GLN A 1 370 ? 22.189 -23.465 -9.715 1.00 60.69 370 GLN A C 1
ATOM 2988 O O . GLN A 1 370 ? 22.983 -23.567 -10.646 1.00 60.69 370 GLN A O 1
ATOM 2993 N N . ALA A 1 371 ? 21.903 -22.268 -9.200 1.00 53.72 371 ALA A N 1
ATOM 2994 C CA . ALA A 1 371 ? 22.879 -21.177 -9.236 1.00 53.72 371 ALA A CA 1
ATOM 2995 C C . ALA A 1 371 ? 22.532 -20.111 -8.190 1.00 53.72 371 ALA A C 1
ATOM 2997 O O . ALA A 1 371 ? 21.359 -19.909 -7.880 1.00 53.72 371 ALA A O 1
ATOM 2998 N N . ALA A 1 372 ? 23.534 -19.390 -7.678 1.00 67.25 372 ALA A N 1
ATOM 2999 C CA . ALA A 1 372 ? 23.295 -18.160 -6.924 1.00 67.25 372 ALA A CA 1
ATOM 3000 C C . ALA A 1 372 ? 22.342 -17.234 -7.708 1.00 67.25 372 ALA A C 1
ATOM 3002 O O . ALA A 1 372 ? 22.316 -17.262 -8.937 1.00 67.25 372 ALA A O 1
ATOM 3003 N N . LEU A 1 373 ? 21.541 -16.416 -7.026 1.00 81.88 373 LEU A N 1
ATOM 3004 C CA . LEU A 1 373 ? 20.646 -15.455 -7.686 1.00 81.88 373 LEU A CA 1
ATOM 3005 C C . LEU A 1 373 ? 21.403 -14.211 -8.172 1.00 81.88 373 LEU A C 1
ATOM 3007 O O . LEU A 1 373 ? 20.800 -13.162 -8.333 1.00 81.88 373 LEU A O 1
ATOM 3011 N N . ASP A 1 374 ? 22.718 -14.309 -8.370 1.00 84.31 374 ASP A N 1
ATOM 3012 C CA . ASP A 1 374 ? 23.579 -13.209 -8.770 1.00 84.31 374 ASP A CA 1
ATOM 3013 C C . ASP A 1 374 ? 23.303 -12.771 -10.213 1.00 84.31 374 ASP A C 1
ATOM 3015 O O . ASP A 1 374 ? 23.072 -13.575 -11.113 1.00 84.31 374 ASP A O 1
ATOM 3019 N N . CYS A 1 375 ? 23.335 -11.464 -10.437 1.00 88.38 375 CYS A N 1
ATOM 3020 C CA . CYS A 1 375 ? 23.138 -10.855 -11.747 1.00 88.38 375 CYS A CA 1
ATOM 3021 C C . CYS A 1 375 ? 24.391 -10.059 -12.103 1.00 88.38 375 CYS A C 1
ATOM 3023 O O . CYS A 1 375 ? 24.852 -9.250 -11.297 1.00 88.38 375 CYS A O 1
ATOM 3025 N N . ARG A 1 376 ? 24.932 -10.298 -13.302 1.00 89.00 376 ARG A N 1
ATOM 3026 C CA . ARG A 1 376 ? 26.153 -9.660 -13.818 1.00 89.00 376 ARG A CA 1
ATOM 3027 C C . ARG A 1 376 ? 25.890 -8.338 -14.535 1.00 89.00 376 ARG A C 1
ATOM 3029 O O . ARG A 1 376 ? 26.772 -7.840 -15.229 1.00 89.00 376 ARG A O 1
ATOM 3036 N N . HIS A 1 377 ? 24.695 -7.775 -14.374 1.00 91.00 377 HIS A N 1
ATOM 3037 C CA . HIS A 1 377 ? 24.359 -6.487 -14.958 1.00 91.00 377 HIS A CA 1
ATOM 3038 C C . HIS A 1 377 ? 25.344 -5.406 -14.494 1.00 91.00 377 HIS A C 1
ATOM 3040 O O . HIS A 1 377 ? 25.663 -5.309 -13.307 1.00 91.00 377 HIS A O 1
ATOM 3046 N N . VAL A 1 378 ? 25.827 -4.594 -15.436 1.00 87.69 378 VAL A N 1
ATOM 3047 C CA . VAL A 1 378 ? 26.867 -3.587 -15.186 1.00 87.69 378 VAL A CA 1
ATOM 3048 C C . VAL A 1 378 ? 26.427 -2.542 -14.163 1.00 87.69 378 VAL A C 1
ATOM 3050 O O . VAL A 1 378 ? 27.206 -2.102 -13.316 1.00 87.69 378 VAL A O 1
ATOM 3053 N N . ASP A 1 379 ? 25.164 -2.132 -14.246 1.00 86.62 379 ASP A N 1
ATOM 3054 C CA . ASP A 1 379 ? 24.558 -1.220 -13.289 1.00 86.62 379 ASP A CA 1
ATOM 3055 C C . ASP A 1 379 ? 24.165 -2.014 -12.043 1.00 86.62 379 ASP A C 1
ATOM 3057 O O . ASP A 1 379 ? 23.251 -2.841 -12.088 1.00 86.62 379 ASP A O 1
ATOM 3061 N N . ARG A 1 380 ? 24.847 -1.737 -10.925 1.00 86.62 380 ARG A N 1
ATOM 3062 C CA . ARG A 1 380 ? 24.618 -2.412 -9.640 1.00 86.62 380 ARG A CA 1
ATOM 3063 C C . ARG A 1 380 ? 23.195 -2.224 -9.114 1.00 86.62 380 ARG A C 1
ATOM 3065 O O . ARG A 1 380 ? 22.650 -3.151 -8.524 1.00 86.62 380 ARG A O 1
ATOM 3072 N N . GLY A 1 381 ? 22.591 -1.053 -9.311 1.00 89.56 381 GLY A N 1
ATOM 3073 C CA . GLY A 1 381 ? 21.227 -0.779 -8.859 1.00 89.56 381 GLY A CA 1
ATOM 3074 C C . GLY A 1 381 ? 20.193 -1.574 -9.656 1.00 89.56 381 GLY A C 1
ATOM 3075 O O . GLY A 1 381 ? 19.238 -2.100 -9.083 1.00 89.56 381 GLY A O 1
ATOM 3076 N N . ILE A 1 382 ? 20.399 -1.711 -10.968 1.00 91.56 382 ILE A N 1
ATOM 3077 C CA . ILE A 1 382 ? 19.579 -2.583 -11.822 1.00 91.56 382 ILE A CA 1
ATOM 3078 C C . ILE A 1 382 ? 19.827 -4.056 -11.478 1.00 91.56 382 ILE A C 1
ATOM 3080 O O . ILE A 1 382 ? 18.862 -4.808 -11.348 1.00 91.56 382 ILE A O 1
ATOM 3084 N N . ALA A 1 383 ? 21.084 -4.455 -11.257 1.00 91.69 383 ALA A N 1
ATOM 3085 C CA . ALA A 1 383 ? 21.436 -5.813 -10.862 1.00 91.69 383 ALA A CA 1
ATOM 3086 C C . ALA A 1 383 ? 20.668 -6.228 -9.601 1.00 91.69 383 ALA A C 1
ATOM 3088 O O . ALA A 1 383 ? 19.941 -7.212 -9.650 1.00 91.69 383 ALA A O 1
ATOM 3089 N N . VAL A 1 384 ? 20.732 -5.449 -8.512 1.00 93.69 384 VAL A N 1
ATOM 3090 C CA . VAL A 1 384 ? 19.997 -5.732 -7.259 1.00 93.69 384 VAL A CA 1
ATOM 3091 C C . VAL A 1 384 ? 18.498 -5.917 -7.516 1.00 93.69 384 VAL A C 1
ATOM 3093 O O . VAL A 1 384 ? 17.918 -6.915 -7.100 1.00 93.69 384 VAL A O 1
ATOM 3096 N N . LYS A 1 385 ? 17.887 -5.024 -8.300 1.00 95.00 385 LYS A N 1
ATOM 3097 C CA . LYS A 1 385 ? 16.466 -5.105 -8.673 1.00 95.00 385 LYS A CA 1
ATOM 3098 C C . LYS A 1 385 ? 16.109 -6.356 -9.486 1.00 95.00 385 LYS A C 1
ATOM 3100 O O . LYS A 1 385 ? 14.982 -6.846 -9.390 1.00 95.00 385 LYS A O 1
ATOM 3105 N N . ILE A 1 386 ? 17.022 -6.858 -10.318 1.00 95.31 386 ILE A N 1
ATOM 3106 C CA . ILE A 1 386 ? 16.850 -8.126 -11.044 1.00 95.31 386 ILE A CA 1
ATOM 3107 C C . ILE A 1 386 ? 16.934 -9.302 -10.067 1.00 95.31 386 ILE A C 1
ATOM 3109 O O . ILE A 1 386 ? 16.102 -10.205 -10.123 1.00 95.31 386 ILE A O 1
ATOM 3113 N N . GLN A 1 387 ? 17.897 -9.278 -9.143 1.00 94.81 387 GLN A N 1
ATOM 3114 C CA . GLN A 1 387 ? 18.067 -10.330 -8.135 1.00 94.81 387 GLN A CA 1
ATOM 3115 C C . GLN A 1 387 ? 16.836 -10.438 -7.225 1.00 94.81 387 GLN A C 1
ATOM 3117 O O . GLN A 1 387 ? 16.340 -11.539 -6.993 1.00 94.81 387 GLN A O 1
ATOM 3122 N N . GLU A 1 388 ? 16.289 -9.306 -6.774 1.00 94.44 388 GLU A N 1
ATOM 3123 C CA . GLU A 1 388 ? 15.037 -9.244 -6.007 1.00 94.44 388 GLU A CA 1
ATOM 3124 C C . GLU A 1 388 ? 13.876 -9.889 -6.777 1.00 94.44 388 GLU A C 1
ATOM 3126 O O . GLU A 1 388 ? 13.173 -10.748 -6.246 1.00 94.44 388 GLU A O 1
ATOM 3131 N N . ARG A 1 389 ? 13.721 -9.554 -8.064 1.00 95.62 389 ARG A N 1
ATOM 3132 C CA . ARG A 1 389 ? 12.697 -10.135 -8.947 1.00 95.62 389 ARG A CA 1
ATOM 3133 C C . ARG A 1 389 ? 12.838 -11.647 -9.124 1.00 95.62 389 ARG A C 1
ATOM 3135 O O . ARG A 1 389 ? 11.832 -12.356 -9.139 1.00 95.62 389 ARG A O 1
ATOM 3142 N N . LEU A 1 390 ? 14.062 -12.152 -9.264 1.00 95.12 390 LEU A N 1
ATOM 3143 C CA . LEU A 1 390 ? 14.320 -13.593 -9.344 1.00 95.12 390 LEU A CA 1
ATOM 3144 C C . LEU A 1 390 ? 14.057 -14.290 -8.004 1.00 95.12 390 LEU A C 1
ATOM 3146 O O . LEU A 1 390 ? 13.470 -15.369 -7.983 1.00 95.12 390 LEU A O 1
ATOM 3150 N N . SER A 1 391 ? 14.433 -13.659 -6.890 1.00 94.12 391 SER A N 1
ATOM 3151 C CA . SER A 1 391 ? 14.162 -14.155 -5.536 1.00 94.12 391 SER A CA 1
ATOM 3152 C C . SER A 1 391 ? 12.663 -14.297 -5.270 1.00 94.12 391 SER A C 1
ATOM 3154 O O . SER A 1 391 ? 12.225 -15.311 -4.717 1.00 94.12 391 SER A O 1
ATOM 3156 N N . VAL A 1 392 ? 11.861 -13.333 -5.738 1.00 94.94 392 VAL A N 1
ATOM 3157 C CA . VAL A 1 392 ? 10.398 -13.424 -5.705 1.00 94.94 392 VAL A CA 1
ATOM 3158 C C . VAL A 1 392 ? 9.943 -14.673 -6.455 1.00 94.94 392 VAL A C 1
ATOM 3160 O O . VAL A 1 392 ? 9.336 -15.535 -5.831 1.00 94.94 392 VAL A O 1
ATOM 3163 N N . LEU A 1 393 ? 10.292 -14.848 -7.736 1.00 95.12 393 LEU A N 1
ATOM 3164 C CA . LEU A 1 393 ? 9.868 -16.023 -8.516 1.00 95.12 393 LEU A CA 1
ATOM 3165 C C . LEU A 1 393 ? 10.296 -17.361 -7.888 1.00 95.12 393 LEU A C 1
ATOM 3167 O O . LEU A 1 393 ? 9.496 -18.297 -7.845 1.00 95.12 393 LEU A O 1
ATOM 3171 N N . ASN A 1 394 ? 11.513 -17.442 -7.346 1.00 93.75 394 ASN A N 1
ATOM 3172 C CA . ASN A 1 394 ? 11.997 -18.625 -6.633 1.00 93.75 394 ASN A CA 1
ATOM 3173 C C . ASN A 1 394 ? 11.169 -18.912 -5.370 1.00 93.75 394 ASN A C 1
ATOM 3175 O O . ASN A 1 394 ? 10.769 -20.049 -5.113 1.00 93.75 394 ASN A O 1
ATOM 3179 N N . THR A 1 395 ? 10.847 -17.866 -4.604 1.00 93.62 395 THR A N 1
ATOM 3180 C CA . THR A 1 395 ? 10.001 -17.978 -3.411 1.00 93.62 395 THR A CA 1
ATOM 3181 C C . THR A 1 395 ? 8.633 -18.520 -3.778 1.00 93.62 395 THR A C 1
ATOM 3183 O O . THR A 1 395 ? 8.179 -19.481 -3.156 1.00 93.62 395 THR A O 1
ATOM 3186 N N . ILE A 1 396 ? 8.003 -17.968 -4.821 1.00 95.44 396 ILE A N 1
ATOM 3187 C CA . ILE A 1 396 ? 6.731 -18.505 -5.292 1.00 95.44 396 ILE A CA 1
ATOM 3188 C C . ILE A 1 396 ? 6.937 -19.987 -5.663 1.00 95.44 396 ILE A C 1
ATOM 3190 O O . ILE A 1 396 ? 6.184 -20.821 -5.161 1.00 95.44 396 ILE A O 1
ATOM 3194 N N . SER A 1 397 ? 8.018 -20.329 -6.400 1.00 93.62 397 SER A N 1
ATOM 3195 C CA . SER A 1 397 ? 8.328 -21.704 -6.866 1.00 93.62 397 SER A CA 1
ATOM 3196 C C . SER A 1 397 ? 8.306 -22.720 -5.727 1.00 93.62 397 SER A C 1
ATOM 3198 O O . SER A 1 397 ? 7.668 -23.774 -5.805 1.00 93.62 397 SER A O 1
ATOM 3200 N N . SER A 1 398 ? 8.953 -22.352 -4.622 1.00 92.44 398 SER A N 1
ATOM 3201 C CA . SER A 1 398 ? 9.006 -23.158 -3.406 1.00 92.44 398 SER A CA 1
ATOM 3202 C C . SER A 1 398 ? 7.636 -23.331 -2.735 1.00 92.44 398 SER A C 1
ATOM 3204 O O . SER A 1 398 ? 7.322 -24.418 -2.251 1.00 92.44 398 SER A O 1
ATOM 3206 N N . LEU A 1 399 ? 6.789 -22.298 -2.750 1.00 94.12 399 LEU A N 1
ATOM 3207 C CA . LEU A 1 399 ? 5.494 -22.294 -2.068 1.00 94.12 399 LEU A CA 1
ATOM 3208 C C . LEU A 1 399 ? 4.429 -23.124 -2.791 1.00 94.12 399 LEU A C 1
ATOM 3210 O O . LEU A 1 399 ? 3.553 -23.667 -2.123 1.00 94.12 399 LEU A O 1
ATOM 3214 N N . TRP A 1 400 ? 4.516 -23.321 -4.113 1.00 91.25 400 TRP A N 1
ATOM 3215 C CA . TRP A 1 400 ? 3.599 -24.249 -4.803 1.00 91.25 400 TRP A CA 1
ATOM 3216 C C . TRP A 1 400 ? 3.755 -25.703 -4.351 1.00 91.25 400 TRP A C 1
ATOM 3218 O O . TRP A 1 400 ? 2.805 -26.476 -4.480 1.00 91.25 400 TRP A O 1
ATOM 3228 N N . LYS A 1 401 ? 4.931 -26.073 -3.829 1.00 90.06 401 LYS A N 1
ATOM 3229 C CA . LYS A 1 401 ? 5.212 -27.414 -3.293 1.00 90.06 401 LYS A CA 1
ATOM 3230 C C . LYS A 1 401 ? 4.772 -27.573 -1.833 1.00 90.06 401 LYS A C 1
ATOM 3232 O O . LYS A 1 401 ? 4.770 -28.691 -1.327 1.00 90.06 401 LYS A O 1
ATOM 3237 N N . ALA A 1 402 ? 4.429 -26.482 -1.149 1.00 93.31 402 ALA A N 1
ATOM 3238 C CA . ALA A 1 402 ? 4.016 -26.522 0.246 1.00 93.31 402 ALA A CA 1
ATOM 3239 C C . ALA A 1 402 ? 2.593 -27.086 0.397 1.00 93.31 402 ALA A C 1
ATOM 3241 O O . ALA A 1 402 ? 1.736 -26.912 -0.472 1.00 93.31 402 ALA A O 1
ATOM 3242 N N . SER A 1 403 ? 2.326 -27.740 1.528 1.00 94.88 403 SER A N 1
ATOM 3243 C CA . SER A 1 403 ? 0.970 -28.114 1.933 1.00 94.88 403 SER A CA 1
ATOM 3244 C C . SER A 1 403 ? 0.219 -26.912 2.511 1.00 94.88 403 SER A C 1
ATOM 3246 O O . SER A 1 403 ? 0.816 -25.905 2.904 1.00 94.88 403 SER A O 1
ATOM 3248 N N . PHE A 1 404 ? -1.108 -27.006 2.592 1.00 94.69 404 PHE A N 1
ATOM 3249 C CA . PHE A 1 404 ? -1.886 -26.040 3.363 1.00 94.69 404 PHE A CA 1
ATOM 3250 C C . PHE A 1 404 ? -1.635 -26.237 4.870 1.00 94.69 404 PHE A C 1
ATOM 3252 O O . PHE A 1 404 ? -1.460 -27.379 5.304 1.00 94.69 404 PHE A O 1
ATOM 3259 N N . PRO A 1 405 ? -1.563 -25.146 5.658 1.00 95.56 405 PRO A N 1
ATOM 3260 C CA . PRO A 1 405 ? -1.816 -23.758 5.251 1.00 95.56 405 PRO A CA 1
ATOM 3261 C C . PRO A 1 405 ? -0.610 -23.004 4.670 1.00 95.56 405 PRO A C 1
ATOM 3263 O O . PRO A 1 405 ? -0.784 -21.920 4.123 1.00 95.56 405 PRO A O 1
ATOM 3266 N N . ALA A 1 406 ? 0.607 -23.554 4.725 1.00 94.81 406 ALA A N 1
ATOM 3267 C CA . ALA A 1 406 ? 1.825 -22.866 4.278 1.00 94.81 406 ALA A CA 1
ATOM 3268 C C . ALA A 1 406 ? 1.766 -22.375 2.816 1.00 94.81 406 ALA A C 1
ATOM 3270 O O . ALA A 1 406 ? 2.321 -21.320 2.507 1.00 94.81 406 ALA A O 1
ATOM 3271 N N . ALA A 1 407 ? 1.054 -23.086 1.937 1.00 95.56 407 ALA A N 1
ATOM 3272 C CA . ALA A 1 407 ? 0.819 -22.680 0.550 1.00 95.56 407 ALA A CA 1
ATOM 3273 C C . ALA A 1 407 ? 0.107 -21.319 0.405 1.00 95.56 407 ALA A C 1
ATOM 3275 O O . ALA A 1 407 ? 0.328 -20.630 -0.589 1.00 95.56 407 ALA A O 1
ATOM 3276 N N . LEU A 1 408 ? -0.701 -20.887 1.385 1.00 96.88 408 LEU A N 1
ATOM 3277 C CA . LEU A 1 408 ? -1.409 -19.596 1.348 1.00 96.88 408 LEU A CA 1
ATOM 3278 C C . LEU A 1 408 ? -0.447 -18.404 1.263 1.00 96.88 408 LEU A C 1
ATOM 3280 O O . LEU A 1 408 ? -0.771 -17.393 0.639 1.00 96.88 408 LEU A O 1
ATOM 3284 N N . ARG A 1 409 ? 0.771 -18.554 1.803 1.00 96.50 409 ARG A N 1
ATOM 3285 C CA . ARG A 1 409 ? 1.834 -17.536 1.776 1.00 96.50 409 ARG A CA 1
ATOM 3286 C C . ARG A 1 409 ? 2.206 -17.081 0.374 1.00 96.50 409 ARG A C 1
ATOM 3288 O O . ARG A 1 409 ? 2.720 -15.982 0.218 1.00 96.50 409 ARG A O 1
ATOM 3295 N N . VAL A 1 410 ? 1.928 -17.894 -0.647 1.00 96.44 410 VAL A N 1
ATOM 3296 C CA . VAL A 1 410 ? 2.189 -17.574 -2.059 1.00 96.44 410 VAL A CA 1
ATOM 3297 C C . VAL A 1 410 ? 1.529 -16.258 -2.491 1.00 96.44 410 VAL A C 1
ATOM 3299 O O . VAL A 1 410 ? 2.018 -15.578 -3.393 1.00 96.44 410 VAL A O 1
ATOM 3302 N N . ARG A 1 411 ? 0.447 -15.860 -1.812 1.00 96.44 411 ARG A N 1
ATOM 3303 C CA . ARG A 1 411 ? -0.268 -14.613 -2.066 1.00 96.44 411 ARG A CA 1
ATOM 3304 C C . ARG A 1 411 ? 0.600 -13.367 -1.865 1.00 96.44 411 ARG A C 1
ATOM 3306 O O . ARG A 1 411 ? 0.481 -12.428 -2.651 1.00 96.44 411 ARG A O 1
ATOM 3313 N N . ILE A 1 412 ? 1.499 -13.370 -0.880 1.00 96.00 412 ILE A N 1
ATOM 3314 C CA . ILE A 1 412 ? 2.388 -12.240 -0.574 1.00 96.00 412 ILE A CA 1
ATOM 3315 C C . ILE A 1 412 ? 3.322 -11.915 -1.757 1.00 96.00 412 ILE A C 1
ATOM 3317 O O . ILE A 1 412 ? 3.218 -10.811 -2.297 1.00 96.00 412 ILE A O 1
ATOM 3321 N N . PRO A 1 413 ? 4.185 -12.830 -2.243 1.00 96.12 413 PRO A N 1
ATOM 3322 C CA . PRO A 1 413 ? 5.052 -12.547 -3.385 1.00 96.12 413 PRO A CA 1
ATOM 3323 C C . PRO A 1 413 ? 4.273 -12.318 -4.692 1.00 96.12 413 PRO A C 1
ATOM 3325 O O . PRO A 1 413 ? 4.687 -11.482 -5.494 1.00 96.12 413 PRO A O 1
ATOM 3328 N N . LEU A 1 414 ? 3.115 -12.964 -4.894 1.00 96.12 414 LEU A N 1
ATOM 3329 C CA . LEU A 1 414 ? 2.232 -12.672 -6.035 1.00 96.12 414 LEU A CA 1
ATOM 3330 C C . LEU A 1 414 ? 1.708 -11.228 -6.011 1.00 96.12 414 LEU A C 1
ATOM 3332 O O . LEU A 1 414 ? 1.661 -10.572 -7.054 1.00 96.12 414 LEU A O 1
ATOM 3336 N N . SER A 1 415 ? 1.369 -10.701 -4.829 1.00 94.50 415 SER A N 1
ATOM 3337 C CA . SER A 1 415 ? 0.983 -9.292 -4.677 1.00 94.50 415 SER A CA 1
ATOM 3338 C C . SER A 1 415 ? 2.122 -8.349 -5.077 1.00 94.50 415 SER A C 1
ATOM 3340 O O . SER A 1 415 ? 1.881 -7.366 -5.778 1.00 94.50 415 SER A O 1
ATOM 3342 N N . GLY A 1 416 ? 3.367 -8.705 -4.739 1.00 92.56 416 GLY A N 1
ATOM 3343 C CA . GLY A 1 416 ? 4.569 -7.974 -5.141 1.00 92.56 416 GLY A CA 1
ATOM 3344 C C . GLY A 1 416 ? 4.739 -7.911 -6.659 1.00 92.56 416 GLY A C 1
ATOM 3345 O O . GLY A 1 416 ? 4.978 -6.834 -7.197 1.00 92.56 416 GLY A O 1
ATOM 3346 N N . ILE A 1 417 ? 4.518 -9.029 -7.364 1.00 94.38 417 ILE A N 1
ATOM 3347 C CA . ILE A 1 417 ? 4.530 -9.052 -8.836 1.00 94.38 417 ILE A CA 1
ATOM 3348 C C . ILE A 1 417 ? 3.457 -8.117 -9.398 1.00 94.38 417 ILE A C 1
ATOM 3350 O O . ILE A 1 417 ? 3.746 -7.330 -10.290 1.00 94.38 417 ILE A O 1
ATOM 3354 N N . SER A 1 418 ? 2.229 -8.141 -8.871 1.00 92.25 418 SER A N 1
ATOM 3355 C CA . SER A 1 418 ? 1.109 -7.375 -9.449 1.00 92.25 418 SER A CA 1
ATOM 3356 C C . SER A 1 418 ? 1.355 -5.859 -9.568 1.00 92.25 418 SER A C 1
ATOM 3358 O O . SER A 1 418 ? 0.796 -5.216 -10.466 1.00 92.25 418 SER A O 1
ATOM 3360 N N . VAL A 1 419 ? 2.215 -5.313 -8.699 1.00 90.12 419 VAL A N 1
ATOM 3361 C CA . VAL A 1 419 ? 2.599 -3.893 -8.637 1.00 90.12 419 VAL A CA 1
ATOM 3362 C C . VAL A 1 419 ? 4.010 -3.614 -9.171 1.00 90.12 419 VAL A C 1
ATOM 3364 O O . VAL A 1 419 ? 4.465 -2.470 -9.117 1.00 90.12 419 VAL A O 1
ATOM 3367 N N . ASP A 1 420 ? 4.721 -4.626 -9.676 1.00 93.81 420 ASP A N 1
ATOM 3368 C CA . ASP A 1 420 ? 6.066 -4.453 -10.223 1.00 93.81 420 ASP A CA 1
ATOM 3369 C C . ASP A 1 420 ? 6.027 -3.687 -11.556 1.00 93.81 420 ASP A C 1
ATOM 3371 O O . ASP A 1 420 ? 5.179 -3.917 -12.419 1.00 93.81 420 ASP A O 1
ATOM 3375 N N . SER A 1 421 ? 6.983 -2.777 -11.748 1.00 94.38 421 SER A N 1
ATOM 3376 C CA . SER A 1 421 ? 7.056 -1.916 -12.933 1.00 94.38 421 SER A CA 1
ATOM 3377 C C . SER A 1 421 ? 7.340 -2.662 -14.242 1.00 94.38 421 SER A C 1
ATOM 3379 O O . SER A 1 421 ? 7.150 -2.097 -15.321 1.00 94.38 421 SER A O 1
ATOM 3381 N N . TRP A 1 422 ? 7.815 -3.909 -14.184 1.00 95.69 422 TRP A N 1
ATOM 3382 C CA . TRP A 1 422 ? 8.081 -4.719 -15.372 1.00 95.69 422 TRP A CA 1
ATOM 3383 C C . TRP A 1 422 ? 6.849 -5.450 -15.888 1.00 95.69 422 TRP A C 1
ATOM 3385 O O . TRP A 1 422 ? 6.826 -5.799 -17.072 1.00 95.69 422 TRP A O 1
ATOM 3395 N N . VAL A 1 423 ? 5.840 -5.646 -15.042 1.00 95.25 423 VAL A N 1
ATOM 3396 C CA . VAL A 1 423 ? 4.676 -6.486 -15.325 1.00 95.25 423 VAL A CA 1
ATOM 3397 C C . VAL A 1 423 ? 3.771 -5.874 -16.387 1.00 95.25 423 VAL A C 1
ATOM 3399 O O . VAL A 1 423 ? 3.496 -4.675 -16.392 1.00 95.25 423 VAL A O 1
ATOM 3402 N N . THR A 1 424 ? 3.321 -6.725 -17.308 1.00 95.19 424 THR A N 1
ATOM 3403 C CA . THR A 1 424 ? 2.326 -6.390 -18.331 1.00 95.19 424 THR A CA 1
ATOM 3404 C C . THR A 1 424 ? 0.915 -6.720 -17.840 1.00 95.19 424 THR A C 1
ATOM 3406 O O . THR A 1 424 ? 0.741 -7.388 -16.818 1.00 95.19 424 THR A O 1
ATOM 3409 N N . GLU A 1 425 ? -0.115 -6.267 -18.555 1.00 94.00 425 GLU A N 1
ATOM 3410 C CA . GLU A 1 425 ? -1.506 -6.541 -18.170 1.00 94.00 425 GLU A CA 1
ATOM 3411 C C . GLU A 1 425 ? -1.857 -8.036 -18.270 1.00 94.00 425 GLU A C 1
ATOM 3413 O O . GLU A 1 425 ? -2.638 -8.554 -17.468 1.00 94.00 425 GLU A O 1
ATOM 3418 N N . GLU A 1 426 ? -1.227 -8.758 -19.198 1.00 94.25 426 GLU A N 1
ATOM 3419 C CA . GLU A 1 426 ? -1.390 -10.203 -19.364 1.00 94.25 426 GLU A CA 1
ATOM 3420 C C . GLU A 1 426 ? -0.836 -10.958 -18.153 1.00 94.25 426 GLU A C 1
ATOM 3422 O O . GLU A 1 426 ? -1.545 -11.756 -17.537 1.00 94.25 426 GLU A O 1
ATOM 3427 N N . LEU A 1 427 ? 0.402 -10.652 -17.745 1.00 95.50 427 LEU A N 1
ATOM 3428 C CA . LEU A 1 427 ? 1.004 -11.273 -16.566 1.00 95.50 427 LEU A CA 1
ATOM 3429 C C . LEU A 1 427 ? 0.254 -10.878 -15.286 1.00 95.50 427 LEU A C 1
ATOM 3431 O O . LEU A 1 427 ? 0.046 -11.716 -14.410 1.00 95.50 427 LEU A O 1
ATOM 3435 N N . ARG A 1 428 ? -0.227 -9.632 -15.182 1.00 95.38 428 ARG A N 1
ATOM 3436 C CA . ARG A 1 428 ? -1.087 -9.202 -14.069 1.00 95.38 428 ARG A CA 1
ATOM 3437 C C . ARG A 1 428 ? -2.385 -10.009 -14.016 1.00 95.38 428 ARG A C 1
ATOM 3439 O O . ARG A 1 428 ? -2.806 -10.416 -12.935 1.00 95.38 428 ARG A O 1
ATOM 3446 N N . SER A 1 429 ? -3.009 -10.275 -15.161 1.00 94.94 429 SER A N 1
ATOM 3447 C CA . SER A 1 429 ? -4.209 -11.114 -15.233 1.00 94.94 429 SER A CA 1
ATOM 3448 C C . SER A 1 429 ? -3.925 -12.543 -14.766 1.00 94.94 429 SER A C 1
ATOM 3450 O O . SER A 1 429 ? -4.657 -13.048 -13.913 1.00 94.94 429 SER A O 1
ATOM 3452 N N . LEU A 1 430 ? -2.809 -13.135 -15.209 1.00 96.19 430 LEU A N 1
ATOM 3453 C CA . LEU A 1 430 ? -2.359 -14.459 -14.770 1.00 96.19 430 LEU A CA 1
ATOM 3454 C C . LEU A 1 430 ? -2.089 -14.518 -13.256 1.00 96.19 430 LEU A C 1
ATOM 3456 O O . LEU A 1 430 ? -2.441 -15.501 -12.599 1.00 96.19 430 LEU A O 1
ATOM 3460 N N . VAL A 1 431 ? -1.520 -13.458 -12.669 1.00 96.38 431 VAL A N 1
ATOM 3461 C CA . VAL A 1 431 ? -1.355 -13.335 -11.208 1.00 96.38 431 VAL A CA 1
ATOM 3462 C C . VAL A 1 431 ? -2.709 -13.433 -10.504 1.00 96.38 431 VAL A C 1
ATOM 3464 O O . VAL A 1 431 ? -2.856 -14.231 -9.581 1.00 96.38 431 VAL A O 1
ATOM 3467 N N . PHE A 1 432 ? -3.720 -12.670 -10.932 1.00 94.94 432 PHE A N 1
ATOM 3468 C CA . PHE A 1 432 ? -5.040 -12.692 -10.287 1.00 94.94 432 PHE A CA 1
ATOM 3469 C C . PHE A 1 432 ? -5.800 -14.007 -10.495 1.00 94.94 432 PHE A C 1
ATOM 3471 O O . PHE A 1 432 ? -6.532 -14.437 -9.603 1.00 94.94 432 PHE A O 1
ATOM 3478 N N . GLU A 1 433 ? -5.620 -14.671 -11.634 1.00 95.56 433 GLU A N 1
ATOM 3479 C CA . GLU A 1 433 ? -6.131 -16.029 -11.845 1.00 95.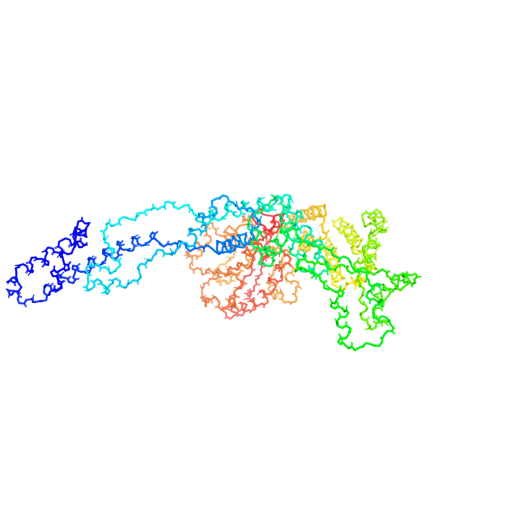56 433 GLU A CA 1
ATOM 3480 C C . GLU A 1 433 ? -5.467 -17.029 -10.895 1.00 95.56 433 GLU A C 1
ATOM 3482 O O . GLU A 1 433 ? -6.154 -17.821 -10.247 1.00 95.56 433 GLU A O 1
ATOM 3487 N N . THR A 1 434 ? -4.146 -16.927 -10.732 1.00 95.31 434 THR A N 1
ATOM 3488 C CA . THR A 1 434 ? -3.375 -17.751 -9.792 1.00 95.31 434 THR A CA 1
ATOM 3489 C C . THR A 1 434 ? -3.835 -17.518 -8.353 1.00 95.31 434 THR A C 1
ATOM 3491 O O . THR A 1 434 ? -4.062 -18.477 -7.617 1.00 95.31 434 THR A O 1
ATOM 3494 N N . LEU A 1 435 ? -4.041 -16.259 -7.954 1.00 95.44 435 LEU A N 1
ATOM 3495 C CA . LEU A 1 435 ? -4.564 -15.897 -6.634 1.00 95.44 435 LEU A CA 1
ATOM 3496 C C . LEU A 1 435 ? -5.941 -16.514 -6.373 1.00 95.44 435 LEU A C 1
ATOM 3498 O O . LEU A 1 435 ? -6.166 -17.063 -5.295 1.00 95.44 435 LEU A O 1
ATOM 3502 N N . ARG A 1 436 ? -6.841 -16.487 -7.364 1.00 95.00 436 ARG A N 1
ATOM 3503 C CA . ARG A 1 436 ? -8.164 -17.119 -7.259 1.00 95.00 436 ARG A CA 1
ATOM 3504 C C . ARG A 1 436 ? -8.056 -18.635 -7.088 1.00 95.00 436 ARG A C 1
ATOM 3506 O O . ARG A 1 436 ? -8.738 -19.196 -6.239 1.00 95.00 436 ARG A O 1
ATOM 3513 N N . ALA A 1 437 ? -7.179 -19.290 -7.849 1.00 94.69 437 ALA A N 1
ATOM 3514 C CA . ALA A 1 437 ? -6.960 -20.732 -7.738 1.00 94.69 437 ALA A CA 1
ATOM 3515 C C . ALA A 1 437 ? -6.373 -21.137 -6.371 1.00 94.69 437 ALA A C 1
ATOM 3517 O O . ALA A 1 437 ? -6.710 -22.191 -5.833 1.00 94.69 437 ALA A O 1
ATOM 3518 N N . VAL A 1 438 ? -5.500 -20.304 -5.795 1.00 95.44 438 VAL A N 1
ATOM 3519 C CA . VAL A 1 438 ? -4.973 -20.505 -4.436 1.00 95.44 438 VAL A CA 1
ATOM 3520 C C . VAL A 1 438 ? -6.073 -20.324 -3.395 1.00 95.44 438 VAL A C 1
ATOM 3522 O O . VAL A 1 438 ? -6.176 -21.163 -2.505 1.00 95.44 438 VAL A O 1
ATOM 3525 N N . ALA A 1 439 ? -6.898 -19.279 -3.520 1.00 95.94 439 ALA A N 1
ATOM 3526 C CA . ALA A 1 439 ? -8.021 -19.036 -2.616 1.00 95.94 439 ALA A CA 1
ATOM 3527 C C . ALA A 1 439 ? -8.996 -20.221 -2.605 1.00 95.94 439 ALA A C 1
ATOM 3529 O O . ALA A 1 439 ? -9.272 -20.751 -1.540 1.00 95.94 439 ALA A O 1
ATOM 3530 N N . GLN A 1 440 ? -9.392 -20.722 -3.780 1.00 96.06 440 GLN A N 1
ATOM 3531 C CA . GLN A 1 440 ? -10.305 -21.863 -3.902 1.00 96.06 440 GLN A CA 1
ATOM 3532 C C . GLN A 1 440 ? -9.775 -23.127 -3.204 1.00 96.06 440 GLN A C 1
ATOM 3534 O O . GLN A 1 440 ? -10.502 -23.788 -2.472 1.00 96.06 440 GLN A O 1
ATOM 3539 N N . ARG A 1 441 ? -8.491 -23.460 -3.390 1.00 95.81 441 ARG A N 1
ATOM 3540 C CA . ARG A 1 441 ? -7.863 -24.589 -2.675 1.00 95.81 441 ARG A CA 1
ATOM 3541 C C . ARG A 1 441 ? -7.729 -24.320 -1.176 1.00 95.81 441 ARG A C 1
ATOM 3543 O O . ARG A 1 441 ? -7.768 -25.240 -0.368 1.00 95.81 441 ARG A O 1
ATOM 3550 N N . GLY A 1 442 ? -7.537 -23.061 -0.803 1.00 97.38 442 GLY A N 1
ATOM 3551 C CA . GLY A 1 442 ? -7.549 -22.648 0.589 1.00 97.38 442 GLY A CA 1
ATOM 3552 C C . GLY A 1 442 ? -8.930 -22.785 1.224 1.00 97.38 442 GLY A C 1
ATOM 3553 O O . GLY A 1 442 ? -8.991 -23.139 2.394 1.00 97.38 442 GLY A O 1
ATOM 3554 N N . ASP A 1 443 ? -10.016 -22.584 0.476 1.00 97.50 443 ASP A N 1
ATOM 3555 C CA . ASP A 1 443 ? -11.385 -22.788 0.965 1.00 97.50 443 ASP A CA 1
ATOM 3556 C C . ASP A 1 443 ? -11.660 -24.269 1.270 1.00 97.50 443 ASP A C 1
ATOM 3558 O O . ASP A 1 443 ? -12.342 -24.585 2.244 1.00 97.50 443 ASP A O 1
ATOM 3562 N N . GLU A 1 444 ? -11.067 -25.193 0.506 1.00 97.06 444 GLU A N 1
ATOM 3563 C CA . GLU A 1 444 ? -11.094 -26.626 0.833 1.00 97.06 444 GLU A CA 1
ATOM 3564 C C . GLU A 1 444 ? -10.431 -26.887 2.195 1.00 97.06 444 GLU A C 1
ATOM 3566 O O . GLU A 1 444 ? -11.003 -27.575 3.038 1.00 97.06 444 GLU A O 1
ATOM 3571 N N . TRP A 1 445 ? -9.258 -26.290 2.446 1.00 97.56 445 TRP A N 1
ATOM 3572 C CA . TRP A 1 445 ? -8.586 -26.371 3.748 1.00 97.56 445 TRP A CA 1
ATOM 3573 C C . TRP A 1 445 ? -9.391 -25.687 4.863 1.00 97.56 445 TRP A C 1
ATOM 3575 O O . TRP A 1 445 ? -9.549 -26.275 5.932 1.00 97.56 445 TRP A O 1
ATOM 3585 N N . LEU A 1 446 ? -9.963 -24.505 4.616 1.00 98.00 446 LEU A N 1
ATOM 3586 C CA . LEU A 1 446 ? -10.863 -23.814 5.546 1.00 98.00 446 LEU A CA 1
ATOM 3587 C C . LEU A 1 446 ? -12.034 -24.721 5.953 1.00 98.00 446 LEU A C 1
ATOM 3589 O O . LEU A 1 446 ? -12.414 -24.755 7.120 1.00 98.00 446 LEU A O 1
ATOM 3593 N N . GLY A 1 447 ? -12.576 -25.495 5.010 1.00 97.00 447 GLY A N 1
ATOM 3594 C CA . GLY A 1 447 ? -13.628 -26.483 5.252 1.00 97.00 447 GLY A CA 1
ATOM 3595 C C . GLY A 1 447 ? -13.242 -27.582 6.249 1.00 97.00 447 GLY A C 1
ATOM 3596 O O . GLY A 1 447 ? -14.124 -28.120 6.916 1.00 97.00 447 GLY A O 1
ATOM 3597 N N . THR A 1 448 ? -11.946 -27.885 6.376 1.00 97.44 448 THR A N 1
ATOM 3598 C CA . THR A 1 448 ? -11.412 -28.888 7.317 1.00 97.44 448 THR A CA 1
ATOM 3599 C C . THR A 1 448 ? -11.133 -28.344 8.716 1.00 97.44 448 THR A C 1
ATOM 3601 O O . THR A 1 448 ? -10.909 -29.133 9.633 1.00 97.44 448 THR A O 1
ATOM 3604 N N . LEU A 1 449 ? -11.120 -27.020 8.891 1.00 97.88 449 LEU A N 1
ATOM 3605 C CA . LEU A 1 449 ? -10.857 -26.409 10.189 1.00 97.88 449 LEU A CA 1
ATOM 3606 C C . LEU A 1 449 ? -12.074 -26.539 11.115 1.00 97.88 449 LEU A C 1
ATOM 3608 O O . LEU A 1 449 ? -13.212 -26.417 10.649 1.00 97.88 449 LEU A O 1
ATOM 3612 N N . PRO A 1 450 ? -11.856 -26.735 12.427 1.00 97.62 450 PRO A N 1
ATOM 3613 C CA . PRO A 1 450 ? -12.936 -26.648 13.397 1.00 97.62 450 PRO A CA 1
ATOM 3614 C C . PRO A 1 450 ? -13.506 -25.226 13.423 1.00 97.62 450 PRO A C 1
ATOM 3616 O O . PRO A 1 450 ? -12.777 -24.248 13.230 1.00 97.62 450 PRO A O 1
ATOM 3619 N N . ALA A 1 451 ? -14.809 -25.111 13.681 1.00 97.06 451 ALA A N 1
ATOM 3620 C CA . ALA A 1 451 ? -15.417 -23.818 13.964 1.00 97.06 451 ALA A CA 1
ATOM 3621 C C . ALA A 1 451 ? -14.765 -23.205 15.209 1.00 97.06 451 ALA A C 1
ATOM 3623 O O . ALA A 1 451 ? -14.379 -23.919 16.137 1.00 97.06 451 ALA A O 1
ATOM 3624 N N . VAL A 1 452 ? -14.616 -21.884 15.218 1.00 95.31 452 VAL A N 1
ATOM 3625 C CA . VAL A 1 452 ? -14.077 -21.186 16.380 1.00 95.31 452 VAL A CA 1
ATOM 3626 C C . VAL A 1 452 ? -15.040 -21.300 17.560 1.00 95.31 452 VAL A C 1
ATOM 3628 O O . VAL A 1 452 ? -16.211 -20.941 17.458 1.00 95.31 452 VAL A O 1
ATOM 3631 N N . GLU A 1 453 ? -14.541 -21.796 18.688 1.00 95.44 453 GLU A N 1
ATOM 3632 C CA . GLU A 1 453 ? -15.310 -21.840 19.930 1.00 95.44 453 GLU A CA 1
ATOM 3633 C C . GLU A 1 453 ? -15.278 -20.472 20.633 1.00 95.44 453 GLU A C 1
ATOM 3635 O O . GLU A 1 453 ? -14.223 -19.812 20.632 1.00 95.44 453 GLU A O 1
ATOM 3640 N N . PRO A 1 454 ? -16.395 -20.033 21.245 1.00 96.44 454 PRO A N 1
ATOM 3641 C CA . PRO A 1 454 ? -16.431 -18.817 22.047 1.00 96.44 454 PRO A CA 1
ATOM 3642 C C . PRO A 1 454 ? -15.355 -18.804 23.136 1.00 96.44 454 PRO A C 1
ATOM 3644 O O . PRO A 1 454 ? -15.107 -19.808 23.799 1.00 96.44 454 PRO A O 1
ATOM 3647 N N . ILE A 1 455 ? -14.717 -17.655 23.330 1.00 96.00 455 ILE A N 1
ATOM 3648 C CA . ILE A 1 455 ? -13.738 -17.456 24.396 1.00 96.00 455 ILE A CA 1
ATOM 3649 C C . ILE A 1 455 ? -14.476 -17.385 25.733 1.00 96.00 455 ILE A C 1
ATOM 3651 O O . ILE A 1 455 ? -15.298 -16.494 25.953 1.00 96.00 455 ILE A O 1
ATOM 3655 N N . GLU A 1 456 ? -14.150 -18.301 26.642 1.00 94.19 456 GLU A N 1
ATOM 3656 C CA . GLU A 1 456 ? -14.642 -18.259 28.017 1.00 94.19 456 GLU A CA 1
ATOM 3657 C C . GLU A 1 456 ? -14.071 -17.041 28.756 1.00 94.19 456 GLU A C 1
ATOM 3659 O O . GLU A 1 456 ? -12.875 -16.776 28.714 1.00 94.19 456 GLU A O 1
ATOM 3664 N N . LEU A 1 457 ? -14.940 -16.275 29.424 1.00 94.31 457 LEU A N 1
ATOM 3665 C CA . LEU A 1 457 ? -14.567 -15.039 30.133 1.00 94.31 457 LEU A CA 1
ATOM 3666 C C . LEU A 1 457 ? -14.549 -15.210 31.663 1.00 94.31 457 LEU A C 1
ATOM 3668 O O . LEU A 1 457 ? -14.191 -14.279 32.393 1.00 94.31 457 LEU A O 1
ATOM 3672 N N . SER A 1 458 ? -14.957 -16.383 32.155 1.00 90.75 458 SER A N 1
ATOM 3673 C CA . SER A 1 458 ? -15.129 -16.695 33.580 1.00 90.75 458 SER A CA 1
ATOM 3674 C C . SER A 1 458 ? -13.818 -16.805 34.352 1.00 90.75 458 SER A C 1
ATOM 3676 O O . SER A 1 458 ? -13.801 -16.523 35.544 1.00 90.75 458 SER A O 1
ATOM 3678 N N . ASP A 1 459 ? -12.729 -17.172 33.684 1.00 90.19 459 ASP A N 1
ATOM 3679 C CA . ASP A 1 459 ? -11.367 -17.208 34.227 1.00 90.19 459 ASP A CA 1
ATOM 3680 C C . ASP A 1 459 ? -10.605 -15.890 33.993 1.00 90.19 459 ASP A C 1
ATOM 3682 O O . ASP A 1 459 ? -9.399 -15.800 34.219 1.00 90.19 459 ASP A O 1
ATOM 3686 N N . HIS A 1 460 ? -11.328 -14.844 33.582 1.00 93.75 460 HIS A N 1
ATOM 3687 C CA . HIS A 1 460 ? -10.827 -13.483 33.426 1.00 93.75 460 HIS A CA 1
ATOM 3688 C C . HIS A 1 460 ? -9.610 -13.388 32.487 1.00 93.75 460 HIS A C 1
ATOM 3690 O O . HIS A 1 460 ? -8.585 -12.820 32.875 1.00 93.75 460 HIS A O 1
ATOM 3696 N N . PRO A 1 461 ? -9.675 -13.868 31.234 1.00 95.62 461 PRO A N 1
ATOM 3697 C CA . PRO A 1 461 ? -8.529 -13.818 30.334 1.00 95.62 461 PRO A CA 1
ATOM 3698 C C . PRO A 1 461 ? -8.202 -12.376 29.930 1.00 95.62 461 PRO A C 1
ATOM 3700 O O . PRO A 1 461 ? -9.036 -11.468 30.028 1.00 95.62 461 PRO A O 1
ATOM 3703 N N . VAL A 1 462 ? -6.979 -12.164 29.453 1.00 95.75 462 VAL A N 1
ATOM 3704 C CA . VAL A 1 462 ? -6.636 -11.001 28.629 1.00 95.75 462 VAL A CA 1
ATOM 3705 C C . VAL A 1 462 ? -6.679 -11.451 27.174 1.00 95.75 462 VAL A C 1
ATOM 3707 O O . VAL A 1 462 ? -5.965 -12.376 26.791 1.00 95.75 462 VAL A O 1
ATOM 3710 N N . VAL A 1 463 ? -7.516 -10.814 26.359 1.00 97.00 463 VAL A N 1
ATOM 3711 C CA . VAL A 1 463 ? -7.701 -11.162 24.947 1.00 97.00 463 VAL A CA 1
ATOM 3712 C C . VAL A 1 463 ? -7.183 -10.034 24.068 1.00 97.00 463 VAL A C 1
ATOM 3714 O O . VAL A 1 463 ? -7.697 -8.921 24.111 1.00 97.00 463 VAL A O 1
ATOM 3717 N N . LEU A 1 464 ? -6.178 -10.329 23.250 1.00 95.94 464 LEU A N 1
ATOM 3718 C CA . LEU A 1 464 ? -5.625 -9.442 22.238 1.00 95.94 464 LEU A CA 1
ATOM 3719 C C . LEU A 1 464 ? -6.164 -9.832 20.858 1.00 95.94 464 LEU A C 1
ATOM 3721 O O . LEU A 1 464 ? -5.857 -10.906 20.343 1.00 95.94 464 LEU A O 1
ATOM 3725 N N . ILE A 1 465 ? -6.930 -8.939 20.243 1.00 96.44 465 ILE A N 1
ATOM 3726 C CA . ILE A 1 465 ? -7.470 -9.082 18.892 1.00 96.44 465 ILE A CA 1
ATOM 3727 C C . ILE A 1 465 ? -6.669 -8.170 17.969 1.00 96.44 465 ILE A C 1
ATOM 3729 O O . ILE A 1 465 ? -6.722 -6.948 18.101 1.00 96.44 465 ILE A O 1
ATOM 3733 N N . ILE A 1 466 ? -5.927 -8.748 17.030 1.00 94.38 466 ILE A N 1
ATOM 3734 C CA . ILE A 1 466 ? -5.236 -7.986 15.989 1.00 94.38 466 ILE A CA 1
ATOM 3735 C C . ILE A 1 466 ? -6.153 -7.913 14.774 1.00 94.38 466 ILE A C 1
ATOM 3737 O O . ILE A 1 466 ? -6.494 -8.938 14.187 1.00 94.38 466 ILE A O 1
ATOM 3741 N N . ASP A 1 467 ? -6.562 -6.702 14.427 1.00 92.31 467 ASP A N 1
ATOM 3742 C CA . ASP A 1 467 ? -7.581 -6.432 13.420 1.00 92.31 467 ASP A CA 1
ATOM 3743 C C . ASP A 1 467 ? -7.082 -6.715 11.995 1.00 92.31 467 ASP A C 1
ATOM 3745 O O . ASP A 1 467 ? -6.026 -6.212 11.590 1.00 92.31 467 ASP A O 1
ATOM 3749 N N . GLY A 1 468 ? -7.836 -7.504 11.228 1.00 91.12 468 GLY A N 1
ATOM 3750 C CA . GLY A 1 468 ? -7.596 -7.674 9.792 1.00 91.12 468 GLY A CA 1
ATOM 3751 C C . GLY A 1 468 ? -6.412 -8.578 9.401 1.00 91.12 468 GLY A C 1
ATOM 3752 O O . GLY A 1 468 ? -5.861 -8.444 8.304 1.00 91.12 468 GLY A O 1
ATOM 3753 N N . ILE A 1 469 ? -5.956 -9.511 10.241 1.00 94.19 469 ILE A N 1
ATOM 3754 C CA . ILE A 1 469 ? -4.786 -10.341 9.907 1.00 94.19 469 ILE A CA 1
ATOM 3755 C C . ILE A 1 469 ? -5.198 -11.644 9.223 1.00 94.19 469 ILE A C 1
ATOM 3757 O O . ILE A 1 469 ? -5.783 -12.546 9.809 1.00 94.19 469 ILE A O 1
ATOM 3761 N N . SER A 1 470 ? -4.795 -11.777 7.965 1.00 95.75 470 SER A N 1
ATOM 3762 C CA . SER A 1 470 ? -5.036 -12.970 7.145 1.00 95.75 470 SER A CA 1
ATOM 3763 C C . SER A 1 470 ? -4.028 -14.101 7.418 1.00 95.75 470 SER A C 1
ATOM 3765 O O . SER A 1 470 ? -2.920 -13.851 7.908 1.00 95.75 470 SER A O 1
ATOM 3767 N N . PRO A 1 471 ? -4.370 -15.365 7.097 1.00 96.75 471 PRO A N 1
ATOM 3768 C CA . PRO A 1 471 ? -3.556 -16.528 7.445 1.00 96.75 471 PRO A CA 1
ATOM 3769 C C . PRO A 1 471 ? -2.144 -16.510 6.852 1.00 96.75 471 PRO A C 1
ATOM 3771 O O . PRO A 1 471 ? -1.182 -16.885 7.514 1.00 96.75 471 PRO A O 1
ATOM 3774 N N . ASP A 1 472 ? -1.984 -16.047 5.616 1.00 96.62 472 ASP A N 1
ATOM 3775 C CA . ASP A 1 472 ? -0.682 -15.887 4.968 1.00 96.62 472 ASP A CA 1
ATOM 3776 C C . ASP A 1 472 ? 0.213 -14.866 5.676 1.00 96.62 472 ASP A C 1
ATOM 3778 O O . ASP A 1 472 ? 1.416 -15.100 5.793 1.00 96.62 472 ASP A O 1
ATOM 3782 N N . VAL A 1 473 ? -0.370 -13.778 6.187 1.00 95.69 473 VAL A N 1
ATOM 3783 C CA . VAL A 1 473 ? 0.355 -12.757 6.954 1.00 95.69 473 VAL A CA 1
ATOM 3784 C C . VAL A 1 473 ? 0.841 -13.326 8.283 1.00 95.69 473 VAL A C 1
ATOM 3786 O O . VAL A 1 473 ? 2.018 -13.168 8.603 1.00 95.69 473 VAL A O 1
ATOM 3789 N N . TRP A 1 474 ? -0.020 -14.041 9.015 1.00 95.06 474 TRP A N 1
ATOM 3790 C CA . TRP A 1 474 ? 0.368 -14.760 10.233 1.00 95.06 474 TRP A CA 1
ATOM 3791 C C . TRP A 1 474 ? 1.530 -15.717 9.971 1.00 95.06 474 TRP A C 1
ATOM 3793 O O . TRP A 1 474 ? 2.565 -15.625 10.625 1.00 95.06 474 TRP A O 1
ATOM 3803 N N . LEU A 1 475 ? 1.389 -16.592 8.972 1.00 94.62 475 LEU A N 1
ATOM 3804 C CA . LEU A 1 475 ? 2.397 -17.601 8.644 1.00 94.62 475 LEU A CA 1
ATOM 3805 C C . LEU A 1 475 ? 3.745 -16.990 8.234 1.00 94.62 475 LEU A C 1
ATOM 3807 O O . LEU A 1 475 ? 4.792 -17.584 8.499 1.00 94.62 475 LEU A O 1
ATOM 3811 N N . GLU A 1 476 ? 3.736 -15.842 7.554 1.00 93.69 476 GLU A N 1
ATOM 3812 C CA . GLU A 1 476 ? 4.967 -15.149 7.173 1.00 93.69 476 GLU A CA 1
ATOM 3813 C C . GLU A 1 476 ? 5.596 -14.415 8.363 1.00 93.69 476 GLU A C 1
ATOM 3815 O O . GLU A 1 476 ? 6.800 -14.547 8.589 1.00 93.69 476 GLU A O 1
ATOM 3820 N N . ALA A 1 477 ? 4.794 -13.711 9.168 1.00 92.25 477 ALA A N 1
ATOM 3821 C CA . ALA A 1 477 ? 5.277 -12.998 10.347 1.00 92.25 477 ALA A CA 1
ATOM 3822 C C . ALA A 1 477 ? 5.922 -13.960 11.356 1.00 92.25 477 ALA A C 1
ATOM 3824 O O . ALA A 1 477 ? 7.035 -13.711 11.819 1.00 92.25 477 ALA A O 1
ATOM 3825 N N . THR A 1 478 ? 5.296 -15.112 11.622 1.00 86.62 478 THR A N 1
ATOM 3826 C CA . THR A 1 478 ? 5.774 -16.060 12.642 1.00 86.62 478 THR A CA 1
ATOM 3827 C C . THR A 1 478 ? 6.979 -16.900 12.225 1.00 86.62 478 THR A C 1
ATOM 3829 O O . THR A 1 478 ? 7.573 -17.584 13.058 1.00 86.62 478 THR A O 1
ATOM 3832 N N . LYS A 1 479 ? 7.362 -16.878 10.944 1.00 82.75 479 LYS A N 1
ATOM 3833 C CA . LYS A 1 479 ? 8.569 -17.562 10.452 1.00 82.75 479 LYS A CA 1
ATOM 3834 C C . LYS A 1 479 ? 9.850 -16.811 10.829 1.00 82.75 479 LYS A C 1
ATOM 3836 O O . LYS A 1 479 ? 10.920 -17.415 10.922 1.00 82.75 479 LYS A O 1
ATOM 3841 N N . THR A 1 480 ? 9.752 -15.498 10.999 1.00 66.88 480 THR A N 1
ATOM 3842 C CA . THR A 1 480 ? 10.896 -14.618 11.246 1.00 66.88 480 THR A CA 1
ATOM 3843 C C . THR A 1 480 ? 11.418 -14.825 12.676 1.00 66.88 480 THR A C 1
ATOM 3845 O O . THR A 1 480 ? 10.611 -15.051 13.577 1.00 66.88 480 THR A O 1
ATOM 3848 N N . PRO A 1 481 ? 12.744 -14.771 12.931 1.00 51.34 481 PRO A N 1
ATOM 3849 C CA . PRO A 1 481 ? 13.322 -15.102 14.236 1.00 51.34 481 PRO A CA 1
ATOM 3850 C C . PRO A 1 481 ? 12.712 -14.395 15.456 1.00 51.34 481 PRO A C 1
ATOM 3852 O O . PRO A 1 481 ? 12.742 -14.997 16.530 1.00 51.34 481 PRO A O 1
ATOM 3855 N N . GLY A 1 482 ? 12.146 -13.190 15.312 1.00 52.22 482 GLY A N 1
ATOM 3856 C CA . GLY A 1 482 ? 11.455 -12.495 16.402 1.00 52.22 482 GLY A CA 1
ATOM 3857 C C . GLY A 1 482 ? 9.918 -12.528 16.350 1.00 52.22 482 GLY A C 1
ATOM 3858 O O . GLY A 1 482 ? 9.286 -12.334 17.381 1.00 52.22 482 GLY A O 1
ATOM 3859 N N . GLY A 1 483 ? 9.288 -12.927 15.242 1.00 57.50 483 GLY A N 1
ATOM 3860 C CA . GLY A 1 483 ? 7.826 -13.066 15.143 1.00 57.50 483 GLY A CA 1
ATOM 3861 C C . GLY A 1 483 ? 7.249 -14.316 15.820 1.00 57.50 483 GLY A C 1
ATOM 3862 O O . GLY A 1 483 ? 6.086 -14.658 15.614 1.00 57.50 483 GLY A O 1
ATOM 3863 N N . LYS A 1 484 ? 8.049 -15.050 16.598 1.00 68.69 484 LYS A N 1
ATOM 3864 C CA . LYS A 1 484 ? 7.611 -16.292 17.238 1.00 68.69 484 LYS A CA 1
ATOM 3865 C C . LYS A 1 484 ? 6.549 -15.995 18.295 1.00 68.69 484 LYS A C 1
ATOM 3867 O O . LYS A 1 484 ? 6.774 -15.197 19.197 1.00 68.69 484 LYS A O 1
ATOM 3872 N N . LEU A 1 485 ? 5.458 -16.757 18.277 1.00 79.56 485 LEU A N 1
ATOM 3873 C CA . LEU A 1 485 ? 4.454 -16.784 19.352 1.00 79.56 485 LEU A CA 1
ATOM 3874 C C . LEU A 1 485 ? 4.970 -17.497 20.630 1.00 79.56 485 LEU A C 1
ATOM 3876 O O . LEU A 1 485 ? 4.190 -17.885 21.494 1.00 79.56 485 LEU A O 1
ATOM 3880 N N . GLY A 1 486 ? 6.290 -17.663 20.776 1.00 74.88 486 GLY A N 1
ATOM 3881 C CA . GLY A 1 486 ? 6.922 -18.327 21.919 1.00 74.88 486 GLY A CA 1
ATOM 3882 C C . GLY A 1 486 ? 6.317 -19.702 22.212 1.00 74.88 486 GLY A C 1
ATOM 3883 O O . GLY A 1 486 ? 6.057 -20.470 21.288 1.00 74.88 486 GLY A O 1
ATOM 3884 N N . ASP A 1 487 ? 6.057 -19.960 23.493 1.00 76.81 487 ASP A N 1
ATOM 3885 C CA . ASP A 1 487 ? 5.460 -21.204 24.007 1.00 76.81 487 ASP A CA 1
ATOM 3886 C C . ASP A 1 487 ? 3.927 -21.251 23.868 1.00 76.81 487 ASP A C 1
ATOM 3888 O O . ASP A 1 487 ? 3.261 -22.086 24.477 1.00 76.81 487 ASP A O 1
ATOM 3892 N N . GLY A 1 488 ? 3.341 -20.323 23.106 1.00 77.50 488 GLY A N 1
ATOM 3893 C CA . GLY A 1 488 ? 1.905 -20.329 22.858 1.00 77.50 488 GLY A CA 1
ATOM 3894 C C . GLY A 1 488 ? 1.516 -21.570 22.068 1.00 77.50 488 GLY A C 1
ATOM 3895 O O . GLY A 1 488 ? 2.318 -22.087 21.290 1.00 77.50 488 GLY A O 1
ATOM 3896 N N . SER A 1 489 ? 0.280 -22.033 22.235 1.00 84.38 489 SER A N 1
ATOM 3897 C CA . SER A 1 489 ? -0.273 -23.137 21.436 1.00 84.38 489 SER A CA 1
ATOM 3898 C C . SER A 1 489 ? -1.117 -22.588 20.275 1.00 84.38 489 SER A C 1
ATOM 3900 O O . SER A 1 489 ? -2.329 -22.447 20.435 1.00 84.38 489 SER A O 1
ATOM 3902 N N . PRO A 1 490 ? -0.522 -22.203 19.124 1.00 91.25 490 PRO A N 1
ATOM 3903 C CA . PRO A 1 490 ? -1.273 -21.672 17.994 1.00 91.25 490 PRO A CA 1
ATOM 3904 C C . PRO A 1 490 ? -2.103 -22.764 17.314 1.00 91.25 490 PRO A C 1
ATOM 3906 O O . PRO A 1 490 ? -1.579 -23.810 16.929 1.00 91.25 490 PRO A O 1
ATOM 3909 N N . ALA A 1 491 ? -3.378 -22.477 17.080 1.00 94.12 491 ALA A N 1
ATOM 3910 C CA . ALA A 1 491 ? -4.286 -23.320 16.317 1.00 94.12 491 ALA A CA 1
ATOM 3911 C C . ALA A 1 491 ? -5.125 -22.485 15.338 1.00 94.12 491 ALA A C 1
ATOM 3913 O O . ALA A 1 491 ? -5.388 -21.299 15.556 1.00 94.12 491 ALA A O 1
ATOM 3914 N N . TRP A 1 492 ? -5.512 -23.116 14.229 1.00 96.88 492 TRP A N 1
ATOM 3915 C CA . TRP A 1 492 ? -6.330 -22.512 13.180 1.00 96.88 492 TRP A CA 1
ATOM 3916 C C . TRP A 1 492 ? -7.791 -22.898 13.353 1.00 96.88 492 TRP A C 1
ATOM 3918 O O . TRP A 1 492 ? -8.101 -24.073 13.545 1.00 96.88 492 TRP A O 1
ATOM 3928 N N . PHE A 1 493 ? -8.673 -21.916 13.205 1.00 97.62 493 PHE A N 1
ATOM 3929 C CA . PHE A 1 493 ? -10.115 -22.088 13.316 1.00 97.62 493 PHE A CA 1
ATOM 3930 C C . PHE A 1 493 ? -10.831 -21.419 12.146 1.00 97.62 493 PHE A C 1
ATOM 3932 O O . PHE A 1 493 ? -10.299 -20.508 11.504 1.00 97.62 493 PHE A O 1
ATOM 3939 N N . ARG A 1 494 ? -12.059 -21.867 11.887 1.00 97.56 494 ARG A N 1
ATOM 3940 C CA . ARG A 1 494 ? -12.980 -21.252 10.935 1.00 97.56 494 ARG A CA 1
ATOM 3941 C C . ARG A 1 494 ? -13.946 -20.316 11.654 1.00 97.56 494 ARG A C 1
ATOM 3943 O O . ARG A 1 494 ? -14.660 -20.726 12.567 1.00 97.56 494 ARG A O 1
ATOM 3950 N N . LEU A 1 495 ? -14.013 -19.077 11.186 1.00 96.25 495 LEU A N 1
ATOM 3951 C CA . LEU A 1 495 ? -15.036 -18.115 11.574 1.00 96.25 495 LEU A CA 1
ATOM 3952 C C . LEU A 1 495 ? -16.326 -18.345 10.765 1.00 96.25 495 LEU A C 1
ATOM 3954 O O . LEU A 1 495 ? -16.347 -18.129 9.553 1.00 96.25 495 LEU A O 1
ATOM 3958 N N . GLU A 1 496 ? -17.405 -18.747 11.438 1.00 93.38 496 GLU A N 1
ATOM 3959 C CA . GLU A 1 496 ? -18.729 -18.950 10.814 1.00 93.38 496 GLU A CA 1
ATOM 3960 C C . GLU A 1 496 ? -19.484 -17.641 10.555 1.00 93.38 496 GLU A C 1
ATOM 3962 O O . GLU A 1 496 ? -20.310 -17.550 9.647 1.00 93.38 496 GLU A O 1
ATOM 3967 N N . ALA A 1 497 ? -19.209 -16.611 11.355 1.00 92.50 497 ALA A N 1
ATOM 3968 C CA . ALA A 1 497 ? -19.821 -15.305 11.177 1.00 92.50 497 ALA A CA 1
ATOM 3969 C C . ALA A 1 497 ? -19.299 -14.592 9.924 1.00 92.50 497 ALA A C 1
ATOM 3971 O O . ALA A 1 497 ? -18.247 -14.914 9.366 1.00 92.50 497 ALA A O 1
ATOM 3972 N N . ALA A 1 498 ? -20.039 -13.566 9.496 1.00 90.19 498 ALA A N 1
ATOM 3973 C CA . ALA A 1 498 ? -19.582 -12.682 8.435 1.00 90.19 498 ALA A CA 1
ATOM 3974 C C . ALA A 1 498 ? -18.229 -12.054 8.813 1.00 90.19 498 ALA A C 1
ATOM 3976 O O . ALA A 1 498 ? -18.065 -11.576 9.935 1.00 90.19 498 ALA A O 1
ATOM 3977 N N . ALA A 1 499 ? -17.298 -11.993 7.855 1.00 90.38 499 ALA A N 1
ATOM 3978 C CA . ALA A 1 499 ? -15.966 -11.398 8.008 1.00 90.38 499 ALA A CA 1
ATOM 3979 C C . ALA A 1 499 ? -16.007 -9.855 8.078 1.00 90.38 499 ALA A C 1
ATOM 3981 O O . ALA A 1 499 ? -15.474 -9.128 7.237 1.00 90.38 499 ALA A O 1
ATOM 3982 N N . LYS A 1 500 ? -16.729 -9.351 9.074 1.00 90.31 500 LYS A N 1
ATOM 3983 C CA . LYS A 1 500 ? -16.855 -7.947 9.447 1.00 90.31 500 LYS A CA 1
ATOM 3984 C C . LYS A 1 500 ? -16.627 -7.863 10.943 1.00 90.31 500 LYS A C 1
ATOM 3986 O O . LYS A 1 500 ? -17.235 -8.641 11.674 1.00 90.31 500 LYS A O 1
ATOM 3991 N N . THR A 1 501 ? -15.842 -6.888 11.383 1.00 89.38 501 THR A N 1
ATOM 3992 C CA . THR A 1 501 ? -15.446 -6.683 12.782 1.00 89.38 501 THR A CA 1
ATOM 3993 C C . THR A 1 501 ? -16.548 -6.987 13.797 1.00 89.38 501 THR A C 1
ATOM 3995 O O . THR A 1 501 ? -16.367 -7.862 14.630 1.00 89.38 501 THR A O 1
ATOM 3998 N N . ALA A 1 502 ? -17.706 -6.320 13.721 1.00 89.88 502 ALA A N 1
ATOM 3999 C CA . ALA A 1 502 ? -18.756 -6.473 14.734 1.00 89.88 502 ALA A CA 1
ATOM 4000 C C . ALA A 1 502 ? -19.279 -7.920 14.839 1.00 89.88 502 ALA A C 1
ATOM 4002 O O . ALA A 1 502 ? -19.358 -8.474 15.932 1.00 89.88 502 ALA A O 1
ATOM 4003 N N . ALA A 1 503 ? -19.574 -8.554 13.699 1.00 90.88 503 ALA A N 1
ATOM 4004 C CA . ALA A 1 503 ? -20.071 -9.929 13.659 1.00 90.88 503 ALA A CA 1
ATOM 4005 C C . ALA A 1 503 ? -18.986 -10.944 14.051 1.00 90.88 503 ALA A C 1
ATOM 4007 O O . ALA A 1 503 ? -19.260 -11.909 14.759 1.00 90.88 503 ALA A O 1
ATOM 4008 N N . ALA A 1 504 ? -17.752 -10.707 13.609 1.00 93.62 504 ALA A N 1
ATOM 4009 C CA . ALA A 1 504 ? -16.611 -11.551 13.913 1.00 93.62 504 ALA A CA 1
ATOM 4010 C C . ALA A 1 504 ? -16.268 -11.529 15.407 1.00 93.62 504 ALA A C 1
ATOM 4012 O O . ALA A 1 504 ? -16.151 -12.583 16.027 1.00 93.62 504 ALA A O 1
ATOM 4013 N N . VAL A 1 505 ? -16.182 -10.336 16.005 1.00 95.00 505 VAL A N 1
ATOM 4014 C CA . VAL A 1 505 ? -15.967 -10.173 17.446 1.00 95.00 505 VAL A CA 1
ATOM 4015 C C . VAL A 1 505 ? -17.125 -10.802 18.217 1.00 95.00 505 VAL A C 1
ATOM 4017 O O . VAL A 1 505 ? -16.865 -11.575 19.129 1.00 95.00 505 VAL A O 1
ATOM 4020 N N . GLY A 1 506 ? -18.383 -10.578 17.824 1.00 94.31 506 GLY A N 1
ATOM 4021 C CA . GLY A 1 506 ? -19.524 -11.254 18.453 1.00 94.31 506 GLY A CA 1
ATOM 4022 C C . GLY A 1 506 ? -19.371 -12.780 18.469 1.00 94.31 506 GLY A C 1
ATOM 4023 O O . GLY A 1 506 ? -19.498 -13.405 19.519 1.00 94.31 506 GLY A O 1
ATOM 4024 N N . ALA A 1 507 ? -18.974 -13.380 17.344 1.00 94.75 507 ALA A N 1
ATOM 4025 C CA . ALA A 1 507 ? -18.744 -14.822 17.250 1.00 94.75 507 ALA A CA 1
ATOM 4026 C C . ALA A 1 507 ? -17.565 -15.322 18.098 1.00 94.75 507 ALA A C 1
ATOM 4028 O O . ALA A 1 507 ? -17.669 -16.390 18.698 1.00 94.75 507 ALA A O 1
ATOM 4029 N N . LEU A 1 508 ? -16.472 -14.554 18.207 1.00 96.38 508 LEU A N 1
ATOM 4030 C CA . LEU A 1 508 ? -15.331 -14.912 19.060 1.00 96.38 508 LEU A CA 1
ATOM 4031 C C . LEU A 1 508 ? -15.716 -15.069 20.535 1.00 96.38 508 LEU A C 1
ATOM 4033 O O . LEU A 1 508 ? -15.045 -15.814 21.243 1.00 96.38 508 LEU A O 1
ATOM 4037 N N . PHE A 1 509 ? -16.770 -14.392 20.996 1.00 96.62 509 PHE A N 1
ATOM 4038 C CA . PHE A 1 509 ? -17.222 -14.419 22.392 1.00 96.62 509 PHE A CA 1
ATOM 4039 C C . PHE A 1 509 ? -18.621 -15.026 22.581 1.00 96.62 509 PHE A C 1
ATOM 4041 O O . PHE A 1 509 ? -19.119 -15.072 23.704 1.00 96.62 509 PHE A O 1
ATOM 4048 N N . GLY A 1 510 ? -19.249 -15.527 21.510 1.00 94.94 510 GLY A N 1
ATOM 4049 C CA . GLY A 1 510 ? -20.581 -16.137 21.564 1.00 94.94 510 GLY A CA 1
ATOM 4050 C C . GLY A 1 510 ? -21.692 -15.145 21.918 1.00 94.94 510 GLY A C 1
ATOM 4051 O O . GLY A 1 510 ? -22.591 -15.474 22.688 1.00 94.94 510 GLY A O 1
ATOM 4052 N N . PHE A 1 511 ? -21.600 -13.914 21.417 1.00 93.94 511 PHE A N 1
ATOM 4053 C CA . PHE A 1 511 ? -22.590 -12.864 21.639 1.00 93.94 511 PHE A CA 1
ATOM 4054 C C . PHE A 1 511 ? -23.618 -12.818 20.505 1.00 93.94 511 PHE A C 1
ATOM 4056 O O . PHE A 1 511 ? -23.252 -12.787 19.331 1.00 93.94 511 PHE A O 1
ATOM 4063 N N . ASP A 1 512 ? -24.900 -12.755 20.872 1.00 83.88 512 ASP A N 1
ATOM 4064 C CA . ASP A 1 512 ? -26.019 -12.636 19.925 1.00 83.88 512 ASP A CA 1
ATOM 4065 C C . ASP A 1 512 ? -26.342 -11.172 19.560 1.00 83.88 512 ASP A C 1
ATOM 4067 O O . ASP A 1 512 ? -27.030 -10.908 18.571 1.00 83.88 512 ASP A O 1
ATOM 4071 N N . GLN A 1 513 ? -25.872 -10.218 20.371 1.00 82.00 513 GLN A N 1
ATOM 4072 C CA . GLN A 1 513 ? -26.077 -8.774 20.206 1.00 82.00 513 GLN A CA 1
ATOM 4073 C C . GLN A 1 513 ? -24.771 -8.067 19.810 1.00 82.00 513 GLN A C 1
ATOM 4075 O O . GLN A 1 513 ? -23.756 -8.710 19.537 1.00 82.00 513 GLN A O 1
ATOM 4080 N N . ASP A 1 514 ? -24.792 -6.732 19.746 1.00 89.88 514 ASP A N 1
ATOM 4081 C CA . ASP A 1 514 ? -23.576 -5.960 19.504 1.00 89.88 514 ASP A CA 1
ATOM 4082 C C . ASP A 1 514 ? -22.530 -6.249 20.591 1.00 89.88 514 ASP A C 1
ATOM 4084 O O . ASP A 1 514 ? -22.808 -6.190 21.792 1.00 89.88 514 ASP A O 1
ATOM 4088 N N . ALA A 1 515 ? -21.313 -6.585 20.165 1.00 90.38 515 ALA A N 1
ATOM 4089 C CA . ALA A 1 515 ? -20.279 -7.027 21.086 1.00 90.38 515 ALA A CA 1
ATOM 4090 C C . ALA A 1 515 ? -19.863 -5.936 22.082 1.00 90.38 515 ALA A C 1
ATOM 4092 O O . ALA A 1 515 ? -19.519 -6.252 23.220 1.00 90.38 515 ALA A O 1
ATOM 4093 N N . MET A 1 516 ? -19.905 -4.661 21.683 1.00 90.62 516 MET A N 1
ATOM 4094 C CA . MET A 1 516 ? -19.541 -3.551 22.564 1.00 90.62 516 MET A CA 1
ATOM 4095 C C . MET A 1 516 ? -20.569 -3.367 23.675 1.00 90.62 516 MET A C 1
ATOM 4097 O O . MET A 1 516 ? -20.189 -3.147 24.828 1.00 90.62 516 MET A O 1
ATOM 4101 N N . ASP A 1 517 ? -21.851 -3.506 23.341 1.00 91.38 517 ASP A N 1
ATOM 4102 C CA . ASP A 1 517 ? -22.938 -3.445 24.317 1.00 91.38 517 ASP A CA 1
ATOM 4103 C C . ASP A 1 517 ? -22.844 -4.607 25.316 1.00 91.38 517 ASP A C 1
ATOM 4105 O O . ASP A 1 517 ? -22.968 -4.391 26.522 1.00 91.38 517 ASP A O 1
ATOM 4109 N N . GLU A 1 518 ? -22.531 -5.817 24.844 1.00 93.06 518 GLU A N 1
ATOM 4110 C CA . GLU A 1 518 ? -22.327 -7.000 25.692 1.00 93.06 518 GLU A CA 1
ATOM 4111 C C . GLU A 1 518 ? -21.120 -6.858 26.627 1.00 93.06 518 GLU A C 1
ATOM 4113 O O . GLU A 1 518 ? -21.223 -7.149 27.823 1.00 93.06 518 GLU A O 1
ATOM 4118 N N . PHE A 1 519 ? -19.982 -6.360 26.131 1.00 94.44 519 PHE A N 1
ATOM 4119 C CA . PHE A 1 519 ? -18.828 -6.085 26.989 1.00 94.44 519 PHE A CA 1
ATOM 4120 C C . PHE A 1 519 ? -19.160 -5.044 28.058 1.00 94.44 519 PHE A C 1
ATOM 4122 O O . PHE A 1 519 ? -18.863 -5.259 29.235 1.00 94.44 519 PHE A O 1
ATOM 4129 N N . ASN A 1 520 ? -19.825 -3.952 27.677 1.00 92.38 520 ASN A N 1
ATOM 4130 C CA . ASN A 1 520 ? -20.215 -2.894 28.603 1.00 92.38 520 ASN A CA 1
ATOM 4131 C C . ASN A 1 520 ? -21.220 -3.391 29.657 1.00 92.38 520 ASN A C 1
ATOM 4133 O O . ASN A 1 520 ? -21.037 -3.140 30.848 1.00 92.38 520 ASN A O 1
ATOM 4137 N N . ALA A 1 521 ? -22.236 -4.160 29.251 1.00 92.31 521 ALA A N 1
ATOM 4138 C CA . ALA A 1 521 ? -23.233 -4.737 30.155 1.00 92.31 521 ALA A CA 1
ATOM 4139 C C . ALA A 1 521 ? -22.615 -5.702 31.181 1.00 92.31 521 ALA A C 1
ATOM 4141 O O . ALA A 1 521 ? -23.081 -5.787 32.317 1.00 92.31 521 ALA A O 1
ATOM 4142 N N . ARG A 1 522 ? -21.540 -6.400 30.797 1.00 92.00 522 ARG A N 1
ATOM 4143 C CA . ARG A 1 522 ? -20.786 -7.322 31.662 1.00 92.00 522 ARG A CA 1
ATOM 4144 C C . ARG A 1 522 ? -19.652 -6.639 32.434 1.00 92.00 522 ARG A C 1
ATOM 4146 O O . ARG A 1 522 ? -18.948 -7.311 33.185 1.00 92.00 522 ARG A O 1
ATOM 4153 N N . GLY A 1 523 ? -19.461 -5.327 32.260 1.00 92.19 523 GLY A N 1
ATOM 4154 C CA . GLY A 1 523 ? -18.390 -4.562 32.900 1.00 92.19 523 GLY A CA 1
ATOM 4155 C C . GLY A 1 523 ? -16.983 -4.988 32.466 1.00 92.19 523 GLY A C 1
ATOM 4156 O O . GLY A 1 523 ? -16.043 -4.868 33.249 1.00 92.19 523 GLY A O 1
ATOM 4157 N N . ILE A 1 524 ? -16.837 -5.519 31.250 1.00 94.50 524 ILE A N 1
ATOM 4158 C CA . ILE A 1 524 ? -15.567 -5.992 30.692 1.00 94.50 524 ILE A CA 1
ATOM 4159 C C . ILE A 1 524 ? -14.895 -4.828 29.956 1.00 94.50 524 ILE A C 1
ATOM 4161 O O . ILE A 1 524 ? -15.456 -4.328 28.978 1.00 94.50 524 ILE A O 1
ATOM 4165 N N . PRO A 1 525 ? -13.696 -4.384 30.379 1.00 93.94 525 PRO A N 1
ATOM 4166 C CA . PRO A 1 525 ? -12.966 -3.344 29.672 1.00 93.94 525 PRO A CA 1
ATOM 4167 C C . PRO A 1 525 ? -12.629 -3.768 28.240 1.00 93.94 525 PRO A C 1
ATOM 4169 O O . PRO A 1 525 ? -12.001 -4.807 28.017 1.00 93.94 525 PRO A O 1
ATOM 4172 N N . TYR A 1 526 ? -13.021 -2.925 27.285 1.00 93.81 526 TYR A N 1
ATOM 4173 C CA . TYR A 1 526 ? -12.669 -3.047 25.877 1.00 93.81 526 TYR A CA 1
ATOM 4174 C C . TYR A 1 526 ? -11.807 -1.854 25.461 1.00 93.81 526 TYR A C 1
ATOM 4176 O O . TYR A 1 526 ? -12.264 -0.709 25.453 1.00 93.81 526 TYR A O 1
ATOM 4184 N N . HIS A 1 527 ? -10.555 -2.119 25.104 1.00 92.75 527 HIS A N 1
ATOM 4185 C CA . HIS A 1 527 ? -9.592 -1.101 24.707 1.00 92.75 527 HIS A CA 1
ATOM 4186 C C . HIS A 1 527 ? -9.311 -1.190 23.212 1.00 92.75 527 HIS A C 1
ATOM 4188 O O . HIS A 1 527 ? -8.889 -2.233 22.723 1.00 92.75 527 HIS A O 1
ATOM 4194 N N . HIS A 1 528 ? -9.500 -0.086 22.490 1.00 90.25 528 HIS A N 1
ATOM 4195 C CA . HIS A 1 528 ? -9.124 0.016 21.084 1.00 90.25 528 HIS A CA 1
ATOM 4196 C C . HIS A 1 528 ? -7.846 0.847 20.944 1.00 90.25 528 HIS A C 1
ATOM 4198 O O . HIS A 1 528 ? -7.815 2.017 21.324 1.00 90.25 528 HIS A O 1
ATOM 4204 N N . VAL A 1 529 ? -6.802 0.228 20.399 1.00 87.38 529 VAL A N 1
ATOM 4205 C CA . VAL A 1 529 ? -5.478 0.813 20.157 1.00 87.38 529 VAL A CA 1
ATOM 4206 C C . VAL A 1 529 ? -5.227 0.798 18.649 1.00 87.38 529 VAL A C 1
ATOM 4208 O O . VAL A 1 529 ? -5.593 -0.159 17.976 1.00 87.38 529 VAL A O 1
ATOM 4211 N N . LYS A 1 530 ? -4.626 1.839 18.081 1.00 76.25 530 LYS A N 1
ATOM 4212 C CA . LYS A 1 530 ? -4.359 1.930 16.636 1.00 76.25 530 LYS A CA 1
ATOM 4213 C C . LYS A 1 530 ? -3.094 1.188 16.216 1.00 76.25 530 LYS A C 1
ATOM 4215 O O . LYS A 1 530 ? -2.947 0.849 15.051 1.00 76.25 530 LYS A O 1
ATOM 4220 N N . GLY A 1 531 ? -2.174 0.927 17.140 1.00 66.38 531 GLY A N 1
ATOM 4221 C CA . GLY A 1 531 ? -0.942 0.167 16.909 1.00 66.38 531 GLY A CA 1
ATOM 4222 C C . GLY A 1 531 ? 0.209 0.966 16.277 1.00 66.38 531 GLY A C 1
ATOM 4223 O O . GLY A 1 531 ? 1.317 0.439 16.160 1.00 66.38 531 GLY A O 1
ATOM 4224 N N . ASN A 1 532 ? -0.015 2.225 15.883 1.00 63.84 532 ASN A N 1
ATOM 4225 C CA . ASN A 1 532 ? 0.998 3.133 15.324 1.00 63.84 532 ASN A CA 1
ATOM 4226 C C . ASN A 1 532 ? 1.477 4.207 16.316 1.00 63.84 532 ASN A C 1
ATOM 4228 O O . ASN A 1 532 ? 2.065 5.217 15.919 1.00 63.84 532 ASN A O 1
ATOM 4232 N N . GLU A 1 533 ? 1.197 4.022 17.601 1.00 63.97 533 GLU A N 1
ATOM 4233 C CA . GLU A 1 533 ? 1.507 5.003 18.625 1.00 63.97 533 GLU A CA 1
ATOM 4234 C C . GLU A 1 533 ? 3.013 5.095 18.904 1.00 63.97 533 GLU A C 1
ATOM 4236 O O . GLU A 1 533 ? 3.776 4.140 18.753 1.00 63.97 533 GLU A O 1
ATOM 4241 N N . GLN A 1 534 ? 3.448 6.276 19.354 1.00 64.31 534 GLN A N 1
ATOM 4242 C CA . GLN A 1 534 ? 4.827 6.507 19.805 1.00 64.31 534 GLN A CA 1
ATOM 4243 C C . GLN A 1 534 ? 5.164 5.757 21.105 1.00 64.31 534 GLN A C 1
ATOM 4245 O O . GLN A 1 534 ? 6.339 5.569 21.411 1.00 64.31 534 GLN A O 1
ATOM 4250 N N . HIS A 1 535 ? 4.143 5.347 21.858 1.00 68.56 535 HIS A N 1
ATOM 4251 C CA . HIS A 1 535 ? 4.262 4.653 23.137 1.00 68.56 535 HIS A CA 1
ATOM 4252 C C . HIS A 1 535 ? 3.878 3.178 22.972 1.00 68.56 535 HIS A C 1
ATOM 4254 O O . HIS A 1 535 ? 3.082 2.846 22.093 1.00 68.56 535 HIS A O 1
ATOM 4260 N N . GLY A 1 536 ? 4.454 2.296 23.795 1.00 71.56 536 GLY A N 1
ATOM 4261 C CA . GLY A 1 536 ? 4.123 0.872 23.752 1.00 71.56 536 GLY A CA 1
ATOM 4262 C C . GLY A 1 536 ? 2.695 0.618 24.231 1.00 71.56 536 GLY A C 1
ATOM 4263 O O . GLY A 1 536 ? 2.106 1.437 24.933 1.00 71.56 536 GLY A O 1
ATOM 4264 N N . LEU A 1 537 ? 2.137 -0.545 23.905 1.00 79.31 537 LEU A N 1
ATOM 4265 C CA . LEU A 1 537 ? 0.755 -0.889 24.249 1.00 79.31 537 LEU A CA 1
ATOM 4266 C C . LEU A 1 537 ? 0.535 -0.890 25.772 1.00 79.31 537 LEU A C 1
ATOM 4268 O O . LEU A 1 537 ? -0.481 -0.397 26.249 1.00 79.31 537 LEU A O 1
ATOM 4272 N N . ALA A 1 538 ? 1.527 -1.343 26.542 1.00 71.31 538 ALA A N 1
ATOM 4273 C CA . ALA A 1 538 ? 1.497 -1.283 28.006 1.00 71.31 538 ALA A CA 1
ATOM 4274 C C . ALA A 1 538 ? 1.459 0.150 28.578 1.00 71.31 538 ALA A C 1
ATOM 4276 O O . ALA A 1 538 ? 0.967 0.336 29.683 1.00 71.31 538 ALA A O 1
ATOM 4277 N N . ASP A 1 539 ? 1.957 1.150 27.844 1.00 75.75 539 ASP A N 1
ATOM 4278 C CA . ASP A 1 539 ? 1.956 2.554 28.284 1.00 75.75 539 ASP A CA 1
ATOM 4279 C C . ASP A 1 539 ? 0.612 3.245 27.983 1.00 75.75 539 ASP A C 1
ATOM 4281 O O . ASP A 1 539 ? 0.280 4.273 28.572 1.00 75.75 539 ASP A O 1
ATOM 4285 N N . LEU A 1 540 ? -0.148 2.701 27.028 1.00 78.25 540 LEU A N 1
ATOM 4286 C CA . LEU A 1 540 ? -1.430 3.239 26.565 1.00 78.25 540 LEU A CA 1
ATOM 4287 C C . LEU A 1 540 ? -2.625 2.623 27.285 1.00 78.25 540 LEU A C 1
ATOM 4289 O O . LEU A 1 540 ? -3.710 3.209 27.296 1.00 78.25 540 LEU A O 1
ATOM 4293 N N . LEU A 1 541 ? -2.445 1.427 27.836 1.00 82.06 541 LEU A N 1
ATOM 4294 C CA . LEU A 1 541 ? -3.494 0.712 28.536 1.00 82.06 541 LEU A CA 1
ATOM 4295 C C . LEU A 1 541 ? -3.454 1.031 30.034 1.00 82.06 541 LEU A C 1
ATOM 4297 O O . LEU A 1 541 ? -2.374 1.061 30.625 1.00 82.06 541 LEU A O 1
ATOM 4301 N N . PRO A 1 542 ? -4.618 1.250 30.670 1.00 80.88 542 PRO A N 1
ATOM 4302 C CA . PRO A 1 542 ? -4.682 1.346 32.120 1.00 80.88 542 PRO A CA 1
ATOM 4303 C C . PRO A 1 542 ? -4.301 0.004 32.760 1.00 80.88 542 PRO A C 1
ATOM 4305 O O . PRO A 1 542 ? -4.313 -1.041 32.105 1.00 80.88 542 PRO A O 1
ATOM 4308 N N . GLU A 1 543 ? -4.009 0.019 34.061 1.00 84.19 543 GLU A N 1
ATOM 4309 C CA . GLU A 1 543 ? -3.818 -1.223 34.811 1.00 84.19 543 GLU A CA 1
ATOM 4310 C C . GLU A 1 543 ? -5.045 -2.133 34.681 1.00 84.19 543 GLU A C 1
ATOM 4312 O O . GLU A 1 543 ? -6.194 -1.699 34.807 1.00 84.19 543 GLU A O 1
ATOM 4317 N N . PHE A 1 544 ? -4.795 -3.415 34.415 1.00 86.06 544 PHE A N 1
ATOM 4318 C CA . PHE A 1 544 ? -5.863 -4.390 34.240 1.00 86.06 544 PHE A CA 1
ATOM 4319 C C . PHE A 1 544 ? -6.502 -4.724 35.590 1.00 86.06 544 PHE A C 1
ATOM 4321 O O . PHE A 1 544 ? -5.776 -5.101 36.514 1.00 86.06 544 PHE A O 1
ATOM 4328 N N . PRO A 1 545 ? -7.839 -4.676 35.714 1.00 84.75 545 PRO A N 1
ATOM 4329 C CA . PRO A 1 545 ? -8.492 -5.105 36.939 1.00 84.75 545 PRO A CA 1
ATOM 4330 C C . PRO A 1 545 ? -8.249 -6.604 37.178 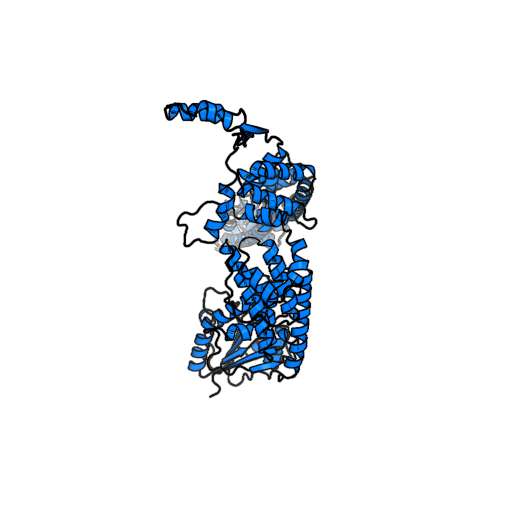1.00 84.75 545 PRO A C 1
ATOM 4332 O O . PRO A 1 545 ? -8.354 -7.416 36.257 1.00 84.75 545 PRO A O 1
ATOM 4335 N N . GLU A 1 546 ? -7.940 -6.979 38.423 1.00 77.75 546 GLU A N 1
ATOM 4336 C CA . GLU A 1 546 ? -7.487 -8.336 38.782 1.00 77.75 546 GLU A CA 1
ATOM 4337 C C . GLU A 1 546 ? -8.548 -9.437 38.594 1.00 77.75 546 GLU A C 1
ATOM 4339 O O . GLU A 1 546 ? -8.202 -10.611 38.505 1.00 77.75 546 GLU A O 1
ATOM 4344 N N . LYS A 1 547 ? -9.841 -9.084 38.560 1.00 84.88 547 LYS A N 1
ATOM 4345 C CA . LYS A 1 547 ? -10.970 -10.039 38.589 1.00 84.88 547 LYS A CA 1
ATOM 4346 C C . LYS A 1 547 ? -11.972 -9.852 37.453 1.00 84.88 547 LYS A C 1
ATOM 4348 O O . LYS A 1 547 ? -13.147 -10.182 37.590 1.00 84.88 547 LYS A O 1
ATOM 4353 N N . THR A 1 548 ? -11.538 -9.265 36.347 1.00 91.69 548 THR A N 1
ATOM 4354 C CA . THR A 1 548 ? -12.380 -9.108 35.158 1.00 91.69 548 THR A CA 1
ATOM 4355 C C . THR A 1 548 ? -11.573 -9.431 33.921 1.00 91.69 548 THR A C 1
ATOM 4357 O O . THR A 1 548 ? -10.400 -9.063 33.831 1.00 91.69 548 THR A O 1
ATOM 4360 N N . ALA A 1 549 ? -12.204 -10.082 32.944 1.00 95.38 549 ALA A N 1
ATOM 4361 C CA . ALA A 1 549 ? -11.617 -10.230 31.619 1.00 95.38 549 ALA A CA 1
ATOM 4362 C C . ALA A 1 549 ? -11.263 -8.853 31.035 1.00 95.38 549 ALA A C 1
ATOM 4364 O O . ALA A 1 549 ? -11.878 -7.855 31.404 1.00 95.38 549 ALA A O 1
ATOM 4365 N N . VAL A 1 550 ? -10.270 -8.791 30.153 1.00 95.38 550 VAL A N 1
ATOM 4366 C CA . VAL A 1 550 ? -9.888 -7.559 29.448 1.00 95.38 550 VAL A CA 1
ATOM 4367 C C . VAL A 1 550 ? -9.756 -7.876 27.970 1.00 95.38 550 VAL A C 1
ATOM 4369 O O . VAL A 1 550 ? -9.102 -8.852 27.610 1.00 95.38 550 VAL A O 1
ATOM 4372 N N . VAL A 1 551 ? -10.352 -7.048 27.116 1.00 96.31 551 VAL A N 1
ATOM 4373 C CA . VAL A 1 551 ? -10.257 -7.186 25.661 1.00 96.31 551 VAL A CA 1
ATOM 4374 C C . VAL A 1 551 ? -9.512 -5.988 25.090 1.00 96.31 551 VAL A C 1
ATOM 4376 O O . VAL A 1 551 ? -9.829 -4.837 25.380 1.00 96.31 551 VAL A O 1
ATOM 4379 N N . ILE A 1 552 ? -8.500 -6.260 24.275 1.00 95.12 552 ILE A N 1
ATOM 4380 C CA . ILE A 1 552 ? -7.656 -5.268 23.619 1.00 95.12 552 ILE A CA 1
ATOM 4381 C C . ILE A 1 552 ? -7.749 -5.528 22.120 1.00 95.12 552 ILE A C 1
ATOM 4383 O O . ILE A 1 552 ? -7.299 -6.568 21.648 1.00 95.12 552 ILE A O 1
ATOM 4387 N N . ARG A 1 553 ? -8.308 -4.591 21.357 1.00 93.88 553 ARG A N 1
ATOM 4388 C CA . ARG A 1 553 ? -8.305 -4.629 19.892 1.00 93.88 553 ARG A CA 1
ATOM 4389 C C . ARG A 1 553 ? -7.247 -3.683 19.351 1.00 93.88 553 ARG A C 1
ATOM 4391 O O . ARG A 1 553 ? -7.187 -2.527 19.764 1.00 93.88 553 ARG A O 1
ATOM 4398 N N . VAL A 1 554 ? -6.447 -4.161 18.404 1.00 91.31 554 VAL A N 1
ATOM 4399 C CA . VAL A 1 554 ? -5.383 -3.383 17.768 1.00 91.31 554 VAL A CA 1
ATOM 4400 C C . VAL A 1 554 ? -5.681 -3.195 16.284 1.00 91.31 554 VAL A C 1
ATOM 4402 O O . VAL A 1 554 ? -5.542 -4.135 15.505 1.00 91.31 554 VAL A O 1
ATOM 4405 N N . GLY A 1 555 ? -6.031 -1.969 15.892 1.00 86.12 555 GLY A N 1
ATOM 4406 C CA . GLY A 1 555 ? -6.324 -1.532 14.519 1.00 86.12 555 GLY A CA 1
ATOM 4407 C C . GLY A 1 555 ? -5.088 -1.316 13.632 1.00 86.12 555 GLY A C 1
ATOM 4408 O O . GLY A 1 555 ? -5.101 -0.444 12.768 1.00 86.12 555 GLY A O 1
ATOM 4409 N N . LEU A 1 556 ? -4.011 -2.081 13.857 1.00 72.56 556 LEU A N 1
ATOM 4410 C CA . LEU A 1 556 ? -2.683 -1.893 13.246 1.00 72.56 556 LEU A CA 1
ATOM 4411 C C . LEU A 1 556 ? -2.710 -1.924 11.713 1.00 72.56 556 LEU A C 1
ATOM 4413 O O . LEU A 1 556 ? -1.936 -1.225 11.058 1.00 72.56 556 LEU A O 1
ATOM 4417 N N . VAL A 1 557 ? -3.562 -2.781 11.149 1.00 69.81 557 VAL A N 1
ATOM 4418 C CA . VAL A 1 557 ? -3.522 -3.148 9.731 1.00 69.81 557 VAL A CA 1
ATOM 4419 C C . VAL A 1 557 ? -4.758 -2.675 8.977 1.00 69.81 557 VAL A C 1
ATOM 4421 O O . VAL A 1 557 ? -4.599 -2.179 7.866 1.00 69.81 557 VAL A O 1
ATOM 4424 N N . ASP A 1 558 ? -5.954 -2.754 9.561 1.00 64.44 558 ASP A N 1
ATOM 4425 C CA . ASP A 1 558 ? -7.207 -2.379 8.890 1.00 64.44 558 ASP A CA 1
ATOM 4426 C C . ASP A 1 558 ? -7.253 -0.888 8.518 1.00 64.44 558 ASP A C 1
ATOM 4428 O O . ASP A 1 558 ? -7.430 -0.556 7.343 1.00 64.44 558 ASP A O 1
ATOM 4432 N N . GLU A 1 559 ? -6.940 0.023 9.453 1.00 64.56 559 GLU A N 1
ATOM 4433 C CA . GLU A 1 559 ? -6.883 1.465 9.149 1.00 64.56 559 GLU A CA 1
ATOM 4434 C C . GLU A 1 559 ? -5.838 1.777 8.053 1.00 64.56 559 GLU A C 1
ATOM 4436 O O . GLU A 1 559 ? -6.081 2.596 7.162 1.00 64.56 559 GLU A O 1
ATOM 4441 N N . GLY A 1 560 ? -4.680 1.106 8.086 1.00 61.12 560 GLY A N 1
ATOM 4442 C CA . GLY A 1 560 ? -3.590 1.304 7.124 1.00 61.12 560 GLY A CA 1
ATOM 4443 C C . GLY A 1 560 ? -3.860 0.706 5.739 1.00 61.12 560 GLY A C 1
ATOM 4444 O O . GLY A 1 560 ? -3.488 1.307 4.725 1.00 61.12 560 GLY A O 1
ATOM 4445 N N . ALA A 1 561 ? -4.524 -0.449 5.684 1.00 60.19 561 ALA A N 1
ATOM 4446 C CA . ALA A 1 561 ? -4.892 -1.142 4.454 1.00 60.19 561 ALA A CA 1
ATOM 4447 C C . ALA A 1 561 ? -6.014 -0.403 3.709 1.00 60.19 561 ALA A C 1
ATOM 4449 O O . ALA A 1 561 ? -5.881 -0.161 2.507 1.00 60.19 561 ALA A O 1
ATOM 4450 N N . HIS A 1 562 ? -7.071 0.035 4.408 1.00 61.12 562 HIS A N 1
ATOM 4451 C CA . HIS A 1 562 ? -8.180 0.789 3.796 1.00 61.12 562 HIS A CA 1
ATOM 4452 C C . HIS A 1 562 ? -7.769 2.168 3.299 1.00 61.12 562 HIS A C 1
ATOM 4454 O O . HIS A 1 562 ? -8.268 2.641 2.279 1.00 61.12 562 HIS A O 1
ATOM 4460 N N . ALA A 1 563 ? -6.827 2.812 3.985 1.00 60.44 563 ALA A N 1
ATOM 4461 C CA . ALA A 1 563 ? -6.293 4.096 3.555 1.00 60.44 563 ALA A CA 1
ATOM 4462 C C . ALA A 1 563 ? -5.237 3.976 2.433 1.00 60.44 563 ALA A C 1
ATOM 4464 O O . ALA A 1 563 ? -4.729 4.991 1.954 1.00 60.44 563 ALA A O 1
ATOM 4465 N N . GLY A 1 564 ? -4.906 2.751 1.997 1.00 64.75 564 GLY A N 1
ATOM 4466 C CA . GLY A 1 564 ? -3.939 2.484 0.929 1.00 64.75 564 GLY A CA 1
ATOM 4467 C C . GLY A 1 564 ? -2.482 2.766 1.311 1.00 64.75 564 GLY A C 1
ATOM 4468 O O . GLY A 1 564 ? -1.622 2.830 0.432 1.00 64.75 564 GLY A O 1
ATOM 4469 N N . PHE A 1 565 ? -2.198 2.943 2.604 1.00 69.38 565 PHE A N 1
ATOM 4470 C CA . PHE A 1 565 ? -0.860 3.246 3.116 1.00 69.38 565 PHE A CA 1
ATOM 4471 C C . PHE A 1 565 ? -0.006 1.998 3.345 1.00 69.38 565 PHE A C 1
ATOM 4473 O O . PHE A 1 565 ? 1.212 2.126 3.427 1.00 69.38 565 PHE A O 1
ATOM 4480 N N . LEU A 1 566 ? -0.625 0.815 3.434 1.00 79.31 566 LEU A N 1
ATOM 4481 C CA . LEU A 1 566 ? 0.059 -0.446 3.706 1.00 79.31 566 LEU A CA 1
ATOM 4482 C C . LEU A 1 566 ? -0.242 -1.481 2.614 1.00 79.31 566 LEU A C 1
ATOM 4484 O O . LEU A 1 566 ? -1.396 -1.839 2.369 1.00 79.31 566 LEU A O 1
ATOM 4488 N N . ARG A 1 567 ? 0.799 -1.982 1.947 1.00 87.12 567 ARG A N 1
ATOM 4489 C CA . ARG A 1 567 ? 0.686 -3.060 0.952 1.00 87.12 567 ARG A CA 1
ATOM 4490 C C . ARG A 1 567 ? 0.732 -4.416 1.642 1.00 87.12 567 ARG A C 1
ATOM 4492 O O . ARG A 1 567 ? 1.424 -4.579 2.640 1.00 87.12 567 ARG A O 1
ATOM 4499 N N . LEU A 1 568 ? 0.102 -5.431 1.043 1.00 91.62 568 LEU A N 1
ATOM 4500 C CA . LEU A 1 568 ? 0.086 -6.796 1.592 1.00 91.62 568 LEU A CA 1
ATOM 4501 C C . LEU A 1 568 ? 1.487 -7.338 1.927 1.00 91.62 568 LEU A C 1
ATOM 4503 O O . LEU A 1 568 ? 1.664 -7.996 2.944 1.00 91.62 568 LEU A O 1
ATOM 4507 N N . ALA A 1 569 ? 2.487 -7.037 1.096 1.00 89.94 569 ALA A N 1
ATOM 4508 C CA . ALA A 1 569 ? 3.864 -7.478 1.313 1.00 89.94 569 ALA A CA 1
ATOM 4509 C C . ALA A 1 569 ? 4.564 -6.818 2.517 1.00 89.94 569 ALA A C 1
ATOM 4511 O O . ALA A 1 569 ? 5.563 -7.346 2.997 1.00 89.94 569 ALA A O 1
ATOM 4512 N N . GLU A 1 570 ? 4.050 -5.692 3.013 1.00 88.94 570 GLU A N 1
ATOM 4513 C CA . GLU A 1 570 ? 4.623 -4.937 4.135 1.00 88.94 570 GLU A CA 1
ATOM 4514 C C . GLU A 1 570 ? 4.017 -5.374 5.481 1.00 88.94 570 GLU A C 1
ATOM 4516 O O . GLU A 1 570 ? 4.679 -5.297 6.518 1.00 88.94 570 GLU A O 1
ATOM 4521 N N . ILE A 1 571 ? 2.784 -5.896 5.467 1.00 91.19 571 ILE A N 1
ATOM 4522 C CA . ILE A 1 571 ? 2.019 -6.277 6.667 1.00 91.19 571 ILE A CA 1
ATOM 4523 C C . ILE A 1 571 ? 2.746 -7.303 7.553 1.00 91.19 571 ILE A C 1
ATOM 4525 O O . ILE A 1 571 ? 2.791 -7.085 8.764 1.00 91.19 571 ILE A O 1
ATOM 4529 N N . PRO A 1 572 ? 3.356 -8.386 7.022 1.00 92.69 572 PRO A N 1
ATOM 4530 C CA . PRO A 1 572 ? 4.051 -9.358 7.864 1.00 92.69 572 PRO A CA 1
ATOM 4531 C C . PRO A 1 572 ? 5.186 -8.744 8.684 1.00 92.69 572 PRO A C 1
ATOM 4533 O O . PRO A 1 572 ? 5.374 -9.120 9.837 1.00 92.69 572 PRO A O 1
ATOM 4536 N N . GLY A 1 573 ? 5.921 -7.784 8.110 1.00 90.19 573 GLY A N 1
ATOM 4537 C CA . GLY A 1 573 ? 6.993 -7.076 8.810 1.00 90.19 573 GLY A CA 1
ATOM 4538 C C . GLY A 1 573 ? 6.452 -6.221 9.954 1.00 90.19 573 GLY A C 1
ATOM 4539 O O . GLY A 1 573 ? 6.962 -6.297 11.069 1.00 90.19 573 GLY A O 1
ATOM 4540 N N . VAL A 1 574 ? 5.370 -5.478 9.700 1.00 88.44 574 VAL A N 1
ATOM 4541 C CA . VAL A 1 574 ? 4.687 -4.661 10.717 1.00 88.44 574 VAL A CA 1
ATOM 4542 C C . VAL A 1 574 ? 4.149 -5.526 11.859 1.00 88.44 574 VAL A C 1
ATOM 4544 O O . VAL A 1 574 ? 4.382 -5.214 13.026 1.00 88.44 574 VAL A O 1
ATOM 4547 N N . LEU A 1 575 ? 3.495 -6.645 11.535 1.00 91.00 575 LEU A N 1
ATOM 4548 C CA . LEU A 1 575 ? 3.000 -7.595 12.530 1.00 91.00 575 LEU A CA 1
ATOM 4549 C C . LEU A 1 575 ? 4.147 -8.223 13.334 1.00 91.00 575 LEU A C 1
ATOM 4551 O O . LEU A 1 575 ? 4.062 -8.292 14.555 1.00 91.00 575 LEU A O 1
ATOM 4555 N N . CYS A 1 576 ? 5.231 -8.641 12.674 1.00 91.19 576 CYS A N 1
ATOM 4556 C CA . CYS A 1 576 ? 6.412 -9.206 13.331 1.00 91.19 576 CYS A CA 1
ATOM 4557 C C . CYS A 1 576 ? 7.000 -8.225 14.351 1.00 91.19 576 CYS A C 1
ATOM 4559 O O . CYS A 1 576 ? 7.150 -8.574 15.519 1.00 91.19 576 CYS A O 1
ATOM 4561 N N . SER A 1 577 ? 7.248 -6.976 13.946 1.00 87.94 577 SER A N 1
ATOM 4562 C CA . SER A 1 577 ? 7.772 -5.940 14.844 1.00 87.94 577 SER A CA 1
ATOM 4563 C C . SER A 1 577 ? 6.819 -5.615 15.998 1.00 87.94 577 SER A C 1
ATOM 4565 O O . SER A 1 577 ? 7.272 -5.358 17.113 1.00 87.94 577 SER A O 1
ATOM 4567 N N . PHE A 1 578 ? 5.505 -5.637 15.759 1.00 88.56 578 PHE A N 1
ATOM 4568 C CA . PHE A 1 578 ? 4.509 -5.458 16.815 1.00 88.56 578 PHE A CA 1
ATOM 4569 C C . PHE A 1 578 ? 4.559 -6.602 17.838 1.00 88.56 578 PHE A C 1
ATOM 4571 O O . PHE A 1 578 ? 4.657 -6.347 19.039 1.00 88.56 578 PHE A O 1
ATOM 4578 N N . LEU A 1 579 ? 4.547 -7.856 17.374 1.00 89.44 579 LEU A N 1
ATOM 4579 C CA . LEU A 1 579 ? 4.607 -9.033 18.242 1.00 89.44 579 LEU A CA 1
ATOM 4580 C C . LEU A 1 579 ? 5.912 -9.062 19.047 1.00 89.44 579 LEU A C 1
ATOM 4582 O O . LEU A 1 579 ? 5.863 -9.259 20.256 1.00 89.44 579 LEU A O 1
ATOM 4586 N N . GLU A 1 580 ? 7.054 -8.779 18.418 1.00 88.19 580 GLU A N 1
ATOM 4587 C CA . GLU A 1 580 ? 8.363 -8.691 19.085 1.00 88.19 580 GLU A CA 1
ATOM 4588 C C . GLU A 1 580 ? 8.368 -7.688 20.244 1.00 88.19 580 GLU A C 1
ATOM 4590 O O . GLU A 1 580 ? 8.981 -7.929 21.288 1.00 88.19 580 GLU A O 1
ATOM 4595 N N . ARG A 1 581 ? 7.689 -6.552 20.062 1.00 86.56 581 ARG A N 1
ATOM 4596 C CA . ARG A 1 581 ? 7.702 -5.443 21.016 1.00 86.56 581 ARG A CA 1
ATOM 4597 C C . ARG A 1 581 ? 6.685 -5.616 22.142 1.00 86.56 581 ARG A C 1
ATOM 4599 O O . ARG A 1 581 ? 7.025 -5.381 23.304 1.00 86.56 581 ARG A O 1
ATOM 4606 N N . GLU A 1 582 ? 5.454 -5.996 21.807 1.00 88.69 582 GLU A N 1
ATOM 4607 C CA . GLU A 1 582 ? 4.314 -5.932 22.731 1.00 88.69 582 GLU A CA 1
ATOM 4608 C C . GLU A 1 582 ? 3.980 -7.277 23.384 1.00 88.69 582 GLU A C 1
ATOM 4610 O O . GLU A 1 582 ? 3.646 -7.316 24.573 1.00 88.69 582 GLU A O 1
ATOM 4615 N N . LEU A 1 583 ? 4.110 -8.393 22.655 1.00 90.12 583 LEU A N 1
ATOM 4616 C CA . LEU A 1 583 ? 3.685 -9.703 23.156 1.00 90.12 583 LEU A CA 1
ATOM 4617 C C . LEU A 1 583 ? 4.454 -10.134 24.422 1.00 90.12 583 LEU A C 1
ATOM 4619 O O . LEU A 1 583 ? 3.794 -10.506 25.395 1.00 90.12 583 LEU A O 1
ATOM 4623 N N . PRO A 1 584 ? 5.798 -10.006 24.509 1.00 90.06 584 PRO A N 1
ATOM 4624 C CA . PRO A 1 584 ? 6.530 -10.379 25.721 1.00 90.06 584 PRO A CA 1
ATOM 4625 C C . PRO A 1 584 ? 6.129 -9.571 26.958 1.00 90.06 584 PRO A C 1
ATOM 4627 O O . PRO A 1 584 ? 6.221 -10.062 28.084 1.00 90.06 584 PRO A O 1
ATOM 4630 N N . ARG A 1 585 ? 5.701 -8.315 26.779 1.00 88.69 585 ARG A N 1
ATOM 4631 C CA . ARG A 1 585 ? 5.249 -7.460 27.887 1.00 88.69 585 ARG A CA 1
ATOM 4632 C C . ARG A 1 585 ? 3.885 -7.915 28.393 1.00 88.69 585 ARG A C 1
ATOM 4634 O O . ARG A 1 585 ? 3.725 -8.098 29.597 1.00 88.69 585 ARG A O 1
ATOM 4641 N N . LEU A 1 586 ? 2.945 -8.172 27.482 1.00 89.75 586 LEU A N 1
ATOM 4642 C CA . LEU A 1 586 ? 1.628 -8.710 27.827 1.00 89.75 586 LEU A CA 1
ATOM 4643 C C . LEU A 1 586 ? 1.728 -10.081 28.500 1.00 89.75 586 LEU A C 1
ATOM 4645 O O . LEU A 1 586 ? 1.075 -10.302 29.516 1.00 89.75 586 LEU A O 1
ATOM 4649 N N . GLN A 1 587 ? 2.593 -10.967 28.000 1.00 90.94 587 GLN A N 1
ATOM 4650 C CA . GLN A 1 587 ? 2.861 -12.266 28.624 1.00 90.94 587 GLN A CA 1
ATOM 4651 C C . GLN A 1 587 ? 3.342 -12.113 30.071 1.00 90.94 587 GLN A C 1
ATOM 4653 O O . GLN A 1 587 ? 2.840 -12.800 30.955 1.00 90.94 587 GLN A O 1
ATOM 4658 N N . LYS A 1 588 ? 4.266 -11.179 30.341 1.00 90.56 588 LYS A N 1
ATOM 4659 C CA . LYS A 1 588 ? 4.749 -10.905 31.705 1.00 90.56 588 LYS A CA 1
ATOM 4660 C C . LYS A 1 588 ? 3.646 -10.389 32.627 1.00 90.56 588 LYS A C 1
ATOM 4662 O O . LYS A 1 588 ? 3.571 -10.838 33.767 1.00 90.56 588 LYS A O 1
ATOM 4667 N N . ILE A 1 589 ? 2.797 -9.476 32.146 1.00 89.19 589 ILE A N 1
ATOM 4668 C CA . ILE A 1 589 ? 1.660 -8.951 32.920 1.00 89.19 589 ILE A CA 1
ATOM 4669 C C . ILE A 1 589 ? 0.683 -10.084 33.253 1.00 89.19 589 ILE A C 1
ATOM 4671 O O . ILE A 1 589 ? 0.328 -10.266 34.416 1.00 89.19 589 ILE A O 1
ATOM 4675 N N . CYS A 1 590 ? 0.301 -10.887 32.257 1.00 91.12 590 CYS A N 1
ATOM 4676 C CA . CYS A 1 590 ? -0.639 -11.992 32.446 1.00 91.12 590 CYS A CA 1
ATOM 4677 C C . CYS A 1 590 ? -0.067 -13.066 33.380 1.00 91.12 590 CYS A C 1
ATOM 4679 O O . CYS A 1 590 ? -0.763 -13.518 34.284 1.00 91.12 590 CYS A O 1
ATOM 4681 N N . ALA A 1 591 ? 1.218 -13.408 33.242 1.00 90.81 591 ALA A N 1
ATOM 4682 C CA . ALA A 1 591 ? 1.895 -14.343 34.138 1.00 90.81 591 ALA A CA 1
ATOM 4683 C C . ALA A 1 591 ? 1.938 -13.830 35.589 1.00 90.81 591 ALA A C 1
ATOM 4685 O O . ALA A 1 591 ? 1.651 -14.587 36.514 1.00 90.81 591 ALA A O 1
ATOM 4686 N N . ALA A 1 592 ? 2.235 -12.541 35.803 1.00 90.00 592 ALA A N 1
ATOM 4687 C CA . ALA A 1 592 ? 2.237 -11.934 37.137 1.00 90.00 592 ALA A CA 1
ATOM 4688 C C . ALA A 1 592 ? 0.841 -11.942 37.784 1.00 90.00 592 ALA A C 1
ATOM 4690 O O . ALA A 1 592 ? 0.721 -12.152 38.990 1.00 90.00 592 ALA A O 1
ATOM 4691 N N . GLN A 1 593 ? -0.208 -11.761 36.978 1.00 89.88 593 GLN A N 1
ATOM 4692 C CA . GLN A 1 593 ? -1.604 -11.795 37.419 1.00 89.88 593 GLN A CA 1
ATOM 4693 C C . GLN A 1 593 ? -2.206 -13.210 37.452 1.00 89.88 593 GLN A C 1
ATOM 4695 O O . GLN A 1 593 ? -3.346 -13.360 37.880 1.00 89.88 593 GLN A O 1
ATOM 4700 N N . LYS A 1 594 ? -1.462 -14.243 37.024 1.00 91.31 594 LYS A N 1
ATOM 4701 C CA . LYS A 1 594 ? -1.943 -15.629 36.854 1.00 91.31 594 LYS A CA 1
ATOM 4702 C C . LYS A 1 594 ? -3.186 -15.724 35.962 1.00 91.31 594 LYS A C 1
ATOM 4704 O O . LYS A 1 594 ? -4.173 -16.363 36.314 1.00 91.31 594 LYS A O 1
ATOM 4709 N N . ARG A 1 595 ? -3.138 -15.052 34.814 1.00 91.44 595 ARG A N 1
ATOM 4710 C CA . ARG A 1 595 ? -4.230 -14.988 33.838 1.00 91.44 595 ARG A CA 1
ATOM 4711 C C . ARG A 1 595 ? -3.816 -15.623 32.525 1.00 91.44 595 ARG A C 1
ATOM 4713 O O . ARG A 1 595 ? -2.662 -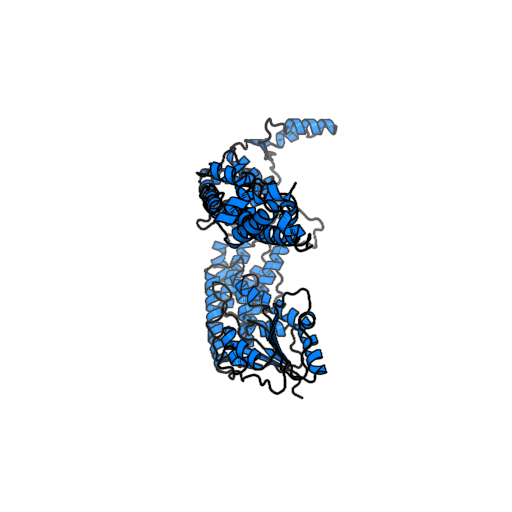15.501 32.108 1.00 91.44 595 ARG A O 1
ATOM 4720 N N . ARG A 1 596 ? -4.791 -16.208 31.832 1.00 94.19 596 ARG A N 1
ATOM 4721 C CA . ARG A 1 596 ? -4.623 -16.626 30.442 1.00 94.19 596 ARG A CA 1
ATOM 4722 C C . ARG A 1 596 ? -4.487 -15.413 29.530 1.00 94.19 596 ARG A C 1
ATOM 4724 O O . ARG A 1 596 ? -5.228 -14.437 29.662 1.00 94.19 596 ARG A O 1
ATOM 4731 N N . LEU A 1 597 ? -3.550 -15.503 28.593 1.00 95.12 597 LEU A N 1
ATOM 4732 C CA . LEU A 1 597 ? -3.435 -14.580 27.468 1.00 95.12 597 LEU A CA 1
ATOM 4733 C C . LEU A 1 597 ? -3.927 -15.300 26.218 1.00 95.12 597 LEU A C 1
ATOM 4735 O O . LEU A 1 597 ? -3.483 -16.412 25.942 1.00 95.12 597 LEU A O 1
ATOM 4739 N N . ILE A 1 598 ? -4.806 -14.658 25.458 1.00 96.50 598 ILE A N 1
ATOM 4740 C CA . ILE A 1 598 ? -5.316 -15.167 24.185 1.00 96.50 598 ILE A CA 1
ATOM 4741 C C . ILE A 1 598 ? -4.995 -14.132 23.116 1.00 96.50 598 ILE A C 1
ATOM 4743 O O . ILE A 1 598 ? -5.379 -12.974 23.245 1.00 96.50 598 ILE A O 1
ATOM 4747 N N . VAL A 1 599 ? -4.297 -14.533 22.059 1.00 96.25 599 VAL A N 1
ATOM 4748 C CA . VAL A 1 599 ? -4.015 -13.688 20.894 1.00 96.25 599 VAL A CA 1
ATOM 4749 C C . VAL A 1 599 ? -4.751 -14.264 19.700 1.00 96.25 599 VAL A C 1
ATOM 4751 O O . VAL A 1 599 ? -4.607 -15.444 19.380 1.00 96.25 599 VAL A O 1
ATOM 4754 N N . THR A 1 600 ? -5.546 -13.436 19.034 1.00 96.19 600 THR A N 1
ATOM 4755 C CA . THR A 1 600 ? -6.318 -13.844 17.864 1.00 96.19 600 THR A CA 1
ATOM 4756 C C . THR A 1 600 ? -6.531 -12.682 16.895 1.00 96.19 600 THR A C 1
ATOM 4758 O O . THR A 1 600 ? -5.960 -11.603 17.055 1.00 96.19 600 THR A O 1
ATOM 4761 N N . THR A 1 601 ? -7.325 -12.914 15.859 1.00 95.38 601 THR A N 1
ATOM 4762 C CA . THR A 1 601 ? -7.765 -11.917 14.885 1.00 95.38 601 THR A CA 1
ATOM 4763 C C . THR A 1 601 ? -9.273 -12.049 14.712 1.00 95.38 601 THR A C 1
ATOM 4765 O O . THR A 1 601 ? -9.821 -13.136 14.894 1.00 95.38 601 THR A O 1
ATOM 4768 N N . ASP A 1 602 ? -9.951 -10.947 14.417 1.00 94.19 602 ASP A N 1
ATOM 4769 C CA . ASP A 1 602 ? -11.383 -10.948 14.132 1.00 94.19 602 ASP A CA 1
ATOM 4770 C C . ASP A 1 602 ? -11.655 -11.485 12.724 1.00 94.19 602 ASP A C 1
ATOM 4772 O O . ASP A 1 602 ? -12.440 -12.411 12.557 1.00 94.19 602 ASP A O 1
ATOM 4776 N N . HIS A 1 603 ? -10.965 -10.966 11.715 1.00 94.75 603 HIS A N 1
ATOM 4777 C CA . HIS A 1 603 ? -10.992 -11.475 10.347 1.00 94.75 603 HIS A CA 1
ATOM 4778 C C . HIS A 1 603 ? -9.688 -11.136 9.621 1.00 94.75 603 HIS A C 1
ATOM 4780 O O . HIS A 1 603 ? -8.868 -10.367 10.108 1.00 94.75 603 HIS A O 1
ATOM 4786 N N . GLY A 1 604 ? -9.500 -11.676 8.418 1.00 94.38 604 GLY A N 1
ATOM 4787 C CA . GLY A 1 604 ? -8.420 -11.253 7.520 1.00 94.38 604 GLY A CA 1
ATOM 4788 C C . GLY A 1 604 ? -8.886 -10.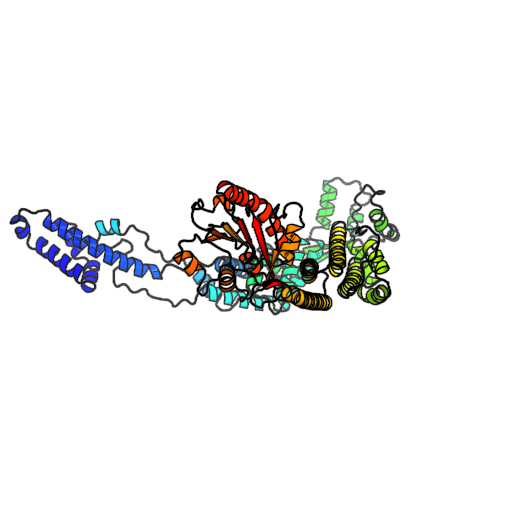379 6.350 1.00 94.38 604 GLY A C 1
ATOM 4789 O O . GLY A 1 604 ? -10.041 -9.954 6.294 1.00 94.38 604 GLY A O 1
ATOM 4790 N N . PHE A 1 605 ? -7.982 -10.138 5.392 1.00 92.31 605 PHE A N 1
ATOM 4791 C CA . PHE A 1 605 ? -8.272 -9.472 4.114 1.00 92.31 605 PHE A CA 1
ATOM 4792 C C . PHE A 1 605 ? -8.103 -10.412 2.936 1.00 92.31 605 PHE A C 1
ATOM 4794 O O . PHE A 1 605 ? -7.137 -11.176 2.876 1.00 92.31 605 PHE A O 1
ATOM 4801 N N . SER A 1 606 ? -8.945 -10.231 1.928 1.00 92.00 606 SER A N 1
ATOM 4802 C CA . SER A 1 606 ? -8.757 -10.696 0.558 1.00 92.00 606 SER A CA 1
ATOM 4803 C C . SER A 1 606 ? -8.008 -9.658 -0.285 1.00 92.00 606 SER A C 1
ATOM 4805 O O . SER A 1 606 ? -8.164 -8.451 -0.106 1.00 92.00 606 SER A O 1
ATOM 4807 N N . LEU A 1 607 ? -7.209 -10.120 -1.251 1.00 91.44 607 LEU A N 1
ATOM 4808 C CA . LEU A 1 607 ? -6.556 -9.259 -2.241 1.00 91.44 607 LEU A CA 1
ATOM 4809 C C . LEU A 1 607 ? -7.384 -9.224 -3.529 1.00 91.44 607 LEU A C 1
ATOM 4811 O O . LEU A 1 607 ? -7.584 -10.251 -4.177 1.00 91.44 607 LEU A O 1
ATOM 4815 N N . THR A 1 608 ? -7.814 -8.032 -3.934 1.00 87.62 608 THR A N 1
ATOM 4816 C CA . THR A 1 608 ? -8.568 -7.792 -5.171 1.00 87.62 608 THR A CA 1
ATOM 4817 C C . THR A 1 608 ? -7.786 -6.896 -6.129 1.00 87.62 608 THR A C 1
ATOM 4819 O O . THR A 1 608 ? -6.767 -6.306 -5.773 1.00 87.62 608 THR A O 1
ATOM 4822 N N . ARG A 1 609 ? -8.297 -6.719 -7.355 1.00 84.12 609 ARG A N 1
ATOM 4823 C CA . ARG A 1 609 ? -7.735 -5.754 -8.319 1.00 84.12 609 ARG A CA 1
ATOM 4824 C C . ARG A 1 609 ? -7.758 -4.305 -7.818 1.00 84.12 609 ARG A C 1
ATOM 4826 O O . ARG A 1 609 ? -6.998 -3.492 -8.327 1.00 84.12 609 ARG A O 1
ATOM 4833 N N . LYS A 1 610 ? -8.636 -3.980 -6.862 1.00 82.81 610 LYS A N 1
ATOM 4834 C CA . LYS A 1 610 ? -8.764 -2.638 -6.274 1.00 82.81 610 LYS A CA 1
ATOM 4835 C C . LYS A 1 610 ? -7.913 -2.452 -5.012 1.00 82.81 610 LYS A C 1
ATOM 4837 O O . LYS A 1 610 ? -7.892 -1.351 -4.479 1.00 82.81 610 LYS A O 1
ATOM 4842 N N . GLY A 1 611 ? -7.228 -3.498 -4.547 1.00 86.00 611 GLY A N 1
ATOM 4843 C CA . GLY A 1 611 ? -6.493 -3.505 -3.283 1.00 86.00 611 GLY A CA 1
ATOM 4844 C C . GLY A 1 611 ? -7.041 -4.533 -2.296 1.00 86.00 611 GLY A C 1
ATOM 4845 O O . GLY A 1 611 ? -7.719 -5.488 -2.688 1.00 86.00 611 GLY A O 1
ATOM 4846 N N . LEU A 1 612 ? -6.709 -4.348 -1.020 1.00 89.38 612 LEU A N 1
ATOM 4847 C CA . LEU A 1 612 ? -7.177 -5.197 0.072 1.00 89.38 612 LEU A CA 1
ATOM 4848 C C . LEU A 1 612 ? -8.638 -4.883 0.407 1.00 89.38 612 LEU A C 1
ATOM 4850 O O . LEU A 1 612 ? -9.051 -3.727 0.392 1.00 89.38 612 LEU A O 1
ATOM 4854 N N . SER A 1 613 ? -9.424 -5.919 0.677 1.00 88.25 613 SER A N 1
ATOM 4855 C CA . SER A 1 613 ? -10.827 -5.799 1.078 1.00 88.25 613 SER A CA 1
ATOM 4856 C C . SER A 1 613 ? -11.217 -6.942 2.006 1.00 88.25 613 SER A C 1
ATOM 4858 O O . SER A 1 613 ? -10.544 -7.968 2.036 1.00 88.25 613 SER A O 1
ATOM 4860 N N . HIS A 1 614 ? -12.327 -6.794 2.716 1.00 87.12 614 HIS A N 1
ATOM 4861 C CA . HIS A 1 614 ? -12.906 -7.842 3.556 1.00 87.12 614 HIS A CA 1
ATOM 4862 C C . HIS A 1 614 ? -14.441 -7.792 3.490 1.00 87.12 614 HIS A C 1
ATOM 4864 O O . HIS A 1 614 ? -15.024 -6.868 2.911 1.00 87.12 614 HIS A O 1
ATOM 4870 N N . GLY A 1 615 ? -15.099 -8.792 4.071 1.00 85.81 615 GLY A N 1
ATOM 4871 C CA . GLY A 1 615 ? -16.553 -8.930 4.125 1.00 85.81 615 GLY A CA 1
ATOM 4872 C C . GLY A 1 615 ? -17.143 -9.831 3.041 1.00 85.81 615 GLY A C 1
ATOM 4873 O O . GLY A 1 615 ? -18.367 -9.944 2.968 1.00 85.81 615 GLY A O 1
ATOM 4874 N N . THR A 1 616 ? -16.306 -10.465 2.216 1.00 88.06 616 THR A N 1
ATOM 4875 C CA . THR A 1 616 ? -16.741 -11.426 1.187 1.00 88.06 616 THR A CA 1
ATOM 4876 C C . THR A 1 616 ? -16.606 -12.882 1.625 1.00 88.06 616 THR A C 1
ATOM 4878 O O . THR A 1 616 ? -17.225 -13.752 1.016 1.00 88.06 616 THR A O 1
ATOM 4881 N N . GLY A 1 617 ? -15.868 -13.135 2.708 1.00 92.00 617 GLY A N 1
ATOM 4882 C CA . GLY A 1 617 ? -15.585 -14.471 3.217 1.00 92.00 617 GLY A CA 1
ATOM 4883 C C . GLY A 1 617 ? -14.423 -15.151 2.490 1.00 92.00 617 GLY A C 1
ATOM 4884 O O . GLY A 1 617 ? -13.628 -14.512 1.800 1.00 92.00 617 GLY A O 1
ATOM 4885 N N . GLY A 1 618 ? -14.322 -16.466 2.673 1.00 95.94 618 GLY A N 1
ATOM 4886 C CA . GLY A 1 618 ? -13.253 -17.301 2.131 1.00 95.94 618 GLY A CA 1
ATOM 4887 C C . GLY A 1 618 ? -12.047 -17.423 3.060 1.00 95.94 618 GLY A C 1
ATOM 4888 O O . GLY A 1 618 ? -11.943 -16.761 4.095 1.00 95.94 618 GLY A O 1
ATOM 4889 N N . VAL A 1 619 ? -11.106 -18.283 2.676 1.00 97.75 619 VAL A N 1
ATOM 4890 C CA . VAL A 1 619 ? -9.953 -18.698 3.489 1.00 97.75 619 VAL A CA 1
ATOM 4891 C C . VAL A 1 619 ? -9.159 -17.536 4.067 1.00 97.75 619 VAL A C 1
ATOM 4893 O O . VAL A 1 619 ? -8.736 -17.593 5.216 1.00 97.75 619 VAL A O 1
ATOM 4896 N N . PHE A 1 620 ? -8.967 -16.463 3.302 1.00 97.19 620 PHE A N 1
ATOM 4897 C CA . PHE A 1 620 ? -8.141 -15.347 3.745 1.00 97.19 620 PHE A CA 1
ATOM 4898 C C . PHE A 1 620 ? -8.841 -14.411 4.726 1.00 97.19 620 PHE A C 1
ATOM 4900 O O . PHE A 1 620 ? -8.161 -13.617 5.367 1.00 97.19 620 PHE A O 1
ATOM 4907 N N . GLU A 1 621 ? -10.165 -14.494 4.832 1.00 96.38 621 GLU A N 1
ATOM 4908 C CA . GLU A 1 621 ? -10.970 -13.666 5.726 1.00 96.38 621 GLU A CA 1
ATOM 4909 C C . GLU A 1 621 ? -11.484 -14.457 6.936 1.00 96.38 621 GLU A C 1
ATOM 4911 O O . GLU A 1 621 ? -11.614 -13.883 8.011 1.00 96.38 621 GLU A O 1
ATOM 4916 N N . GLN A 1 622 ? -11.748 -15.759 6.771 1.00 97.50 622 GLN A N 1
ATOM 4917 C CA . GLN A 1 622 ? -12.407 -16.608 7.771 1.00 97.50 622 GLN A CA 1
ATOM 4918 C C . GLN A 1 622 ? -11.486 -17.633 8.446 1.00 97.50 622 GLN A C 1
ATOM 4920 O O . GLN A 1 622 ? -11.891 -18.212 9.453 1.00 97.50 622 GLN A O 1
ATOM 4925 N N . ALA A 1 623 ? -10.277 -17.889 7.929 1.00 97.69 623 ALA A N 1
ATOM 4926 C CA . ALA A 1 623 ? -9.292 -18.681 8.665 1.00 97.69 623 ALA A CA 1
ATOM 4927 C C . ALA A 1 623 ? -8.590 -17.781 9.683 1.00 97.69 623 ALA A C 1
ATOM 4929 O O . ALA A 1 623 ? -7.778 -16.929 9.313 1.00 97.69 623 ALA A O 1
ATOM 4930 N N . ILE A 1 624 ? -8.886 -17.988 10.960 1.00 96.25 624 ILE A N 1
ATOM 4931 C CA . ILE A 1 624 ? -8.330 -17.192 12.050 1.00 96.25 624 ILE A CA 1
ATOM 4932 C C . ILE A 1 624 ? -7.354 -18.026 12.873 1.00 96.25 624 ILE A C 1
ATOM 4934 O O . ILE A 1 624 ? -7.550 -19.223 13.096 1.00 96.25 624 ILE A O 1
ATOM 4938 N N . LEU A 1 625 ? -6.279 -17.381 13.315 1.00 95.38 625 LEU A N 1
ATOM 4939 C CA . LEU A 1 625 ? -5.332 -17.964 14.253 1.00 95.38 625 LEU A CA 1
ATOM 4940 C C . LEU A 1 625 ? -5.780 -17.627 15.676 1.00 95.38 625 LEU A C 1
ATOM 4942 O O . LEU A 1 625 ? -6.122 -16.477 15.958 1.00 95.38 625 LEU A O 1
ATOM 4946 N N . ARG A 1 626 ? -5.726 -18.597 16.586 1.00 95.31 626 ARG A N 1
ATOM 4947 C CA . ARG A 1 626 ? -5.799 -18.359 18.031 1.00 95.31 626 ARG A CA 1
ATOM 4948 C C . ARG A 1 626 ? -4.581 -18.990 18.689 1.00 95.31 626 ARG A C 1
ATOM 4950 O O . ARG A 1 626 ? -4.281 -20.152 18.437 1.00 95.31 626 ARG A O 1
ATOM 4957 N N . ALA A 1 627 ? -3.876 -18.218 19.501 1.00 94.75 627 ALA A N 1
ATOM 4958 C CA . ALA A 1 627 ? -2.759 -18.680 20.311 1.00 94.75 627 ALA A CA 1
ATOM 4959 C C . ALA A 1 627 ? -3.019 -18.336 21.774 1.00 94.75 627 ALA A C 1
ATOM 4961 O O . ALA A 1 627 ? -3.504 -17.246 22.078 1.00 94.75 627 ALA A O 1
ATOM 4962 N N . GLU A 1 628 ? -2.696 -19.265 22.667 1.00 94.00 628 GLU A N 1
ATOM 4963 C CA . GLU A 1 628 ? -2.999 -19.142 24.091 1.00 94.00 628 GLU A CA 1
ATOM 4964 C C . GLU A 1 628 ? -1.782 -19.466 24.964 1.00 94.00 628 GLU A C 1
ATOM 4966 O O . GLU A 1 628 ? -0.967 -20.321 24.604 1.00 94.00 628 GLU A O 1
ATOM 4971 N N . TRP A 1 629 ? -1.684 -18.791 26.114 1.00 93.00 629 TRP A N 1
ATOM 4972 C CA . TRP A 1 629 ? -0.657 -18.987 27.145 1.00 93.00 629 TRP A CA 1
ATOM 4973 C C . TRP A 1 629 ? -1.296 -19.067 28.537 1.00 93.00 629 TRP A C 1
ATOM 4975 O O . TRP A 1 629 ? -2.314 -18.418 28.784 1.00 93.00 629 TRP A O 1
ATOM 4985 N N . GLY A 1 630 ? -0.645 -19.784 29.461 1.00 83.12 630 GLY A N 1
ATOM 4986 C CA . GLY A 1 630 ? -1.055 -19.859 30.870 1.00 83.12 630 GLY A CA 1
ATOM 4987 C C . GLY A 1 630 ? -2.171 -20.868 31.156 1.00 83.12 630 GLY A C 1
ATOM 4988 O O . GLY A 1 630 ? -3.018 -20.593 31.994 1.00 83.12 630 GLY A O 1
ATOM 4989 N N . ILE A 1 631 ? -2.189 -22.004 30.446 1.00 63.03 631 ILE A N 1
ATOM 4990 C CA . ILE A 1 631 ? -3.175 -23.096 30.609 1.00 63.03 631 ILE A CA 1
ATOM 4991 C C . ILE A 1 631 ? -2.768 -24.079 31.747 1.00 63.03 631 ILE A C 1
ATOM 4993 O O . ILE A 1 631 ? -3.317 -25.169 31.849 1.00 63.03 631 ILE A O 1
ATOM 4997 N N . GLU A 1 632 ? -1.816 -23.721 32.619 1.00 50.00 632 GLU A N 1
ATOM 4998 C CA . GLU A 1 632 ? -1.372 -24.588 33.736 1.00 50.00 632 GLU A CA 1
ATOM 4999 C C . GLU A 1 632 ? -2.149 -24.388 35.041 1.00 50.00 632 GLU A C 1
ATOM 5001 O O . GLU A 1 632 ? -2.279 -23.223 35.489 1.00 50.00 632 GLU A O 1
#

pLDDT: mean 83.75, std 12.54, range [41.47, 98.0]